Protein AF-A7S5J8-F1 (afdb_monomer)

Organism: Nematostella vectensis (NCBI:txid45351)

Solvent-accessible surface area (backbone atoms only — not comparable to full-atom values): 23456 Å² total; per-residue (Å²): 134,89,69,69,80,84,76,73,53,73,58,56,45,50,51,49,52,54,30,47,79,54,51,24,45,42,46,48,69,62,53,46,71,72,44,57,72,68,51,35,53,51,35,64,75,72,34,53,70,57,54,44,64,75,36,59,79,49,29,45,80,79,43,80,56,100,90,47,40,31,34,30,64,50,48,76,80,54,68,39,71,42,25,68,43,98,83,40,63,83,63,91,80,60,83,43,36,47,52,32,71,44,46,53,64,75,63,48,88,52,62,93,73,41,73,35,40,87,70,87,52,67,80,70,46,43,83,57,42,97,51,89,57,82,89,64,52,71,66,44,53,40,45,41,50,29,52,34,54,49,50,54,44,51,46,47,51,24,43,43,29,68,63,71,53,68,29,64,47,47,67,37,97,87,39,52,90,54,62,83,75,41,87,38,34,71,41,31,62,41,50,49,64,75,64,50,87,51,64,92,76,39,98,49,46,88,58,58,84,49,68,56,33,44,51,47,30,47,68,35,70,47,67,85,53,54,70,70,56,50,36,54,73,63,30,91,66,81,74,80,81,77,77,75,79,74,88,76,92,80,85,89,82,90,85,86,87,85,87,83,87,82,88,86,86,88,89,88,86,90,86,79,90,74,93,75,81,87,70,90,58,84,61,64,78,37,79,63,76,49,94,80,49,48,73,30,68,43,43,59,61,73,67,50,84,53,47,84,71,42,84,34,22,32,49,59,41,95,66,81,52,62,50,64,60,102,88,53,66,53,43,73,53,56,79,76,50,35,56,53,53,48,49,59,62,75,61,68,54,82,84,70,59,55,76,46,64,57,98,88,42,50,24,30,35,40,74,92,77,75,42,71,43,75,56,76,132

InterPro domains:
  IPR000571 Zinc finger, CCCH-type [PS50103] (99-121)
  IPR000571 Zinc finger, CCCH-type [PS50103] (161-189)
  IPR000571 Zinc finger, CCCH-type [PS50103] (290-317)
  IPR000571 Zinc finger, CCCH-type [SM00356] (96-120)
  IPR000571 Zinc finger, CCCH-type [SM00356] (183-208)
  IPR000571 Zinc finger, CCCH-type [SM00356] (290-316)
  IPR004170 WWE domain [PF02825] (319-373)
  IPR004170 WWE domain [PS50918] (307-377)
  IPR037197 WWE domain superfamily [SSF117839] (309-375)
  IPR041367 E3 ligase, CCCH-type zinc finger [PF18044] (98-118)
  IPR051712 Mono-ADP-ribosyltransferase and antiviral protein [PTHR45740] (18-350)

Radius of gyration: 25.16 Å; Cα contacts (8 Å, |Δi|>4): 422; chains: 1; bounding box: 51×77×63 Å

Secondary structure (DSSP, 8-state):
---------HHHHHHHHHHHHTTTEEEHHHHHHHS-HHHHHHHHHH-HHHHHHTTTTTEEEEEEETTEEEEEE-----B-GGGGSTT----TT--SB-B-HHHHTT--TTGGG-SSB----HHHHGGG-SS--TT--HHHHHHHHHHHHHHHHHHHHHHT-SSPPBPHHHHSTT--TTGGG-SSB-S-HHHHTT--SSGGG-SS---S-SHHHHHHHHHTT-TTS-HHHHHHHHTT-------------------------------------------------B----TTPPB-HHHHTT--SSGGG-SSBB-SSS---EE--TT---EEPPHHHHHHHHHHHHT--TTPPEEEEETTEEEEEETTTTEEEE---

Sequence (377 aa):
MDKRPRTHGKEALELFSVICKNGGEIELGFAVSRLRPQTRQYLKQIGALKFVRNQGDLFKVTTQDQGRVLIEVCLSLKFCPKAKERQGCKDLNCGMLHVCPYYIKGKCAHGQKCRLSHKIQSSSLQNFFPVSIEGYDNETLIKLMQKAVDDTESERAAANNPIPDICKFYNNAIGCSKKDKCPFLHVCQHFVDGKCKFGDTCKRVHHFKEQHNLEVLSNHQLERFDLPMILHILSGRERKRSTSSSSDTSDTTASTPRKSRANGVAPIPKSPNGAATSNSSSAAPCIKNKEDAEICGFYLRGCCNYGNNCMNHHTKLPYLWQWRGTGGSWESLPSDMNVMVERSYCQLSEGEQYPISIDGEMYSIVYKDMTAVPRHP

Mean predicted aligned error: 16.96 Å

Foldseek 3Di:
DDDDDPPDDPLLLQLLVLCLLVLFKDWQVVSLVPDDPVSSVVCVVVPVVVVQVVPVCFKDFQDDDPHTTMMGGAWDAAADQQLQPPVGDPDPPDLHAQADLCLLQVRDPCPPNRSGDNDDDLVSCCSRRSDRPPPPDPVSVSSNSNVNSLLLVLLVVCQLALQFAADPQCQDPNHDPCPLSDLHDQAHPCLLQVRDPCPPNDPGHNDQPDSSSCVSCVSSVNNPDDPVVSSVVRHPQPDPDPPPPDPDDDDDDDDDDDDDDDDDDDDDDDDDDDDDDPPPDQQDFEADLDQPAAADPCLCSVRDPCRNNDSHGNDSGNDWDWDADPPGTIDTDPSVVRSSVVVCLVVDDDPDWDWDADPNFIWTQPSVVRDTHGDDD

pLDDT: mean 72.67, std 19.62, range [23.77, 97.0]

Structure (mmCIF, N/CA/C/O backbone):
data_AF-A7S5J8-F1
#
_entry.id   AF-A7S5J8-F1
#
loop_
_atom_site.group_PDB
_atom_site.id
_atom_site.type_symbol
_atom_site.label_atom_id
_atom_site.label_alt_id
_atom_site.label_comp_id
_atom_site.label_asym_id
_atom_site.label_entity_id
_atom_site.label_seq_id
_atom_site.pdbx_PDB_ins_code
_atom_site.Cartn_x
_atom_site.Cartn_y
_atom_site.Cartn_z
_atom_site.occupancy
_atom_site.B_iso_or_equiv
_atom_site.auth_seq_id
_atom_site.auth_comp_id
_atom_site.auth_asym_id
_atom_site.auth_atom_id
_atom_site.pdbx_PDB_model_num
ATOM 1 N N . MET A 1 1 ? -10.495 24.769 -11.596 1.00 30.72 1 MET A N 1
ATOM 2 C CA . MET A 1 1 ? -10.934 24.642 -10.192 1.00 30.72 1 MET A CA 1
ATOM 3 C C . MET A 1 1 ? -9.762 24.078 -9.426 1.00 30.72 1 MET A C 1
ATOM 5 O O . MET A 1 1 ? -9.287 23.014 -9.782 1.00 30.72 1 MET A O 1
ATOM 9 N N . ASP A 1 2 ? -9.245 24.866 -8.499 1.00 31.42 2 ASP A N 1
ATOM 10 C CA . ASP A 1 2 ? -7.960 24.694 -7.826 1.00 31.42 2 ASP A CA 1
ATOM 11 C C . ASP A 1 2 ? -8.125 23.714 -6.648 1.00 31.42 2 ASP A C 1
ATOM 13 O O . ASP A 1 2 ? -8.709 24.073 -5.621 1.00 31.42 2 ASP A O 1
ATOM 17 N N . LYS A 1 3 ? -7.726 22.444 -6.801 1.00 32.78 3 LYS A N 1
ATOM 18 C CA . LYS A 1 3 ? -7.771 21.482 -5.689 1.00 32.78 3 LYS A CA 1
ATOM 19 C C . LYS A 1 3 ? -6.469 21.556 -4.901 1.00 32.78 3 LYS A C 1
ATOM 21 O O . LYS A 1 3 ? -5.467 20.950 -5.259 1.00 32.78 3 LYS A O 1
ATOM 26 N N . ARG A 1 4 ? -6.518 22.281 -3.782 1.00 26.97 4 ARG A N 1
ATOM 27 C CA . ARG A 1 4 ? -5.501 22.228 -2.720 1.00 26.97 4 ARG A CA 1
ATOM 28 C C . ARG A 1 4 ? -5.232 20.773 -2.287 1.00 26.97 4 ARG A C 1
ATOM 30 O O . ARG A 1 4 ? -6.163 19.961 -2.332 1.00 26.97 4 ARG A O 1
ATOM 37 N N . PRO A 1 5 ? -4.015 20.447 -1.800 1.00 38.50 5 PRO A N 1
ATOM 38 C CA . PRO A 1 5 ? -3.742 19.158 -1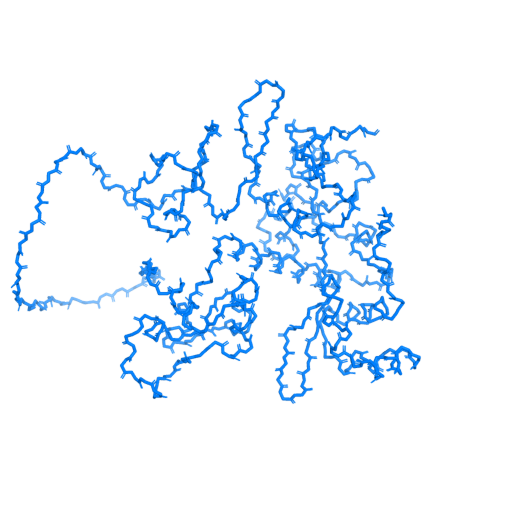.164 1.00 38.50 5 PRO A CA 1
ATOM 39 C C . PRO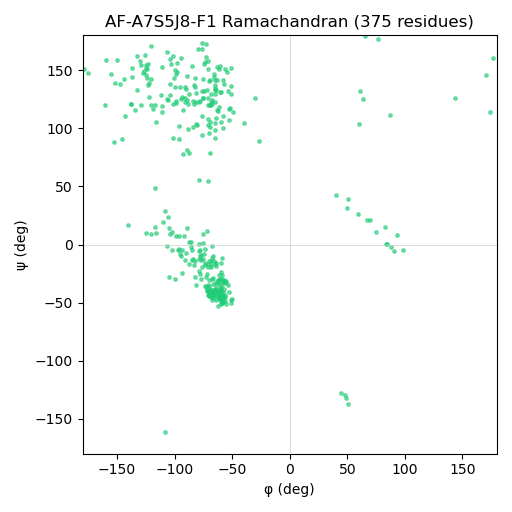 A 1 5 ? -4.793 18.897 -0.083 1.00 38.50 5 PRO A C 1
ATOM 41 O O . PRO A 1 5 ? -5.167 19.821 0.646 1.00 38.50 5 PRO A O 1
ATOM 44 N N . ARG A 1 6 ? -5.314 17.666 -0.009 1.00 46.06 6 ARG A N 1
ATOM 45 C CA . ARG A 1 6 ? -6.340 17.294 0.975 1.00 46.06 6 ARG A CA 1
ATOM 46 C C . ARG A 1 6 ? -5.791 17.560 2.375 1.00 46.06 6 ARG A C 1
ATOM 48 O O . ARG A 1 6 ? -5.014 16.782 2.911 1.00 46.06 6 ARG A O 1
ATOM 55 N N . THR A 1 7 ? -6.188 18.672 2.979 1.00 59.06 7 THR A N 1
ATOM 56 C CA . THR A 1 7 ? -5.914 18.931 4.388 1.00 59.06 7 THR A CA 1
ATOM 57 C C . THR A 1 7 ? -6.792 17.979 5.186 1.00 59.06 7 THR A C 1
ATOM 59 O O . THR A 1 7 ? -8.007 18.181 5.266 1.00 59.06 7 THR A O 1
ATOM 62 N N . HIS A 1 8 ? -6.204 16.908 5.718 1.00 75.94 8 HIS A N 1
ATOM 63 C CA . HIS A 1 8 ? -6.928 15.977 6.576 1.00 75.94 8 HIS A CA 1
ATOM 64 C C . HIS A 1 8 ? -7.508 16.710 7.791 1.00 75.94 8 HIS A C 1
ATOM 66 O O . HIS A 1 8 ? -6.884 17.616 8.351 1.00 75.94 8 HIS A O 1
ATOM 72 N N . GLY A 1 9 ? -8.717 16.317 8.196 1.00 86.06 9 GLY A N 1
ATOM 73 C CA . GLY A 1 9 ? -9.374 16.880 9.374 1.00 86.06 9 GLY A CA 1
ATOM 74 C C . GLY A 1 9 ? -8.560 16.629 10.645 1.00 86.06 9 GLY A C 1
ATOM 75 O O . GLY A 1 9 ? -7.856 15.621 10.758 1.00 86.06 9 GLY A O 1
ATOM 76 N N . LYS A 1 10 ? -8.676 17.526 11.630 1.00 90.94 10 LYS A N 1
ATOM 77 C CA . LYS A 1 10 ? -7.948 17.428 12.909 1.00 90.94 10 LYS A CA 1
ATOM 78 C C . LYS A 1 10 ? -8.234 16.106 13.630 1.00 90.94 10 LYS A C 1
ATOM 80 O O . LYS A 1 10 ? -7.366 15.579 14.316 1.00 90.94 10 LYS A O 1
ATOM 85 N N . GLU A 1 11 ? -9.427 15.560 13.437 1.00 94.25 11 GLU A N 1
ATOM 86 C CA . GLU A 1 11 ? -9.899 14.289 13.980 1.00 94.25 11 GLU A CA 1
ATOM 87 C C . GLU A 1 11 ? -9.165 13.094 13.362 1.00 94.25 11 GLU A C 1
ATOM 89 O O . GLU A 1 11 ? -8.810 12.155 14.073 1.00 94.25 11 GLU A O 1
ATOM 94 N N . ALA A 1 12 ? -8.891 13.145 12.053 1.00 92.94 12 ALA A N 1
ATOM 95 C CA . ALA A 1 12 ? -8.124 12.114 11.358 1.00 92.94 12 ALA A CA 1
ATOM 96 C C . ALA A 1 12 ? -6.665 12.137 11.824 1.00 92.94 12 ALA A C 1
ATOM 98 O O . ALA A 1 12 ? -6.114 11.098 12.169 1.00 92.94 12 ALA A O 1
ATOM 99 N N . LEU A 1 13 ? -6.065 13.326 11.925 1.00 93.62 13 LEU A N 1
ATOM 100 C CA . LEU A 1 13 ? -4.695 13.485 12.420 1.00 93.62 13 LEU A CA 1
ATOM 101 C C . LEU A 1 13 ? -4.543 13.010 13.872 1.00 93.62 13 LEU A C 1
ATOM 103 O O . LEU A 1 13 ? -3.560 12.360 14.224 1.00 93.62 13 LEU A O 1
ATOM 107 N N . GLU A 1 14 ? -5.532 13.288 14.720 1.00 95.19 14 GLU A N 1
ATOM 108 C CA . GLU A 1 14 ? -5.543 12.802 16.098 1.00 95.19 14 GLU A CA 1
ATOM 109 C C . GLU A 1 14 ? -5.615 11.271 16.164 1.00 95.19 14 GLU A C 1
ATOM 111 O O . GLU A 1 14 ? -4.815 10.651 16.867 1.00 95.19 14 GLU A O 1
ATOM 116 N N . LEU A 1 15 ? -6.525 10.656 15.399 1.00 96.00 15 LEU A N 1
ATOM 117 C CA . LEU A 1 15 ? -6.635 9.200 15.310 1.00 96.00 15 LEU A CA 1
ATOM 118 C C . LEU A 1 15 ? -5.343 8.570 14.781 1.00 96.00 15 LEU A C 1
ATOM 120 O O . LEU A 1 15 ? -4.851 7.606 15.364 1.00 96.00 15 LEU A O 1
ATOM 124 N N . PHE A 1 16 ? -4.751 9.157 13.744 1.00 94.88 16 PHE A N 1
ATOM 125 C CA . PHE A 1 16 ? -3.469 8.736 13.187 1.00 94.88 16 PHE A CA 1
ATOM 126 C C . PHE A 1 16 ? -2.364 8.733 14.247 1.00 94.88 16 PHE A C 1
ATOM 128 O O . PHE A 1 16 ? -1.690 7.723 14.437 1.00 94.88 16 PHE A O 1
ATOM 135 N N . SER A 1 17 ? -2.238 9.819 15.018 1.00 93.44 17 SER A N 1
ATOM 136 C CA . SER A 1 17 ? -1.270 9.914 16.118 1.00 93.44 17 SER A CA 1
ATOM 137 C C . SER A 1 17 ? -1.476 8.826 17.179 1.00 93.44 17 SER A C 1
ATOM 139 O O . SER A 1 17 ? -0.509 8.218 17.639 1.00 93.44 17 SER A O 1
ATOM 141 N N . VAL A 1 18 ? -2.730 8.545 17.558 1.00 94.94 18 VAL A N 1
ATOM 142 C CA . VAL A 1 18 ? -3.052 7.482 18.524 1.00 94.94 18 VAL A CA 1
ATOM 143 C C . VAL A 1 18 ? -2.610 6.115 18.006 1.00 94.94 18 VAL A C 1
ATOM 145 O O . VAL A 1 18 ? -1.986 5.363 18.755 1.00 94.94 18 VAL A O 1
ATOM 148 N N . ILE A 1 19 ? -2.894 5.793 16.744 1.00 94.00 19 ILE A N 1
ATOM 149 C CA . ILE A 1 19 ? -2.524 4.500 16.158 1.00 94.00 19 ILE A CA 1
ATOM 150 C C . ILE A 1 19 ? -0.997 4.377 16.051 1.00 94.00 19 ILE A C 1
ATOM 152 O O . ILE A 1 19 ? -0.438 3.356 16.455 1.00 94.00 19 ILE A O 1
ATOM 156 N N . CYS A 1 20 ? -0.295 5.423 15.595 1.00 92.25 20 CYS A N 1
ATOM 157 C CA . CYS A 1 20 ? 1.166 5.403 15.502 1.00 92.25 20 CYS A CA 1
ATOM 158 C C . CYS A 1 20 ? 1.833 5.166 16.866 1.00 92.25 20 CYS A C 1
ATOM 160 O O . CYS A 1 20 ? 2.735 4.336 16.964 1.00 92.25 20 CYS A O 1
ATOM 162 N N . LYS A 1 21 ? 1.348 5.819 17.933 1.00 90.50 21 LYS A N 1
ATOM 163 C CA . LYS A 1 21 ? 1.836 5.615 19.314 1.00 90.50 21 LYS A CA 1
ATOM 164 C C . LYS A 1 21 ? 1.593 4.205 19.859 1.00 90.50 21 LYS A C 1
ATOM 166 O O . LYS A 1 21 ? 2.196 3.833 20.857 1.00 90.50 21 LYS A O 1
ATOM 171 N N . ASN A 1 22 ? 0.718 3.428 19.223 1.00 90.75 22 ASN A N 1
ATOM 172 C CA . ASN A 1 22 ? 0.426 2.038 19.578 1.00 90.75 22 ASN A CA 1
ATOM 173 C C . ASN A 1 22 ? 1.055 1.041 18.586 1.00 90.75 22 ASN A C 1
ATOM 175 O O . ASN A 1 22 ? 0.596 -0.089 18.466 1.00 90.75 22 ASN A O 1
ATOM 179 N N . GLY A 1 23 ? 2.113 1.435 17.869 1.00 86.81 23 GLY A N 1
ATOM 180 C CA . GLY A 1 23 ? 2.840 0.536 16.965 1.00 86.81 23 GLY A CA 1
ATOM 181 C C . GLY A 1 23 ? 2.212 0.385 15.578 1.00 86.81 23 GLY A C 1
ATOM 182 O O . GLY A 1 23 ? 2.583 -0.521 14.834 1.00 86.81 23 GLY A O 1
ATOM 183 N N . GLY A 1 24 ? 1.284 1.275 15.218 1.00 89.25 24 GLY A N 1
ATOM 184 C CA . GLY A 1 24 ? 0.744 1.384 13.864 1.00 89.25 24 GLY A CA 1
ATOM 185 C C . GLY A 1 24 ? -0.495 0.551 13.582 1.00 89.25 24 GLY A C 1
ATOM 186 O O . GLY A 1 24 ? -1.073 0.702 12.515 1.00 89.25 24 GLY A O 1
ATOM 187 N N . GLU A 1 25 ? -0.934 -0.285 14.518 1.00 91.38 25 GLU A N 1
ATOM 188 C CA . GLU A 1 25 ? -2.165 -1.060 14.399 1.00 91.38 25 GLU A CA 1
ATOM 189 C C . GLU A 1 25 ? -2.800 -1.259 15.765 1.00 91.38 25 GLU A C 1
ATOM 191 O O . GLU A 1 25 ? -2.116 -1.487 16.763 1.00 91.38 25 GLU A O 1
ATOM 196 N N . ILE A 1 26 ? -4.119 -1.124 15.817 1.00 93.94 26 ILE A N 1
ATOM 197 C CA . ILE A 1 26 ? -4.855 -1.089 17.073 1.00 93.94 26 ILE A CA 1
ATOM 198 C C . ILE A 1 26 ? -6.325 -1.439 16.837 1.00 93.94 26 ILE A C 1
ATOM 200 O O . ILE A 1 26 ? -6.850 -1.299 15.733 1.00 93.94 26 ILE A O 1
ATOM 204 N N . GLU A 1 27 ? -7.018 -1.866 17.888 1.00 95.50 27 GLU A N 1
ATOM 205 C CA . GLU A 1 27 ? -8.470 -2.035 17.852 1.00 95.50 27 GLU A CA 1
ATOM 206 C C . GLU A 1 27 ? -9.174 -0.664 17.822 1.00 95.50 27 GLU A C 1
ATOM 208 O O . GLU A 1 27 ? -8.831 0.245 18.583 1.00 95.50 27 GLU A O 1
ATOM 213 N N . LEU A 1 28 ? -10.145 -0.503 16.919 1.00 95.00 28 LEU A N 1
ATOM 214 C CA . LEU A 1 28 ? -10.832 0.754 16.625 1.00 95.00 28 LEU A CA 1
ATOM 215 C C . LEU A 1 28 ? -11.547 1.320 17.854 1.00 95.00 28 LEU A C 1
ATOM 217 O O . LEU A 1 28 ? -11.449 2.518 18.117 1.00 95.00 28 LEU A O 1
ATOM 221 N N . GLY A 1 29 ? -12.256 0.489 18.618 1.00 93.94 29 GLY A N 1
ATOM 222 C CA . GLY A 1 29 ? -12.915 0.902 19.854 1.00 93.94 29 GLY A CA 1
ATOM 223 C C . GLY A 1 29 ? -11.922 1.450 20.879 1.00 93.94 29 GLY A C 1
ATOM 224 O O . GLY A 1 29 ? -12.125 2.539 21.427 1.00 93.94 29 GLY A O 1
ATOM 225 N N . PHE A 1 30 ? -10.807 0.753 21.085 1.00 95.25 30 PHE A N 1
ATOM 226 C CA . PHE A 1 30 ? -9.732 1.187 21.963 1.00 95.25 30 PHE A CA 1
ATOM 227 C C . PHE A 1 30 ? -9.080 2.481 21.462 1.00 95.25 30 PHE A C 1
ATOM 229 O O . PHE A 1 30 ? -8.906 3.403 22.260 1.00 95.25 30 PHE A O 1
ATOM 236 N N . ALA A 1 31 ? -8.814 2.624 20.161 1.00 96.19 31 ALA A N 1
ATOM 237 C CA . ALA A 1 31 ? -8.295 3.868 19.590 1.00 96.19 31 ALA A CA 1
ATOM 238 C C . ALA A 1 31 ? -9.241 5.044 19.854 1.00 96.19 31 ALA A C 1
ATOM 240 O O . ALA A 1 31 ? -8.822 6.076 20.379 1.00 96.19 31 ALA A O 1
ATOM 241 N N . VAL A 1 32 ? -10.539 4.861 19.592 1.00 95.94 32 VAL A N 1
ATOM 242 C CA . VAL A 1 32 ? -11.579 5.871 19.842 1.00 95.94 32 VAL A CA 1
ATOM 243 C C . VAL A 1 32 ? -11.680 6.231 21.329 1.00 95.94 32 VAL A C 1
ATOM 245 O O . VAL A 1 32 ? -11.901 7.396 21.674 1.00 95.94 32 VAL A O 1
ATOM 248 N N . SER A 1 33 ? -11.446 5.273 22.232 1.00 95.56 33 SER A N 1
ATOM 249 C CA . SER A 1 33 ? -11.421 5.520 23.680 1.00 95.56 33 SER A CA 1
ATOM 250 C C . SER A 1 33 ? -10.236 6.383 24.143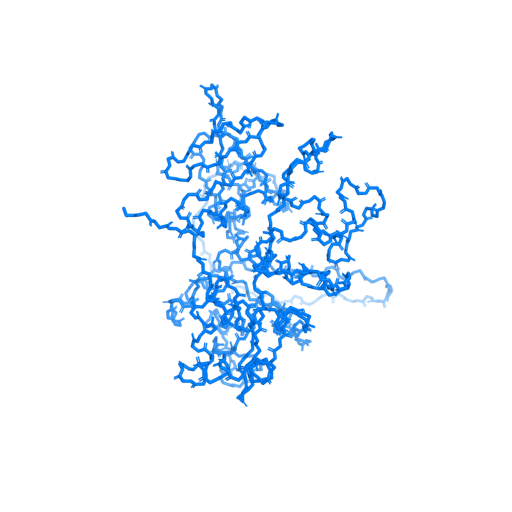 1.00 95.56 33 SER A C 1
ATOM 252 O O . SER A 1 33 ? -10.284 6.953 25.234 1.00 95.56 33 SER A O 1
ATOM 254 N N . ARG A 1 34 ? -9.186 6.510 23.320 1.00 96.88 34 ARG A N 1
ATOM 255 C CA . ARG A 1 34 ? -7.998 7.339 23.587 1.00 96.88 34 ARG A CA 1
ATOM 256 C C . ARG A 1 34 ? -8.080 8.735 22.967 1.00 96.88 34 ARG A C 1
ATOM 258 O O . ARG A 1 34 ? -7.245 9.575 23.287 1.00 96.88 34 ARG A O 1
ATOM 265 N N . LEU A 1 35 ? -9.091 9.001 22.137 1.00 96.81 35 LEU A N 1
ATOM 266 C CA . LEU A 1 35 ? -9.337 10.322 21.552 1.00 96.81 35 LEU A CA 1
ATOM 267 C C . LEU A 1 35 ? -9.913 11.297 22.584 1.00 96.81 35 LEU A C 1
ATOM 269 O O . LEU A 1 35 ? -10.600 10.893 23.535 1.00 96.81 35 LEU A O 1
ATOM 273 N N . ARG A 1 36 ? -9.698 12.592 22.340 1.00 97.00 36 ARG A N 1
ATOM 274 C CA . ARG A 1 36 ? -10.318 13.701 23.070 1.00 97.00 36 ARG A CA 1
ATOM 275 C C . ARG A 1 36 ? -11.848 13.598 23.024 1.00 97.00 36 ARG A C 1
ATOM 277 O O . ARG A 1 36 ? -12.399 13.110 22.033 1.00 97.00 36 ARG A O 1
ATOM 284 N N . PRO A 1 37 ? -12.561 14.100 24.053 1.00 96.94 37 PRO A N 1
ATOM 285 C CA . PRO A 1 37 ? -14.018 13.975 24.145 1.00 96.94 37 PRO A CA 1
ATOM 286 C C . PRO A 1 37 ? -14.771 14.472 22.902 1.00 96.94 37 PRO A C 1
ATOM 288 O O . PRO A 1 37 ? -15.685 13.799 22.433 1.00 96.94 37 PRO A O 1
ATOM 291 N N . GLN A 1 38 ? -14.337 15.600 22.332 1.00 95.06 38 GLN A N 1
ATOM 292 C CA . GLN A 1 38 ? -14.925 16.207 21.131 1.00 95.06 38 GLN A CA 1
ATOM 293 C C . GLN A 1 38 ? -14.811 15.275 19.915 1.00 95.06 38 GLN A C 1
ATOM 295 O O . GLN A 1 38 ? -15.814 14.919 19.299 1.00 95.06 38 GLN A O 1
ATOM 300 N N . THR A 1 39 ? -13.596 14.806 19.627 1.00 95.31 39 THR A N 1
ATOM 301 C CA . THR A 1 39 ? -13.293 13.873 18.536 1.00 95.31 39 THR A CA 1
ATOM 302 C C . THR A 1 39 ? -14.045 12.553 18.712 1.00 95.31 39 THR A C 1
ATOM 304 O O . THR A 1 39 ? -14.643 12.035 17.771 1.00 95.31 39 THR A O 1
ATOM 307 N N . ARG A 1 40 ? -14.099 12.027 19.942 1.00 96.62 40 ARG A N 1
ATOM 308 C CA . ARG A 1 40 ? -14.851 10.810 20.270 1.00 96.62 40 ARG A CA 1
ATOM 309 C C . ARG A 1 40 ? -16.347 10.965 19.999 1.00 96.62 40 ARG A C 1
ATOM 311 O O . ARG A 1 40 ? -16.957 10.064 19.428 1.00 96.62 40 ARG A O 1
ATOM 318 N N . GLN A 1 41 ? -16.938 12.088 20.405 1.00 95.19 41 GLN A N 1
ATOM 319 C CA . GLN A 1 41 ? -18.352 12.375 20.167 1.00 95.19 41 GLN A CA 1
ATOM 320 C C . GLN A 1 41 ? -18.649 12.501 18.670 1.00 95.19 41 GLN A C 1
ATOM 322 O O . GLN A 1 41 ? -19.619 11.912 18.195 1.00 95.19 41 GLN A O 1
ATOM 327 N N . TYR A 1 42 ? -17.778 13.183 17.925 1.00 94.75 42 TYR A N 1
ATOM 328 C CA . TYR A 1 42 ? -17.882 13.294 16.473 1.00 94.75 42 TYR A CA 1
ATOM 329 C C . TYR A 1 42 ? -17.842 11.918 15.790 1.00 94.75 42 TYR A C 1
ATOM 331 O O . TYR A 1 42 ? -18.768 11.574 15.056 1.00 94.75 42 TYR A O 1
ATOM 339 N N . LEU A 1 43 ? -16.847 11.074 16.102 1.00 94.25 43 LEU A N 1
ATOM 340 C CA . LEU A 1 43 ? -16.738 9.718 15.540 1.00 94.25 43 LEU A CA 1
ATOM 341 C C . LEU A 1 43 ? -17.929 8.828 15.923 1.00 94.25 43 LEU A C 1
ATOM 343 O O . LEU A 1 43 ? -18.342 7.982 15.128 1.00 94.25 43 LEU A O 1
ATOM 347 N N . LYS A 1 44 ? -18.508 9.021 17.115 1.00 92.88 44 LYS A N 1
ATOM 348 C CA . LYS A 1 44 ? -19.730 8.323 17.537 1.00 92.88 44 LYS A CA 1
ATOM 349 C C . LYS A 1 44 ? -20.939 8.732 16.690 1.00 92.88 44 LYS A C 1
ATOM 351 O O . LYS A 1 44 ? -21.742 7.869 16.354 1.00 92.88 44 LYS A O 1
ATOM 356 N N . GLN A 1 45 ? -21.057 10.011 16.329 1.00 93.19 45 GLN A N 1
ATOM 357 C CA . GLN A 1 45 ? -22.167 10.533 15.527 1.00 93.19 45 GLN A CA 1
ATOM 358 C C . GLN A 1 45 ? -22.120 10.049 14.071 1.00 93.19 45 GLN A C 1
ATOM 360 O O . GLN A 1 45 ? -23.143 9.653 13.520 1.00 93.19 45 GLN A O 1
ATOM 365 N N . ILE A 1 46 ? -20.943 10.068 13.443 1.00 92.94 46 ILE A N 1
ATOM 366 C CA . ILE A 1 46 ? -20.785 9.698 12.023 1.00 92.94 46 ILE A CA 1
ATOM 367 C C . ILE A 1 46 ? -20.560 8.194 11.798 1.00 92.94 46 ILE A C 1
ATOM 369 O O . ILE A 1 46 ? -20.695 7.709 10.673 1.00 92.94 46 ILE A O 1
ATOM 373 N N . GLY A 1 47 ? -20.197 7.468 12.858 1.00 94.12 47 GLY A N 1
ATOM 374 C CA . GLY A 1 47 ? -19.763 6.075 12.823 1.00 94.12 47 GLY A CA 1
ATOM 375 C C . GL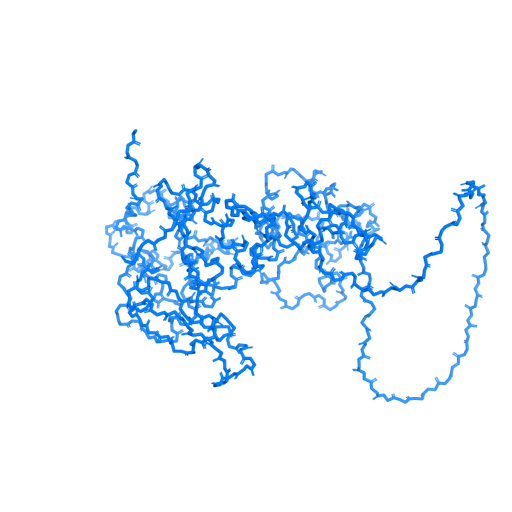Y A 1 47 ? -18.259 5.940 12.564 1.00 94.12 47 GLY A C 1
ATOM 376 O O . GLY A 1 47 ? -17.783 6.176 11.455 1.00 94.12 47 GLY A O 1
ATOM 377 N N . ALA A 1 48 ? -17.508 5.485 13.570 1.00 93.56 48 ALA A N 1
ATOM 378 C CA . ALA A 1 48 ? -16.045 5.399 13.519 1.00 93.56 48 ALA A CA 1
ATOM 379 C C . ALA A 1 48 ? -15.520 4.527 12.361 1.00 93.56 48 ALA A C 1
ATOM 381 O O . ALA A 1 48 ? -14.589 4.918 11.664 1.00 93.56 48 ALA A O 1
ATOM 382 N N . LEU A 1 49 ? -16.160 3.383 12.090 1.00 91.12 49 LEU A N 1
ATOM 383 C CA . LEU A 1 49 ? -15.777 2.511 10.973 1.00 91.12 49 LEU A CA 1
ATOM 384 C C . LEU A 1 49 ? -15.997 3.188 9.611 1.00 91.12 49 LEU A C 1
ATOM 386 O O . LEU A 1 49 ? -15.183 3.044 8.702 1.00 91.12 49 LEU A O 1
ATOM 390 N N . LYS A 1 50 ? -17.089 3.949 9.473 1.00 88.31 50 LYS A N 1
ATOM 391 C CA . LYS A 1 50 ? -17.380 4.721 8.260 1.00 88.31 50 LYS A CA 1
ATOM 392 C C . LYS A 1 50 ? -16.359 5.844 8.074 1.00 88.31 50 LYS A C 1
ATOM 394 O O . LYS A 1 50 ? -15.891 6.057 6.962 1.00 88.31 50 LYS A O 1
ATOM 399 N N . PHE A 1 51 ? -15.983 6.519 9.159 1.00 92.69 51 PHE A N 1
ATOM 400 C CA . PHE A 1 51 ? -14.948 7.550 9.148 1.00 92.69 51 PHE A CA 1
ATOM 401 C C . PHE A 1 51 ? -13.600 7.012 8.659 1.00 92.69 51 PHE A C 1
ATOM 403 O O . PHE A 1 51 ? -13.027 7.582 7.736 1.00 92.69 51 PHE A O 1
ATOM 410 N N . VAL A 1 52 ? -13.141 5.889 9.224 1.00 90.62 52 VAL A N 1
ATOM 411 C CA . VAL A 1 52 ? -11.884 5.231 8.831 1.00 90.62 52 VAL A CA 1
ATOM 412 C C . VAL A 1 52 ? -11.901 4.852 7.351 1.00 90.62 52 VAL A C 1
ATOM 414 O O . VAL A 1 52 ? -10.982 5.207 6.623 1.00 90.62 52 VAL A O 1
ATOM 417 N N . ARG A 1 53 ? -12.977 4.211 6.873 1.00 84.38 53 ARG A N 1
ATOM 418 C CA . ARG A 1 53 ? -13.114 3.817 5.458 1.00 84.38 53 ARG A CA 1
ATOM 419 C C . ARG A 1 53 ? -13.101 5.002 4.489 1.00 84.38 53 ARG A C 1
ATOM 421 O O . ARG A 1 53 ? -12.641 4.856 3.363 1.00 84.38 53 ARG A O 1
ATOM 428 N N . ASN A 1 54 ? -13.583 6.167 4.917 1.00 84.12 54 ASN A N 1
ATOM 429 C CA . ASN A 1 54 ? -13.578 7.382 4.101 1.00 84.12 54 ASN A CA 1
ATOM 430 C C . ASN A 1 54 ? -12.206 8.081 4.045 1.00 84.12 54 ASN A C 1
ATOM 432 O O . ASN A 1 54 ? -12.041 9.014 3.263 1.00 84.12 54 ASN A O 1
ATOM 436 N N . GLN A 1 55 ? -11.247 7.660 4.869 1.00 84.06 55 GLN A N 1
ATOM 437 C CA . GLN A 1 55 ? -9.880 8.188 4.952 1.00 84.06 55 GLN A CA 1
ATOM 438 C C . GLN A 1 55 ? -8.882 7.075 4.578 1.00 84.06 55 GLN A C 1
ATOM 440 O O . GLN A 1 55 ? -7.937 6.794 5.314 1.00 84.06 55 GLN A O 1
ATOM 445 N N . GLY A 1 56 ? -9.143 6.387 3.459 1.00 76.50 56 GLY A N 1
ATOM 446 C CA . GLY A 1 56 ? -8.372 5.217 3.004 1.00 76.50 56 GLY A CA 1
ATOM 447 C C . GLY A 1 56 ? -6.925 5.512 2.590 1.00 76.50 56 GLY A C 1
ATOM 448 O O . GLY A 1 56 ? -6.141 4.596 2.382 1.00 76.50 56 GLY A O 1
ATOM 449 N N . ASP A 1 57 ? -6.569 6.788 2.480 1.00 77.19 57 ASP A N 1
ATOM 450 C CA . ASP A 1 57 ? -5.202 7.283 2.322 1.00 77.19 57 ASP A CA 1
ATOM 451 C C . ASP A 1 57 ? -4.410 7.281 3.640 1.00 77.19 57 ASP A C 1
ATOM 453 O O . ASP A 1 57 ? -3.185 7.173 3.620 1.00 77.19 57 ASP A O 1
ATOM 457 N N . LEU A 1 58 ? -5.097 7.365 4.783 1.00 85.19 58 LEU A N 1
ATOM 458 C CA . LEU A 1 58 ? -4.489 7.350 6.114 1.00 85.19 58 LEU A CA 1
ATOM 459 C C . LEU A 1 58 ? -4.667 6.031 6.854 1.00 85.19 58 LEU A C 1
ATOM 461 O O . LEU A 1 58 ? -3.845 5.714 7.716 1.00 85.19 58 LEU A O 1
ATOM 465 N N . PHE A 1 59 ? -5.740 5.292 6.572 1.00 89.44 59 PHE A N 1
ATOM 466 C CA . PHE A 1 59 ? -6.102 4.117 7.350 1.00 89.44 59 PHE A CA 1
ATOM 467 C C . PHE A 1 59 ? -6.541 2.941 6.490 1.00 89.44 59 PHE A C 1
ATOM 469 O O . PHE A 1 59 ? -7.297 3.083 5.531 1.00 89.44 59 PHE A O 1
ATOM 476 N N . LYS A 1 60 ? -6.177 1.750 6.955 1.00 84.94 60 LYS A N 1
ATOM 477 C CA . LYS A 1 60 ? -6.635 0.468 6.432 1.00 84.94 60 LYS A CA 1
ATOM 478 C C . LYS A 1 60 ? -7.339 -0.311 7.537 1.00 84.94 60 LYS A C 1
ATOM 480 O O . LYS A 1 60 ? -6.932 -0.273 8.694 1.00 84.94 60 LYS A O 1
ATOM 485 N N . VAL A 1 61 ? -8.412 -1.019 7.194 1.00 86.00 61 VAL A N 1
ATOM 486 C CA . VAL A 1 61 ? -9.068 -1.970 8.106 1.00 86.00 61 VAL A CA 1
ATOM 487 C C . VAL A 1 61 ? -8.460 -3.347 7.853 1.00 86.00 61 VAL A C 1
ATOM 489 O O . VAL A 1 61 ? -8.623 -3.874 6.756 1.00 86.00 61 VAL A O 1
ATOM 492 N N . THR A 1 62 ? -7.768 -3.914 8.842 1.00 78.19 62 THR A N 1
ATOM 493 C CA . THR A 1 62 ? -7.009 -5.174 8.701 1.00 78.19 62 THR A CA 1
ATOM 494 C C . THR A 1 62 ? -7.761 -6.386 9.245 1.00 78.19 62 THR A C 1
ATOM 496 O O . THR A 1 62 ? -7.605 -7.498 8.752 1.00 78.19 62 THR A O 1
ATOM 499 N N . THR A 1 63 ? -8.625 -6.215 10.250 1.00 78.56 63 THR A N 1
ATOM 500 C CA . THR A 1 63 ? -9.438 -7.314 10.807 1.00 78.56 63 THR A CA 1
ATOM 501 C C . THR A 1 63 ? -10.829 -6.825 11.213 1.00 78.56 63 THR A C 1
ATOM 503 O O . THR A 1 63 ? -10.980 -5.708 11.697 1.00 78.56 63 THR A O 1
ATOM 506 N N . GLN A 1 64 ? -11.860 -7.639 10.994 1.00 74.44 64 GLN A N 1
ATOM 507 C CA . GLN A 1 64 ? -13.246 -7.423 11.388 1.00 74.44 64 GLN A CA 1
ATOM 508 C C . GLN A 1 64 ? -13.864 -8.785 11.737 1.00 74.44 64 GLN A C 1
ATOM 510 O O . GLN A 1 64 ? -14.436 -9.453 10.878 1.00 74.44 64 GLN A O 1
ATOM 515 N N . ASP A 1 65 ? -13.772 -9.179 13.007 1.00 69.62 65 ASP A N 1
ATOM 516 C CA . ASP A 1 65 ? -14.338 -10.436 13.510 1.00 69.62 65 ASP A CA 1
ATOM 517 C C . ASP A 1 65 ? -15.125 -10.198 14.805 1.00 69.62 65 ASP A C 1
ATOM 519 O O . ASP A 1 65 ? -14.656 -9.493 15.696 1.00 69.62 65 ASP A O 1
ATOM 523 N N . GLN A 1 66 ? -16.341 -10.748 14.894 1.00 63.91 66 GLN A N 1
ATOM 524 C CA . GLN A 1 66 ? -17.205 -10.748 16.091 1.00 63.91 66 GLN A CA 1
ATOM 525 C C . GLN A 1 66 ? -17.225 -9.428 16.901 1.00 63.91 66 GLN A C 1
ATOM 527 O O . GLN A 1 66 ? -17.178 -9.421 18.129 1.00 63.91 66 GLN A O 1
ATOM 532 N N . GLY A 1 67 ? -17.290 -8.282 16.212 1.00 69.56 67 GLY A N 1
ATOM 533 C CA . GLY A 1 67 ? -17.359 -6.952 16.835 1.00 69.56 67 GLY A CA 1
ATOM 534 C C . GLY A 1 67 ? -16.011 -6.297 17.159 1.00 69.56 67 GLY A C 1
ATOM 535 O O . GLY A 1 67 ? -15.998 -5.146 17.588 1.00 69.56 67 GLY A O 1
ATOM 536 N N . ARG A 1 68 ? -14.883 -6.970 16.912 1.00 82.69 68 ARG A N 1
ATOM 537 C CA . ARG A 1 68 ? -13.537 -6.385 16.973 1.00 82.69 68 ARG A CA 1
ATOM 538 C C . ARG A 1 68 ? -13.122 -5.906 15.593 1.00 82.69 68 ARG A C 1
ATOM 540 O O . ARG A 1 68 ? -13.154 -6.678 14.636 1.00 82.69 68 ARG A O 1
ATOM 547 N N . VAL A 1 69 ? -12.712 -4.646 15.499 1.00 90.81 69 VAL A N 1
ATOM 548 C CA . VAL A 1 69 ? -12.199 -4.058 14.259 1.00 90.81 69 VAL A CA 1
ATOM 549 C C . VAL A 1 69 ? -10.764 -3.618 14.494 1.00 90.81 69 VAL A C 1
ATOM 551 O O . VAL A 1 69 ? -10.539 -2.729 15.307 1.00 90.81 69 VAL A O 1
ATOM 554 N N . LEU A 1 70 ? -9.803 -4.211 13.790 1.00 91.56 70 LEU A N 1
ATOM 555 C CA . LEU A 1 70 ? -8.424 -3.727 13.764 1.00 91.56 70 LEU A CA 1
ATOM 556 C C . LEU A 1 70 ? -8.246 -2.736 12.618 1.00 91.56 70 LEU A C 1
ATOM 558 O O . LEU A 1 70 ? -8.732 -2.949 11.503 1.00 91.56 70 LEU A O 1
ATOM 562 N N . ILE A 1 71 ? -7.563 -1.642 12.927 1.00 92.38 71 ILE A N 1
ATOM 563 C CA . ILE A 1 71 ? -7.204 -0.594 11.980 1.00 92.38 71 ILE A CA 1
ATOM 564 C C . ILE A 1 71 ? -5.698 -0.369 12.020 1.00 92.38 71 ILE A C 1
ATOM 566 O O . ILE A 1 71 ? -5.076 -0.447 13.080 1.00 92.38 71 ILE A O 1
ATOM 570 N N . GLU A 1 72 ? -5.138 -0.038 10.869 1.00 90.88 72 GLU A N 1
ATOM 571 C CA . GLU A 1 72 ? -3.723 0.235 10.655 1.00 90.88 72 GLU A CA 1
ATOM 572 C C . GLU A 1 72 ? -3.544 1.594 9.973 1.00 90.88 72 GLU A C 1
ATOM 574 O O . GLU A 1 72 ? -4.416 2.033 9.222 1.00 90.88 72 GLU A O 1
ATOM 579 N N . VAL A 1 73 ? -2.426 2.271 10.249 1.00 90.81 73 VAL A N 1
ATOM 580 C CA . VAL A 1 73 ? -2.040 3.488 9.520 1.00 90.81 73 VAL A CA 1
ATOM 581 C C . VAL A 1 73 ? -1.354 3.152 8.204 1.00 90.81 73 VAL A C 1
ATOM 583 O O . VAL A 1 73 ? -0.439 2.334 8.155 1.00 90.81 73 VAL A O 1
ATOM 586 N N . CYS A 1 74 ? -1.738 3.858 7.149 1.00 82.25 74 CYS A N 1
ATOM 587 C CA . CYS A 1 74 ? -1.065 3.803 5.862 1.00 82.25 74 CYS A CA 1
ATOM 588 C C . CYS A 1 74 ? 0.020 4.883 5.805 1.00 82.25 74 CYS A C 1
ATOM 590 O O . CYS A 1 74 ? -0.244 6.064 6.031 1.00 82.25 74 CYS A O 1
ATOM 592 N N . LEU A 1 75 ? 1.254 4.480 5.493 1.00 82.00 75 LEU A N 1
ATOM 593 C CA . LEU A 1 75 ? 2.379 5.393 5.292 1.00 82.00 75 LEU A CA 1
ATOM 594 C C . LEU A 1 75 ? 2.884 5.289 3.856 1.00 82.00 75 LEU A C 1
ATOM 596 O O . LEU A 1 75 ? 3.364 4.243 3.419 1.00 82.00 75 LEU A O 1
ATOM 600 N N . SER A 1 76 ? 2.847 6.406 3.133 1.00 75.50 76 SER A N 1
ATOM 601 C CA . SER A 1 76 ? 3.381 6.486 1.774 1.00 75.50 76 SER A CA 1
ATOM 602 C C . SER A 1 76 ? 4.870 6.842 1.790 1.00 75.50 76 SER A C 1
ATOM 604 O O . SER A 1 76 ? 5.262 7.983 1.542 1.00 75.50 76 SER A O 1
ATOM 606 N N . LEU A 1 77 ? 5.720 5.854 2.068 1.00 76.88 77 LEU A N 1
ATOM 607 C CA . LEU A 1 77 ? 7.173 6.030 2.038 1.00 76.88 77 LEU A CA 1
ATOM 608 C C . LEU A 1 77 ? 7.683 6.195 0.594 1.00 76.88 77 LEU A C 1
ATOM 610 O O . LEU A 1 77 ? 7.443 5.333 -0.253 1.00 76.88 77 LEU A O 1
ATOM 614 N N . LYS A 1 78 ? 8.436 7.271 0.321 1.00 72.50 78 LYS A N 1
ATOM 615 C CA . LYS A 1 78 ? 9.094 7.522 -0.978 1.00 72.50 78 LYS A CA 1
ATOM 616 C C . LYS A 1 78 ? 10.610 7.382 -0.814 1.00 72.50 78 LYS A C 1
ATOM 618 O O . LYS A 1 78 ? 11.217 8.106 -0.023 1.00 72.50 78 LYS A O 1
ATOM 623 N N . PHE A 1 79 ? 11.226 6.444 -1.535 1.00 73.69 79 PHE A N 1
ATOM 624 C CA . PHE A 1 79 ? 12.664 6.162 -1.444 1.00 73.69 79 PHE A CA 1
ATOM 625 C C . PHE A 1 79 ? 13.446 6.905 -2.525 1.00 73.69 79 PHE A C 1
ATOM 627 O O . PHE A 1 79 ? 13.067 6.901 -3.694 1.00 73.69 79 PHE A O 1
ATOM 634 N N . CYS A 1 80 ? 14.566 7.510 -2.134 1.00 72.12 80 CYS A N 1
ATOM 635 C CA . CYS A 1 80 ? 15.406 8.280 -3.036 1.00 72.12 80 CYS A CA 1
ATOM 636 C C . CYS A 1 80 ? 16.086 7.354 -4.063 1.00 72.12 80 CYS A C 1
ATOM 638 O O . CYS A 1 80 ? 16.845 6.460 -3.668 1.00 72.12 80 CYS A O 1
ATOM 640 N N . PRO A 1 81 ? 15.895 7.579 -5.378 1.00 61.50 81 PRO A N 1
ATOM 641 C CA . PRO A 1 81 ? 16.518 6.768 -6.422 1.00 61.50 81 PRO A CA 1
ATOM 642 C C . PRO A 1 81 ? 18.047 6.882 -6.417 1.00 61.50 81 PRO A C 1
ATOM 644 O O . PRO A 1 81 ? 18.732 5.881 -6.625 1.00 61.50 81 PRO A O 1
ATOM 647 N N . LYS A 1 82 ? 18.577 8.073 -6.097 1.00 64.31 82 LYS A N 1
ATOM 648 C CA . LYS A 1 82 ? 20.019 8.360 -6.045 1.00 64.31 82 LYS A CA 1
ATOM 649 C C . LYS A 1 82 ? 20.717 7.791 -4.806 1.00 64.31 82 LYS A C 1
ATOM 651 O O . LYS A 1 82 ? 21.940 7.711 -4.770 1.00 64.31 82 LYS A O 1
ATOM 656 N N . ALA A 1 83 ? 19.966 7.343 -3.794 1.00 70.25 83 ALA A N 1
ATOM 657 C CA . ALA A 1 83 ? 20.531 6.821 -2.545 1.00 70.25 83 ALA A CA 1
ATOM 658 C C . ALA A 1 83 ? 21.465 5.620 -2.760 1.00 70.25 83 ALA A C 1
ATOM 660 O O . ALA A 1 83 ? 22.433 5.450 -2.027 1.00 70.25 83 ALA A O 1
ATOM 661 N N . LYS A 1 84 ? 21.155 4.774 -3.752 1.00 59.97 84 LYS A N 1
ATOM 662 C CA . LYS A 1 84 ? 21.896 3.538 -4.058 1.00 59.97 84 LYS A CA 1
ATOM 663 C C . LYS A 1 84 ? 23.040 3.732 -5.059 1.00 59.97 84 LYS A C 1
ATOM 665 O O . LYS A 1 84 ? 23.773 2.775 -5.328 1.00 59.97 84 LYS A O 1
ATOM 670 N N . GLU A 1 85 ? 23.156 4.918 -5.653 1.00 67.94 85 GLU A N 1
ATOM 671 C CA . GLU A 1 85 ? 24.165 5.219 -6.668 1.00 67.94 85 GLU A CA 1
ATOM 672 C C . GLU A 1 85 ? 25.566 5.294 -6.047 1.00 67.94 85 GLU A C 1
ATOM 674 O O . GLU A 1 85 ? 25.731 5.520 -4.850 1.00 67.94 85 GLU A O 1
ATOM 679 N N . ARG A 1 86 ? 26.610 5.107 -6.864 1.00 68.12 86 ARG A N 1
ATOM 680 C CA . ARG A 1 86 ? 28.004 5.040 -6.387 1.00 68.12 86 ARG A CA 1
ATOM 681 C C . ARG A 1 86 ? 28.450 6.308 -5.648 1.00 68.12 86 ARG A C 1
ATOM 683 O O . ARG A 1 86 ? 29.307 6.216 -4.777 1.00 68.12 86 ARG A O 1
ATOM 690 N N . GLN A 1 87 ? 27.888 7.461 -6.009 1.00 71.06 87 GLN A N 1
ATOM 691 C CA . GLN A 1 87 ? 28.186 8.755 -5.388 1.00 71.06 87 GLN A CA 1
ATOM 692 C C . GLN A 1 87 ? 27.161 9.157 -4.310 1.00 71.06 87 GLN A C 1
ATOM 694 O O . GLN A 1 87 ? 27.359 10.174 -3.653 1.00 71.06 87 GLN A O 1
ATOM 699 N N . GLY A 1 88 ? 26.092 8.372 -4.121 1.00 72.19 88 GLY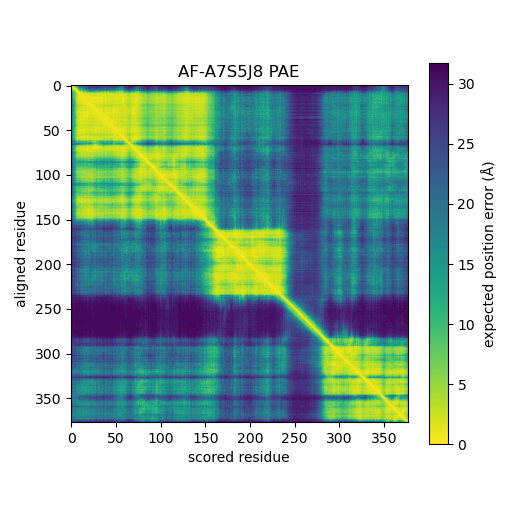 A N 1
ATOM 700 C CA . GLY A 1 88 ? 24.968 8.712 -3.249 1.00 72.19 88 GLY A CA 1
ATOM 701 C C . GLY A 1 88 ? 24.157 9.925 -3.725 1.00 72.19 88 GLY A C 1
ATOM 702 O O . GLY A 1 88 ? 24.449 10.552 -4.745 1.00 72.19 88 GLY A O 1
ATOM 703 N N . CYS A 1 89 ? 23.117 10.269 -2.964 1.00 75.38 89 CYS A N 1
ATOM 704 C CA . CYS A 1 89 ? 22.369 11.504 -3.178 1.00 75.38 89 CYS A CA 1
ATOM 705 C C . CYS A 1 89 ? 23.161 12.691 -2.605 1.00 75.38 89 CYS A C 1
ATOM 707 O O . CYS A 1 89 ? 23.501 12.680 -1.425 1.00 75.38 89 CYS A O 1
ATOM 709 N N . LYS A 1 90 ? 23.455 13.699 -3.437 1.00 80.56 90 LYS A N 1
ATOM 710 C CA . LYS A 1 90 ? 24.177 14.926 -3.035 1.00 80.56 90 LYS A CA 1
ATOM 711 C C . LYS A 1 90 ? 23.254 16.083 -2.640 1.00 80.56 90 LYS A C 1
ATOM 713 O O . LYS A 1 90 ? 23.740 17.136 -2.244 1.00 80.56 90 LYS A O 1
ATOM 718 N N . ASP A 1 91 ? 21.946 15.902 -2.784 1.00 75.88 91 ASP A N 1
ATOM 719 C CA . ASP A 1 91 ? 20.956 16.914 -2.435 1.00 75.88 91 ASP A CA 1
ATOM 720 C C . ASP A 1 91 ? 20.791 16.973 -0.908 1.00 75.88 91 ASP A C 1
ATOM 722 O O . ASP A 1 91 ? 20.287 16.039 -0.279 1.00 75.88 91 ASP A O 1
ATOM 726 N N . LEU A 1 92 ? 21.248 18.083 -0.324 1.00 73.69 92 LEU A N 1
ATOM 727 C CA . LEU A 1 92 ? 21.198 18.348 1.116 1.00 73.69 92 LEU A CA 1
ATOM 728 C C . LEU A 1 92 ? 19.765 18.559 1.628 1.00 73.69 92 LEU A C 1
ATOM 730 O O . LEU A 1 92 ? 19.523 18.389 2.820 1.00 73.69 92 LEU A O 1
ATOM 734 N N . ASN A 1 93 ? 18.821 18.872 0.736 1.00 75.62 93 ASN A N 1
ATOM 735 C CA . ASN A 1 93 ? 17.410 19.104 1.041 1.00 75.62 93 ASN A CA 1
ATOM 736 C C . ASN A 1 93 ? 16.508 17.985 0.491 1.00 75.62 93 ASN A C 1
ATOM 738 O O . ASN A 1 93 ? 15.295 18.163 0.354 1.00 75.62 93 ASN A O 1
ATOM 742 N N . CYS A 1 94 ? 17.079 16.815 0.187 1.00 72.56 94 CYS A N 1
ATOM 743 C CA . CYS A 1 94 ? 16.330 15.705 -0.382 1.00 72.56 94 CYS A CA 1
ATOM 744 C C . CYS A 1 94 ? 15.264 15.195 0.600 1.00 72.56 94 CYS A C 1
ATOM 746 O O . CYS A 1 94 ? 15.562 14.531 1.594 1.00 72.56 94 CYS A O 1
ATOM 748 N N . GLY A 1 95 ? 13.995 15.455 0.283 1.00 71.38 95 GLY A N 1
ATOM 749 C CA . GLY A 1 95 ? 12.843 15.047 1.092 1.00 71.38 95 GLY A CA 1
ATOM 750 C C . GLY A 1 95 ? 12.476 13.557 1.015 1.00 71.38 95 GLY A C 1
ATOM 751 O O . GLY A 1 95 ? 11.416 13.179 1.506 1.00 71.38 95 GLY A O 1
ATOM 752 N N . MET A 1 96 ? 13.304 12.716 0.383 1.00 74.25 96 MET A N 1
ATOM 753 C CA . MET A 1 96 ? 13.066 11.279 0.191 1.00 74.25 96 MET A CA 1
ATOM 754 C C . MET A 1 96 ? 13.900 10.403 1.141 1.00 74.25 96 MET A C 1
ATOM 756 O O . MET A 1 96 ? 14.948 10.807 1.641 1.00 74.25 96 MET A O 1
ATOM 760 N N . LEU A 1 97 ? 13.482 9.149 1.349 1.00 79.00 97 LEU A N 1
ATOM 761 C CA . LEU A 1 97 ? 14.203 8.206 2.208 1.00 79.00 97 LEU A CA 1
ATOM 762 C C . LEU A 1 97 ? 15.471 7.660 1.548 1.00 79.00 97 LEU A C 1
ATOM 764 O O . LEU A 1 97 ? 15.418 7.018 0.501 1.00 79.00 97 LEU A O 1
ATOM 768 N N . HIS A 1 98 ? 16.601 7.795 2.240 1.00 80.06 98 HIS A N 1
ATOM 769 C CA . HIS A 1 98 ? 17.884 7.172 1.876 1.00 80.06 98 HIS A CA 1
ATOM 770 C C . HIS A 1 98 ? 18.152 5.849 2.622 1.00 80.06 98 HIS A C 1
ATOM 772 O O . HIS A 1 98 ? 19.255 5.300 2.562 1.00 80.06 98 HIS A O 1
ATOM 778 N N . VAL A 1 99 ? 17.159 5.352 3.366 1.00 80.56 99 VAL A N 1
ATOM 779 C CA . VAL A 1 99 ? 17.275 4.166 4.227 1.00 80.56 99 VAL A CA 1
ATOM 780 C C . VAL A 1 99 ? 17.098 2.882 3.416 1.00 80.56 99 VAL A C 1
ATOM 782 O O . VAL A 1 99 ? 16.283 2.813 2.498 1.00 80.56 99 VAL A O 1
ATOM 785 N N . CYS A 1 100 ? 17.845 1.837 3.771 1.00 74.19 100 CYS A N 1
ATOM 786 C CA . CYS A 1 100 ? 17.735 0.524 3.153 1.00 74.19 100 CYS A CA 1
ATOM 787 C C . CYS A 1 100 ? 16.381 -0.146 3.477 1.00 74.19 100 CYS A C 1
ATOM 789 O O . CYS A 1 100 ? 16.117 -0.443 4.646 1.00 74.19 100 CYS A O 1
ATOM 791 N N . PRO A 1 101 ? 15.552 -0.496 2.473 1.00 71.38 101 PRO A N 1
ATOM 792 C CA . PRO A 1 101 ? 14.271 -1.168 2.709 1.00 71.38 101 PRO A CA 1
ATOM 793 C C . PRO A 1 101 ? 14.443 -2.561 3.331 1.00 71.38 101 PRO A C 1
ATOM 795 O O . PRO A 1 101 ? 13.634 -2.979 4.153 1.00 71.38 101 PRO A O 1
ATOM 798 N N . TYR A 1 102 ? 15.530 -3.274 3.017 1.00 67.94 102 TYR A N 1
ATOM 799 C CA . TYR A 1 102 ? 15.822 -4.575 3.631 1.00 67.94 102 TYR A CA 1
ATOM 800 C C . TYR A 1 102 ? 16.288 -4.455 5.083 1.00 67.94 102 TYR A C 1
ATOM 802 O O . TYR A 1 102 ? 16.087 -5.383 5.864 1.00 67.94 102 TYR A O 1
ATOM 810 N N . TYR A 1 103 ? 16.907 -3.331 5.456 1.00 79.44 103 TYR A N 1
ATOM 811 C CA . TYR A 1 103 ? 17.284 -3.064 6.844 1.00 79.44 103 TYR A CA 1
ATOM 812 C C . TYR A 1 103 ? 16.056 -2.780 7.699 1.00 79.44 103 TYR A C 1
ATOM 814 O O . TYR A 1 103 ? 15.932 -3.371 8.764 1.00 79.44 103 TYR A O 1
ATOM 822 N N . ILE A 1 104 ? 15.118 -1.972 7.190 1.00 80.56 104 ILE A N 1
ATOM 823 C CA . ILE A 1 104 ? 13.817 -1.729 7.835 1.00 80.56 104 ILE A CA 1
ATOM 824 C C . ILE A 1 104 ? 13.105 -3.059 8.135 1.00 80.56 104 ILE A C 1
ATOM 826 O O . ILE A 1 104 ? 12.475 -3.207 9.173 1.00 80.56 104 ILE A O 1
ATOM 830 N N . LYS A 1 105 ? 13.267 -4.066 7.267 1.00 72.62 105 LYS A N 1
ATOM 831 C CA . LYS A 1 105 ? 12.714 -5.412 7.476 1.00 72.62 105 LYS A CA 1
ATOM 832 C C . LYS A 1 105 ? 13.502 -6.310 8.437 1.00 72.62 105 LYS A C 1
ATOM 834 O O . LYS A 1 105 ? 13.100 -7.454 8.647 1.00 72.62 105 LYS A O 1
ATOM 839 N N . GLY A 1 106 ? 14.658 -5.873 8.926 1.00 79.00 106 GLY A N 1
ATOM 840 C CA . GLY A 1 106 ? 15.591 -6.715 9.680 1.00 79.00 106 GLY A CA 1
ATOM 841 C C . GLY A 1 106 ? 16.237 -7.834 8.848 1.00 79.00 106 GLY A C 1
ATOM 842 O O . GLY A 1 106 ? 16.684 -8.830 9.406 1.00 79.00 106 GLY A O 1
ATOM 843 N N . LYS A 1 107 ? 16.270 -7.707 7.512 1.00 76.44 107 LYS A N 1
ATOM 844 C CA . LYS A 1 107 ? 16.716 -8.753 6.563 1.00 76.44 107 LYS A CA 1
ATOM 845 C C . LYS A 1 107 ? 17.907 -8.341 5.688 1.00 76.44 107 LYS A C 1
ATOM 847 O O . LYS A 1 107 ? 18.229 -9.029 4.721 1.00 76.44 107 LYS A O 1
ATOM 852 N N . CYS A 1 108 ? 18.555 -7.207 5.958 1.00 74.56 108 CYS A N 1
ATOM 853 C CA . CYS A 1 108 ? 19.684 -6.757 5.141 1.00 74.56 108 CYS A CA 1
ATOM 854 C C . CYS A 1 108 ? 20.923 -7.639 5.363 1.00 74.56 108 CYS A C 1
ATOM 856 O O . CYS A 1 108 ? 21.605 -7.517 6.377 1.00 74.56 108 CYS A O 1
ATOM 858 N N . ALA A 1 109 ? 21.263 -8.467 4.373 1.00 71.62 109 ALA A N 1
ATOM 859 C CA . ALA A 1 109 ? 22.442 -9.337 4.413 1.00 71.62 109 ALA A CA 1
ATOM 860 C C . ALA A 1 109 ? 23.781 -8.583 4.291 1.00 71.62 109 ALA A C 1
ATOM 862 O O . ALA A 1 109 ? 24.835 -9.129 4.602 1.00 71.62 109 ALA A O 1
ATOM 863 N N . HIS A 1 110 ? 23.761 -7.327 3.834 1.00 70.88 110 HIS A N 1
ATOM 864 C CA . HIS A 1 110 ? 24.981 -6.557 3.573 1.00 70.88 110 HIS A CA 1
ATOM 865 C C . HIS A 1 110 ? 25.549 -5.852 4.812 1.00 70.88 110 HIS A C 1
ATOM 867 O O . HIS A 1 110 ? 26.689 -5.389 4.765 1.00 70.88 110 HIS A O 1
ATOM 873 N N . GLY A 1 111 ? 24.791 -5.764 5.914 1.00 78.94 111 GLY A N 1
ATOM 874 C CA . GLY A 1 111 ? 25.245 -5.125 7.153 1.00 78.94 111 GLY A CA 1
ATOM 875 C C . GLY A 1 111 ? 25.877 -3.749 6.903 1.00 78.94 111 GLY A C 1
ATOM 876 O O . GLY A 1 111 ? 25.325 -2.932 6.172 1.00 78.94 111 GLY A O 1
ATOM 877 N N . GLN A 1 112 ? 27.071 -3.516 7.453 1.00 79.25 112 GLN A N 1
ATOM 878 C CA . GLN A 1 112 ? 27.814 -2.255 7.292 1.00 79.25 112 GLN A CA 1
ATOM 879 C C . GLN A 1 112 ? 28.346 -2.004 5.871 1.00 79.25 112 GLN A C 1
ATOM 881 O O . GLN A 1 112 ? 28.745 -0.891 5.551 1.00 79.25 112 GLN A O 1
ATOM 886 N N . LYS A 1 113 ? 28.353 -3.021 5.001 1.00 80.38 113 LYS A N 1
ATOM 887 C CA . LYS A 1 113 ? 28.755 -2.892 3.590 1.00 80.38 113 LYS A CA 1
ATOM 888 C C . LYS A 1 113 ? 27.582 -2.491 2.688 1.00 80.38 113 LYS A C 1
ATOM 890 O O . LYS A 1 113 ? 27.738 -2.438 1.467 1.00 80.38 113 LYS A O 1
ATOM 895 N N . CYS A 1 114 ? 26.393 -2.266 3.253 1.00 73.69 114 CYS A N 1
ATOM 896 C CA . CYS A 1 114 ? 25.247 -1.811 2.482 1.00 73.69 114 CYS A CA 1
ATOM 897 C C . CYS A 1 114 ? 25.508 -0.408 1.921 1.00 73.69 114 CYS A C 1
ATOM 899 O O . CYS A 1 114 ? 25.958 0.480 2.637 1.00 73.69 114 CYS A O 1
ATOM 901 N N . ARG A 1 115 ? 25.190 -0.200 0.639 1.00 70.94 115 ARG A N 1
ATOM 902 C CA . ARG A 1 115 ? 25.297 1.119 -0.010 1.00 70.94 115 ARG A CA 1
ATOM 903 C C . ARG A 1 115 ? 24.206 2.097 0.435 1.00 70.94 115 ARG A C 1
ATOM 905 O O . ARG A 1 115 ? 24.326 3.286 0.189 1.00 70.94 115 ARG A O 1
ATOM 912 N N . LEU A 1 116 ? 23.140 1.587 1.051 1.00 71.88 116 LEU A N 1
ATOM 913 C CA . LEU A 1 116 ? 22.025 2.371 1.573 1.00 71.88 116 LEU A CA 1
ATOM 914 C C . LEU A 1 116 ? 22.183 2.573 3.081 1.00 71.88 116 LEU A C 1
ATOM 916 O O . LEU A 1 116 ? 22.724 1.712 3.776 1.00 71.88 116 LEU A O 1
ATOM 920 N N . SER A 1 117 ? 21.662 3.688 3.596 1.00 80.44 117 SER A N 1
ATOM 921 C CA . SER A 1 117 ? 21.765 4.011 5.020 1.00 80.44 117 SER A CA 1
ATOM 922 C C . SER A 1 117 ? 21.006 2.995 5.880 1.00 80.44 117 SER A C 1
ATOM 924 O O . SER A 1 117 ? 19.876 2.618 5.573 1.00 80.44 117 SER A O 1
ATOM 926 N N . HIS A 1 118 ? 21.609 2.579 6.992 1.00 83.19 118 HIS A N 1
ATOM 927 C CA . HIS A 1 118 ? 20.941 1.841 8.073 1.00 83.19 118 HIS A CA 1
ATOM 928 C C . HIS A 1 118 ? 20.625 2.746 9.275 1.00 83.19 118 HIS A C 1
ATOM 930 O O . HIS A 1 118 ? 20.287 2.267 10.352 1.00 83.19 118 HIS A O 1
ATOM 936 N N . LYS A 1 119 ? 20.765 4.065 9.116 1.00 81.19 119 LYS A N 1
ATOM 937 C CA . LYS A 1 119 ? 20.433 5.044 10.150 1.00 81.19 119 LYS A CA 1
ATOM 938 C C . LYS A 1 119 ? 19.053 5.618 9.872 1.00 81.19 119 LYS A C 1
ATOM 940 O O . LYS A 1 119 ? 18.822 6.168 8.796 1.00 81.19 119 LYS A O 1
ATOM 945 N N . ILE A 1 120 ? 18.169 5.497 10.854 1.00 80.00 120 ILE A N 1
ATOM 946 C CA . ILE A 1 120 ? 16.832 6.086 10.840 1.00 80.00 120 ILE A CA 1
ATOM 947 C C . ILE A 1 120 ? 16.864 7.277 11.793 1.00 80.00 120 ILE A C 1
ATOM 949 O O . ILE A 1 120 ? 17.259 7.139 12.947 1.00 80.00 120 ILE A O 1
ATOM 953 N N . GLN A 1 121 ? 16.502 8.450 11.283 1.00 73.19 121 GLN A N 1
ATOM 954 C CA . GLN A 1 121 ? 16.393 9.682 12.059 1.00 73.19 121 GLN A CA 1
ATOM 955 C C . GLN A 1 121 ? 14.977 10.224 11.896 1.00 73.19 121 GLN A C 1
ATOM 957 O O . GLN A 1 121 ? 14.445 10.223 10.786 1.00 73.19 121 GLN A O 1
ATOM 962 N N . SER A 1 122 ? 14.374 10.686 12.992 1.00 71.38 122 SER A N 1
ATOM 963 C CA . SER A 1 122 ? 13.015 11.241 13.002 1.00 71.38 122 SER A CA 1
ATOM 964 C C . SER A 1 122 ? 12.864 12.421 12.037 1.00 71.38 122 SER A C 1
ATOM 966 O O . SER A 1 122 ? 11.872 12.496 11.320 1.00 71.38 122 SER A O 1
ATOM 968 N N . SER A 1 123 ? 13.878 13.281 11.921 1.00 73.31 123 SER A N 1
ATOM 969 C CA . SER A 1 123 ? 13.900 14.390 10.956 1.00 73.31 123 SER A CA 1
ATOM 970 C C . SER A 1 123 ? 13.698 13.922 9.511 1.00 73.31 123 SER A C 1
ATOM 972 O O . SER A 1 123 ? 12.895 14.496 8.782 1.00 73.31 123 SER A O 1
ATOM 974 N N . SER A 1 124 ? 14.354 12.830 9.115 1.00 73.38 124 SER A N 1
ATOM 975 C CA . SER A 1 124 ? 14.232 12.249 7.773 1.00 73.38 124 SER A CA 1
ATOM 976 C C . SER A 1 124 ? 12.874 11.589 7.522 1.00 73.38 124 SER A C 1
ATOM 978 O O . SER A 1 124 ? 12.508 11.357 6.372 1.00 73.38 124 SER A O 1
ATOM 980 N N . LEU A 1 125 ? 12.139 11.249 8.584 1.00 79.75 125 LEU A N 1
ATOM 981 C CA . LEU A 1 125 ? 10.822 10.622 8.500 1.00 79.75 125 LEU A CA 1
ATOM 982 C C . LEU A 1 125 ? 9.677 11.633 8.536 1.00 79.75 125 LEU A C 1
ATOM 984 O O . LEU A 1 125 ? 8.610 11.330 8.016 1.00 79.75 125 LEU A O 1
ATOM 988 N N . GLN A 1 126 ? 9.882 12.819 9.112 1.00 83.00 126 GLN A N 1
ATOM 989 C CA . GLN A 1 126 ? 8.812 13.784 9.380 1.00 83.00 126 GLN A CA 1
ATOM 990 C C . GLN A 1 126 ? 7.997 14.156 8.128 1.00 83.00 126 GLN A C 1
ATOM 992 O O . GLN A 1 126 ? 6.790 14.354 8.231 1.00 83.00 126 GLN A O 1
ATOM 997 N N . ASN A 1 127 ?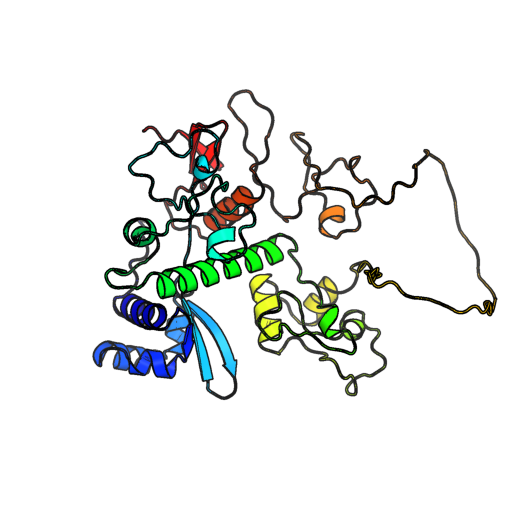 8.620 14.162 6.947 1.00 79.50 127 ASN A N 1
ATOM 998 C CA . ASN A 1 127 ? 7.957 14.435 5.664 1.00 79.50 127 ASN A CA 1
ATOM 999 C C . ASN A 1 127 ? 6.909 13.382 5.255 1.00 79.50 127 ASN A C 1
ATOM 1001 O O . ASN A 1 127 ? 6.096 13.641 4.373 1.00 79.50 127 ASN A O 1
ATOM 1005 N N . PHE A 1 128 ? 6.931 12.196 5.866 1.00 81.88 128 PHE A N 1
ATOM 1006 C CA . PHE A 1 128 ? 6.026 11.083 5.558 1.00 81.88 128 PHE A CA 1
ATOM 1007 C C . PHE A 1 128 ? 4.894 10.931 6.572 1.00 81.88 128 PHE A C 1
ATOM 1009 O O . PHE A 1 128 ? 4.026 10.079 6.393 1.00 81.88 128 PHE A O 1
ATOM 1016 N N . PHE A 1 129 ? 4.907 11.733 7.637 1.00 86.69 129 PHE A N 1
ATOM 1017 C CA . PHE A 1 129 ? 3.903 11.694 8.686 1.00 86.69 129 PHE A CA 1
ATOM 1018 C C . PHE A 1 129 ? 3.067 12.975 8.640 1.00 86.69 129 PHE A C 1
ATOM 1020 O O . PHE A 1 129 ? 3.623 14.071 8.699 1.00 86.69 129 PHE A O 1
ATOM 1027 N N . PRO A 1 130 ? 1.727 12.872 8.614 1.00 85.31 130 PRO A N 1
ATOM 1028 C CA . PRO A 1 130 ? 0.852 14.041 8.652 1.00 85.31 130 PRO A CA 1
ATOM 1029 C C . PRO A 1 130 ? 0.767 14.664 10.062 1.00 85.31 130 PRO A C 1
ATOM 1031 O O . PRO A 1 130 ? 0.043 15.633 10.281 1.00 85.31 130 PRO A O 1
ATOM 1034 N N . VAL A 1 131 ? 1.495 14.102 11.033 1.00 87.06 131 VAL A N 1
ATOM 1035 C CA . VAL A 1 131 ? 1.597 14.559 12.421 1.00 87.06 131 VAL A CA 1
ATOM 1036 C C . VAL A 1 131 ? 3.060 14.664 12.841 1.00 87.06 131 VAL A C 1
ATOM 1038 O O . VAL A 1 131 ? 3.921 13.990 12.275 1.00 87.06 131 VAL A O 1
ATOM 1041 N N . SER A 1 132 ? 3.344 15.474 13.864 1.00 86.62 132 SER A N 1
ATOM 1042 C CA . SER A 1 132 ? 4.674 15.481 14.480 1.00 86.62 132 SER A CA 1
ATOM 1043 C C . SER A 1 132 ? 4.998 14.101 15.054 1.00 86.62 132 SER A C 1
ATOM 1045 O O . SER A 1 132 ? 4.183 13.505 15.770 1.00 86.62 132 SER A O 1
ATOM 1047 N N . ILE A 1 133 ? 6.194 13.613 14.730 1.00 85.31 133 ILE A N 1
ATOM 1048 C CA . ILE A 1 133 ? 6.764 12.377 15.279 1.00 85.31 133 ILE A CA 1
ATOM 1049 C C . ILE A 1 133 ? 7.855 12.650 16.319 1.00 85.31 133 ILE A C 1
ATOM 1051 O O . ILE A 1 133 ? 8.610 11.754 16.698 1.00 85.31 133 ILE A O 1
ATOM 1055 N N . GLU A 1 134 ? 7.944 13.886 16.805 1.00 82.69 134 GLU A N 1
ATOM 1056 C CA . GLU A 1 134 ? 8.810 14.220 17.927 1.00 82.69 134 GLU A CA 1
ATOM 1057 C C . GLU A 1 134 ? 8.410 13.402 19.169 1.00 82.69 134 GLU A C 1
ATOM 1059 O O . GLU A 1 134 ? 7.232 13.285 19.513 1.00 82.69 134 GLU A O 1
ATOM 1064 N N . GLY A 1 135 ? 9.398 12.779 19.815 1.00 80.44 135 GLY A N 1
ATOM 1065 C CA . GLY A 1 135 ? 9.187 11.909 20.976 1.00 80.44 135 GLY A CA 1
ATOM 1066 C C . GLY A 1 135 ? 8.826 10.453 20.660 1.00 80.44 135 GLY A C 1
ATOM 1067 O O . GLY A 1 135 ? 8.650 9.674 21.593 1.00 80.44 135 GLY A O 1
ATOM 1068 N N . TYR A 1 136 ? 8.739 10.056 19.387 1.00 85.56 136 TYR A N 1
ATOM 1069 C CA . TYR A 1 136 ? 8.615 8.643 19.020 1.00 85.56 136 TYR A CA 1
ATOM 1070 C C . TYR A 1 136 ? 9.974 7.959 19.153 1.00 85.56 136 TYR 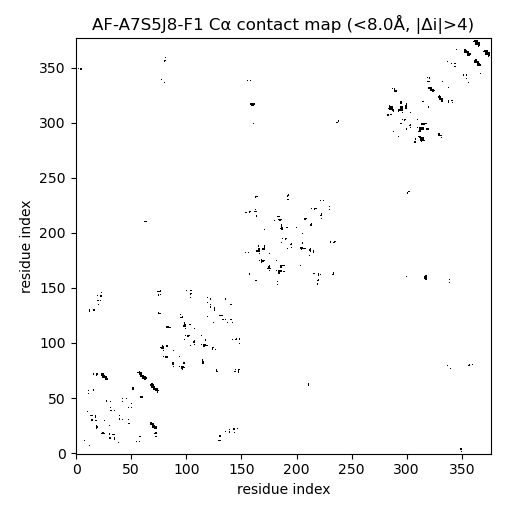A C 1
ATOM 1072 O O . TYR A 1 136 ? 10.984 8.462 18.657 1.00 85.56 136 TYR A O 1
ATOM 1080 N N . ASP A 1 137 ? 10.004 6.799 19.805 1.00 83.81 137 ASP A N 1
ATOM 1081 C CA . ASP A 1 137 ? 11.217 6.001 19.903 1.00 83.81 137 ASP A CA 1
ATOM 1082 C C . ASP A 1 137 ? 11.545 5.310 18.562 1.00 83.81 137 ASP A C 1
ATOM 1084 O O . ASP A 1 137 ? 10.683 5.085 17.702 1.00 83.81 137 ASP A O 1
ATOM 1088 N N . ASN A 1 138 ? 12.820 4.958 18.378 1.00 81.75 138 ASN A N 1
ATOM 1089 C CA . ASN A 1 138 ? 13.292 4.329 17.143 1.00 81.75 138 ASN A CA 1
ATOM 1090 C C . ASN A 1 138 ? 12.632 2.969 16.870 1.00 81.75 138 ASN A C 1
ATOM 1092 O O . ASN A 1 138 ? 12.485 2.601 15.707 1.00 81.75 138 ASN A O 1
ATOM 1096 N N . GLU A 1 139 ? 12.243 2.217 17.901 1.00 84.31 139 GLU A N 1
ATOM 1097 C CA . GLU A 1 139 ? 11.606 0.910 17.737 1.00 84.31 139 GLU A CA 1
ATOM 1098 C C . GLU A 1 139 ? 10.199 1.069 17.144 1.00 84.31 139 GLU A C 1
ATOM 1100 O O . GLU A 1 139 ? 9.847 0.381 16.184 1.00 84.31 139 GLU A O 1
ATOM 1105 N N . THR A 1 140 ? 9.423 2.026 17.651 1.00 86.69 140 THR A N 1
ATOM 1106 C CA . THR A 1 140 ? 8.106 2.398 17.126 1.00 86.69 140 THR A CA 1
ATOM 1107 C C . THR A 1 140 ? 8.214 2.885 15.683 1.00 86.69 140 THR A C 1
ATOM 1109 O O . THR A 1 140 ? 7.466 2.418 14.821 1.00 86.69 140 THR A O 1
ATOM 1112 N N . LEU A 1 141 ? 9.178 3.762 15.379 1.00 87.19 141 LEU A N 1
ATOM 1113 C CA . LEU A 1 141 ? 9.409 4.241 14.011 1.00 87.19 141 LEU A CA 1
ATOM 1114 C C . LEU A 1 141 ? 9.776 3.093 13.058 1.00 87.19 141 LEU A C 1
ATOM 1116 O O . LEU A 1 141 ? 9.211 3.006 11.969 1.00 87.19 141 LEU A O 1
ATOM 1120 N N . ILE A 1 142 ? 10.653 2.172 13.470 1.00 85.56 142 ILE A N 1
ATOM 1121 C CA . ILE A 1 142 ? 11.007 0.988 12.672 1.00 85.56 142 ILE A CA 1
ATOM 1122 C C . ILE A 1 142 ? 9.780 0.112 12.417 1.00 85.56 142 ILE A C 1
ATOM 1124 O O . ILE A 1 142 ? 9.557 -0.274 11.272 1.00 85.56 142 ILE A O 1
ATOM 1128 N N . LYS A 1 143 ? 8.960 -0.169 13.438 1.00 86.75 143 LYS A N 1
ATOM 1129 C CA . LYS A 1 143 ? 7.737 -0.978 13.288 1.00 86.75 143 LYS A CA 1
ATOM 1130 C C . LYS A 1 143 ? 6.764 -0.362 12.282 1.00 86.75 143 LYS A C 1
ATOM 1132 O O . LYS A 1 143 ? 6.258 -1.071 11.413 1.00 86.75 143 LYS A O 1
ATOM 1137 N N . LEU A 1 144 ? 6.551 0.952 12.364 1.00 89.06 144 LEU A N 1
ATOM 1138 C CA . LEU A 1 144 ? 5.700 1.702 11.436 1.00 89.06 144 LEU A CA 1
ATOM 1139 C C . LEU A 1 144 ? 6.225 1.627 9.999 1.00 89.06 144 LEU A C 1
ATOM 1141 O O . LEU A 1 144 ? 5.472 1.343 9.069 1.00 89.06 144 LEU A O 1
ATOM 1145 N N . MET A 1 145 ? 7.532 1.822 9.816 1.00 86.00 145 MET A N 1
ATOM 1146 C CA . MET A 1 145 ? 8.154 1.692 8.501 1.00 86.00 145 MET A CA 1
ATOM 1147 C C . MET A 1 145 ? 8.079 0.256 7.977 1.00 86.00 145 MET A C 1
ATOM 1149 O O . MET A 1 145 ? 7.841 0.051 6.793 1.00 86.00 145 MET A O 1
ATOM 1153 N N . GLN A 1 146 ? 8.273 -0.746 8.833 1.00 84.56 146 GLN A N 1
ATOM 1154 C CA . GLN A 1 146 ? 8.261 -2.150 8.436 1.00 84.56 146 GLN A CA 1
ATOM 1155 C C . GLN A 1 146 ? 6.893 -2.572 7.902 1.00 84.56 146 GLN A C 1
ATOM 1157 O O . GLN A 1 146 ? 6.842 -3.167 6.827 1.00 84.56 146 GLN A O 1
ATOM 1162 N N . LYS A 1 147 ? 5.812 -2.159 8.574 1.00 79.69 147 LYS A N 1
ATOM 1163 C CA . LYS A 1 147 ? 4.431 -2.297 8.086 1.00 79.69 147 LYS A CA 1
ATOM 1164 C C . LYS A 1 147 ? 4.252 -1.660 6.704 1.00 79.69 147 LYS A C 1
ATOM 1166 O O . LYS A 1 147 ? 3.891 -2.346 5.755 1.00 79.69 147 LYS A O 1
ATOM 1171 N N . ALA A 1 148 ? 4.667 -0.404 6.542 1.00 79.56 148 ALA A N 1
ATOM 1172 C CA . ALA A 1 148 ? 4.571 0.308 5.265 1.00 79.56 148 ALA A CA 1
ATOM 1173 C C . ALA A 1 148 ? 5.354 -0.362 4.114 1.00 79.56 148 ALA A C 1
ATOM 1175 O O . ALA A 1 148 ? 4.912 -0.384 2.960 1.00 79.56 148 ALA A O 1
ATOM 1176 N N . VAL A 1 149 ? 6.535 -0.923 4.399 1.00 75.44 149 VAL A N 1
ATOM 1177 C CA . VAL A 1 149 ? 7.336 -1.652 3.400 1.00 75.44 149 VAL A CA 1
ATOM 1178 C C . VAL A 1 149 ? 6.765 -3.058 3.139 1.00 75.44 149 VAL A C 1
ATOM 1180 O O . VAL A 1 149 ? 6.911 -3.571 2.029 1.00 75.44 149 VAL A O 1
ATOM 1183 N N . ASP A 1 150 ? 6.120 -3.701 4.114 1.00 70.06 150 ASP A N 1
ATOM 1184 C CA . ASP A 1 150 ? 5.406 -4.974 3.932 1.00 70.06 150 ASP A CA 1
ATOM 1185 C C . ASP A 1 150 ? 4.132 -4.799 3.085 1.00 70.06 150 ASP A C 1
ATOM 1187 O O . ASP A 1 150 ? 3.914 -5.589 2.163 1.00 70.06 150 ASP A O 1
ATOM 1191 N N . ASP A 1 151 ? 3.368 -3.722 3.286 1.00 63.94 151 ASP A N 1
ATOM 1192 C CA . ASP A 1 151 ? 2.248 -3.333 2.414 1.00 63.94 151 ASP A CA 1
ATOM 1193 C C . ASP A 1 151 ? 2.725 -3.084 0.984 1.00 63.94 151 ASP A C 1
ATOM 1195 O O . ASP A 1 151 ? 2.195 -3.645 0.027 1.00 63.94 151 ASP A O 1
ATOM 1199 N N . THR A 1 152 ? 3.822 -2.335 0.838 1.00 60.16 152 THR A N 1
ATOM 1200 C CA . THR A 1 152 ? 4.449 -2.086 -0.467 1.00 60.16 152 THR A CA 1
ATOM 1201 C C . THR A 1 152 ? 4.940 -3.388 -1.125 1.00 60.16 152 THR A C 1
ATOM 1203 O O . THR A 1 152 ? 5.017 -3.467 -2.348 1.00 60.16 152 THR A O 1
ATOM 1206 N N . GLU A 1 153 ? 5.267 -4.435 -0.358 1.00 54.12 153 GLU A N 1
ATOM 1207 C CA . GLU A 1 153 ? 5.622 -5.758 -0.888 1.00 54.12 153 GLU A CA 1
ATOM 1208 C C . GLU A 1 153 ? 4.410 -6.620 -1.246 1.00 54.12 153 GLU A C 1
ATOM 1210 O O . GLU A 1 153 ? 4.490 -7.362 -2.221 1.00 54.12 153 GLU A O 1
ATOM 1215 N N . SER A 1 154 ? 3.307 -6.520 -0.503 1.00 48.16 154 SER A N 1
ATOM 1216 C CA . SER A 1 154 ? 2.034 -7.170 -0.839 1.00 48.16 154 SER A CA 1
ATOM 1217 C C . SER A 1 154 ? 1.441 -6.554 -2.104 1.00 48.16 154 SER A C 1
ATOM 1219 O O . SER A 1 154 ? 1.076 -7.280 -3.023 1.00 48.16 154 SER A O 1
ATOM 1221 N N . GLU A 1 155 ? 1.487 -5.227 -2.222 1.00 49.47 155 GLU A N 1
ATOM 1222 C CA . GLU A 1 155 ? 1.196 -4.503 -3.459 1.00 49.47 155 GLU A CA 1
ATOM 1223 C C . GLU A 1 155 ? 2.197 -4.838 -4.562 1.00 49.47 155 GLU A C 1
ATOM 1225 O O . GLU A 1 155 ? 1.796 -5.008 -5.701 1.00 49.47 155 GLU A O 1
ATOM 1230 N N . ARG A 1 156 ? 3.493 -5.011 -4.267 1.00 46.19 156 ARG A N 1
ATOM 1231 C CA . ARG A 1 156 ? 4.473 -5.490 -5.258 1.00 46.19 156 ARG A CA 1
ATOM 1232 C C . ARG A 1 156 ? 4.197 -6.937 -5.668 1.00 46.19 156 ARG A C 1
ATOM 1234 O O . ARG A 1 156 ? 4.468 -7.288 -6.806 1.00 46.19 156 ARG A O 1
ATOM 1241 N N . ALA A 1 157 ? 3.705 -7.802 -4.786 1.00 42.28 157 ALA A N 1
ATOM 1242 C CA . ALA A 1 157 ? 3.331 -9.178 -5.107 1.00 42.28 157 ALA A CA 1
ATOM 1243 C C . ALA A 1 157 ? 2.049 -9.216 -5.950 1.00 42.28 157 ALA A C 1
ATOM 1245 O O . ALA A 1 157 ? 2.005 -9.954 -6.931 1.00 42.28 157 ALA A O 1
ATOM 1246 N N . ALA A 1 158 ? 1.072 -8.364 -5.629 1.00 39.53 158 ALA A N 1
ATOM 1247 C CA . ALA A 1 158 ? -0.154 -8.172 -6.396 1.00 39.53 158 ALA A CA 1
ATOM 1248 C C . ALA A 1 158 ? 0.088 -7.484 -7.742 1.00 39.53 158 ALA A C 1
ATOM 1250 O O . ALA A 1 158 ? -0.449 -7.885 -8.768 1.00 39.53 158 ALA A O 1
ATOM 1251 N N . ALA A 1 159 ? 0.997 -6.520 -7.781 1.00 35.88 159 ALA A N 1
ATOM 1252 C CA . ALA A 1 159 ? 1.486 -5.936 -9.010 1.00 35.88 159 ALA A CA 1
ATOM 1253 C C . ALA A 1 159 ? 2.362 -6.927 -9.774 1.00 35.88 159 ALA A C 1
ATOM 1255 O O . ALA A 1 159 ? 2.355 -6.899 -10.981 1.00 35.88 159 ALA A O 1
ATOM 1256 N N . ASN A 1 160 ? 3.087 -7.856 -9.150 1.00 37.84 160 ASN A N 1
ATOM 1257 C CA . ASN A 1 160 ? 3.811 -8.895 -9.899 1.00 37.84 160 ASN A CA 1
ATOM 1258 C C . ASN A 1 160 ? 2.894 -10.024 -10.410 1.00 37.84 160 ASN A C 1
ATOM 1260 O O . ASN A 1 160 ? 3.341 -10.911 -11.131 1.00 37.84 160 ASN A O 1
ATOM 1264 N N . ASN A 1 161 ? 1.633 -10.038 -9.982 1.00 50.12 161 ASN A N 1
ATOM 1265 C CA . ASN A 1 161 ? 0.638 -11.038 -10.334 1.00 50.12 161 ASN A CA 1
ATOM 1266 C C . ASN A 1 161 ? -0.748 -10.381 -10.237 1.00 50.12 161 ASN A C 1
ATOM 1268 O O . ASN A 1 161 ? -1.390 -10.497 -9.192 1.00 50.12 161 ASN A O 1
ATOM 1272 N N . PRO A 1 162 ? -1.260 -9.735 -11.307 1.00 53.94 162 PRO A N 1
ATOM 1273 C CA . PRO A 1 162 ? -2.521 -8.972 -11.270 1.00 53.94 162 PRO A CA 1
ATOM 1274 C C . PRO A 1 162 ? -3.741 -9.813 -10.867 1.00 53.94 162 PRO A C 1
ATOM 1276 O O . PRO A 1 162 ? -4.806 -9.293 -10.571 1.00 53.94 162 PRO A O 1
ATOM 1279 N N . ILE A 1 163 ? -3.580 -11.134 -10.840 1.00 63.59 163 ILE A N 1
ATOM 1280 C CA . ILE A 1 163 ? -4.550 -12.094 -10.338 1.00 63.59 163 ILE A CA 1
ATOM 1281 C C . ILE A 1 163 ? -3.852 -12.882 -9.218 1.00 63.59 163 ILE A C 1
ATOM 1283 O O . ILE A 1 163 ? -2.771 -13.434 -9.478 1.00 63.59 163 ILE A O 1
ATOM 1287 N N . PRO A 1 164 ? -4.447 -12.970 -8.017 1.00 74.75 164 PRO A N 1
ATOM 1288 C CA . PRO A 1 164 ? -3.849 -13.623 -6.864 1.00 74.75 164 PRO A CA 1
ATOM 1289 C C . PRO A 1 164 ? -3.693 -15.125 -7.091 1.00 74.75 164 PRO A C 1
ATOM 1291 O O . PRO A 1 164 ? -4.540 -15.783 -7.698 1.00 74.75 164 PRO A O 1
ATOM 1294 N N . ASP A 1 165 ? -2.606 -15.683 -6.566 1.00 80.25 165 ASP A N 1
ATOM 1295 C CA . ASP A 1 165 ? -2.388 -17.126 -6.569 1.00 80.25 165 ASP A CA 1
ATOM 1296 C C . ASP A 1 165 ? -3.066 -17.795 -5.367 1.00 80.25 165 ASP A C 1
ATOM 1298 O O . ASP A 1 165 ? -3.239 -17.209 -4.297 1.00 80.25 165 ASP A O 1
ATOM 1302 N N . ILE A 1 166 ? -3.403 -19.075 -5.530 1.00 85.62 166 ILE A N 1
ATOM 1303 C CA . ILE A 1 166 ? -3.909 -19.921 -4.448 1.00 85.62 166 ILE A CA 1
ATOM 1304 C C . ILE A 1 166 ? -2.727 -20.442 -3.626 1.00 85.62 166 ILE A C 1
ATOM 1306 O O . ILE A 1 166 ? -1.765 -21.002 -4.161 1.00 85.62 166 ILE A O 1
ATOM 1310 N N . CYS A 1 167 ? -2.807 -20.301 -2.305 1.00 86.19 167 CYS A N 1
ATOM 1311 C CA . CYS A 1 167 ? -1.762 -20.720 -1.383 1.00 86.19 167 CYS A CA 1
ATOM 1312 C C . CYS A 1 167 ? -1.547 -22.239 -1.449 1.00 86.19 167 CYS A C 1
ATOM 1314 O O . CYS A 1 167 ? -2.412 -23.036 -1.063 1.00 86.19 167 CYS A O 1
ATOM 1316 N N . LYS A 1 168 ? -0.351 -22.653 -1.882 1.00 83.31 168 LYS A N 1
ATOM 1317 C CA . LYS A 1 168 ? 0.033 -24.073 -1.943 1.00 83.31 168 LYS A CA 1
ATOM 1318 C C . LYS A 1 168 ? 0.099 -24.707 -0.552 1.00 83.31 168 LYS A C 1
ATOM 1320 O O . LYS A 1 168 ? -0.350 -25.831 -0.373 1.00 83.31 168 LYS A O 1
ATOM 1325 N N . PHE A 1 169 ? 0.603 -23.975 0.444 1.00 84.81 169 PHE A N 1
ATOM 1326 C CA . PHE A 1 169 ? 0.708 -24.469 1.822 1.00 84.81 169 PHE A CA 1
ATOM 1327 C C . PHE A 1 169 ? -0.663 -24.670 2.465 1.00 84.81 169 PHE A C 1
ATOM 1329 O O . PHE A 1 169 ? -0.885 -25.689 3.110 1.00 84.81 169 PHE A O 1
ATOM 1336 N N . TYR A 1 170 ? -1.609 -23.759 2.214 1.00 89.19 170 TYR A N 1
ATOM 1337 C CA . TYR A 1 170 ? -2.999 -23.944 2.627 1.00 89.19 170 TYR A CA 1
ATOM 1338 C C . TYR A 1 170 ? -3.593 -25.203 2.004 1.00 89.19 170 TYR A C 1
ATOM 1340 O O . TYR A 1 170 ? -4.291 -25.937 2.688 1.00 89.19 170 TYR A O 1
ATOM 1348 N N . ASN A 1 171 ? -3.271 -25.482 0.734 1.00 88.44 171 ASN A N 1
ATOM 1349 C CA . ASN A 1 171 ? -3.736 -26.673 0.030 1.00 88.44 171 ASN A CA 1
ATOM 1350 C C . ASN A 1 171 ? -2.983 -27.976 0.400 1.00 88.44 171 ASN A C 1
ATOM 1352 O O . ASN A 1 171 ? -3.449 -29.058 0.045 1.00 88.44 171 ASN A O 1
ATOM 1356 N N . ASN A 1 172 ? -1.931 -27.923 1.224 1.00 86.38 172 ASN A N 1
ATOM 1357 C CA . ASN A 1 172 ? -1.200 -29.096 1.727 1.00 86.38 172 ASN A CA 1
ATOM 1358 C C . ASN A 1 172 ? -1.715 -29.566 3.092 1.00 86.38 172 ASN A C 1
ATOM 1360 O O . ASN A 1 172 ? -2.324 -28.792 3.819 1.00 86.38 172 ASN A O 1
ATOM 1364 N N . ALA A 1 173 ? -1.443 -30.816 3.482 1.00 79.81 173 ALA A N 1
ATOM 1365 C CA . ALA A 1 173 ? -1.935 -31.403 4.740 1.00 79.81 173 ALA A CA 1
ATOM 1366 C C . ALA A 1 173 ? -1.578 -30.592 6.005 1.00 79.81 173 ALA A C 1
ATOM 1368 O O . ALA A 1 173 ? -2.378 -30.539 6.931 1.00 79.81 173 ALA A O 1
ATOM 1369 N N . ILE A 1 174 ? -0.418 -29.927 6.006 1.00 82.88 174 ILE A N 1
ATOM 1370 C CA . ILE A 1 174 ? 0.099 -29.122 7.128 1.00 82.88 174 ILE A CA 1
ATOM 1371 C C . ILE A 1 174 ? -0.682 -27.803 7.304 1.00 82.88 174 ILE A C 1
ATOM 1373 O O . ILE A 1 174 ? -0.752 -27.268 8.406 1.00 82.88 174 ILE A O 1
ATOM 1377 N N . GLY A 1 175 ? -1.298 -27.282 6.239 1.00 82.88 175 GLY A N 1
ATOM 1378 C CA . GLY A 1 175 ? -1.920 -25.958 6.242 1.00 82.88 175 GLY A CA 1
ATOM 1379 C C . GLY A 1 175 ? -0.904 -24.811 6.150 1.00 82.88 175 GLY A C 1
ATOM 1380 O O . GLY A 1 175 ? 0.311 -25.011 6.094 1.00 82.88 175 GLY A O 1
ATOM 1381 N N . CYS A 1 176 ? -1.406 -23.576 6.077 1.00 87.00 176 CYS A N 1
ATOM 1382 C CA . CYS A 1 176 ? -0.563 -22.386 5.971 1.00 87.00 176 CYS A CA 1
ATOM 1383 C C . CYS A 1 176 ? -0.227 -21.812 7.353 1.00 87.00 176 CYS A C 1
ATOM 1385 O O . CYS A 1 176 ? -1.122 -21.407 8.091 1.00 87.00 176 CYS A O 1
ATOM 1387 N N . SER A 1 177 ? 1.064 -21.684 7.671 1.00 83.00 177 SER A N 1
ATOM 1388 C CA . SER A 1 177 ? 1.532 -21.076 8.926 1.00 83.00 177 SER A CA 1
ATOM 1389 C C . SER A 1 177 ? 1.383 -19.551 8.976 1.00 83.00 177 SER A C 1
ATOM 1391 O O . SER A 1 177 ? 1.417 -18.973 10.058 1.00 83.00 177 SER A O 1
ATOM 1393 N N . LYS A 1 178 ? 1.205 -18.892 7.822 1.00 75.12 178 LYS A N 1
ATOM 1394 C CA . LYS A 1 178 ? 1.121 -17.425 7.721 1.00 75.12 178 LYS A CA 1
ATOM 1395 C C . LYS A 1 178 ? -0.264 -16.852 8.040 1.00 75.12 178 LYS A C 1
ATOM 1397 O O . LYS A 1 178 ? -0.347 -15.650 8.263 1.00 75.12 178 LYS A O 1
ATOM 1402 N N . LYS A 1 179 ? -1.312 -17.690 8.086 1.00 81.12 179 LYS A N 1
ATOM 1403 C CA . LYS A 1 179 ? -2.705 -17.288 8.378 1.00 81.12 179 LYS A CA 1
ATOM 1404 C C . LYS A 1 179 ? -3.093 -16.008 7.611 1.00 81.12 179 LYS A C 1
ATOM 1406 O O . LYS A 1 179 ? -2.837 -15.957 6.410 1.00 81.12 179 LYS A O 1
ATOM 1411 N N . ASP A 1 180 ? -3.611 -14.993 8.298 1.00 76.69 180 ASP A N 1
ATOM 1412 C CA . ASP A 1 180 ? -4.112 -13.739 7.714 1.00 76.69 180 ASP A CA 1
ATOM 1413 C C . ASP A 1 180 ? -3.012 -12.859 7.090 1.00 76.69 180 ASP A C 1
ATOM 1415 O O . ASP A 1 180 ? -3.285 -11.931 6.345 1.00 76.69 180 ASP A O 1
ATOM 1419 N N . LYS A 1 181 ? -1.731 -13.174 7.328 1.00 71.00 181 LYS A N 1
ATOM 1420 C CA . LYS A 1 181 ? -0.582 -12.476 6.717 1.00 71.00 181 LYS A CA 1
ATOM 1421 C C . LYS A 1 181 ? -0.111 -13.123 5.409 1.00 71.00 181 LYS A C 1
ATOM 1423 O O . LYS A 1 181 ? 0.978 -12.827 4.914 1.00 71.00 181 LYS A O 1
ATOM 1428 N N . CYS A 1 182 ? -0.839 -14.110 4.889 1.00 75.50 182 CYS A N 1
ATOM 1429 C CA . CYS A 1 182 ? -0.441 -14.849 3.695 1.00 75.50 182 CYS A CA 1
ATOM 1430 C C . CYS A 1 182 ? -0.842 -14.094 2.414 1.00 75.50 182 CYS A C 1
ATOM 1432 O O . CYS A 1 182 ? -2.023 -13.955 2.158 1.00 75.50 182 CYS A O 1
ATOM 1434 N N . PRO A 1 183 ? 0.057 -13.706 1.499 1.00 73.44 183 PRO A N 1
ATOM 1435 C CA . PRO A 1 183 ? -0.337 -12.920 0.317 1.00 73.44 183 PRO A CA 1
ATOM 1436 C C . PRO A 1 183 ? -1.130 -13.716 -0.747 1.00 73.44 183 PRO A C 1
ATOM 1438 O O . PRO A 1 183 ? -1.268 -13.273 -1.880 1.00 73.44 183 PRO A O 1
ATOM 1441 N N . PHE A 1 184 ? -1.597 -14.924 -0.427 1.00 83.44 184 PHE A N 1
ATOM 1442 C CA . PHE A 1 184 ? -2.216 -15.868 -1.351 1.00 83.44 184 PHE A CA 1
ATOM 1443 C C . PHE A 1 184 ? -3.598 -16.290 -0.853 1.00 83.44 184 PHE A C 1
ATOM 1445 O O . PHE A 1 184 ? -3.826 -16.388 0.354 1.00 83.44 184 PHE A O 1
ATOM 1452 N N . LEU A 1 185 ? -4.491 -16.638 -1.781 1.00 89.94 185 LEU A N 1
ATOM 1453 C CA . LEU A 1 185 ? -5.842 -17.087 -1.454 1.00 89.94 185 LEU A CA 1
ATOM 1454 C C . LEU A 1 185 ? -5.815 -18.412 -0.683 1.00 89.94 185 LEU A C 1
ATOM 1456 O O . LEU A 1 185 ? -5.210 -19.402 -1.110 1.00 89.94 185 LEU A O 1
ATOM 1460 N N . HIS A 1 186 ? -6.518 -18.445 0.441 1.00 93.81 186 HIS A N 1
ATOM 1461 C CA . HIS A 1 186 ? -6.806 -19.641 1.220 1.00 93.81 186 HIS A CA 1
ATOM 1462 C C . HIS A 1 186 ? -8.142 -20.212 0.761 1.00 93.81 186 HIS A C 1
ATOM 1464 O O . HIS A 1 186 ? -9.171 -20.008 1.385 1.00 93.81 186 HIS A O 1
ATOM 1470 N N . VAL A 1 187 ? -8.125 -20.902 -0.377 1.00 93.44 187 VAL A N 1
ATOM 1471 C CA . VAL A 1 187 ? -9.293 -21.560 -0.975 1.00 93.44 187 VAL A CA 1
ATOM 1472 C C . VAL A 1 187 ? -8.890 -22.943 -1.475 1.00 93.44 187 VAL A C 1
ATOM 1474 O O . VAL A 1 187 ? -7.725 -23.176 -1.817 1.00 93.44 187 VAL A O 1
ATOM 1477 N N . CYS A 1 188 ? -9.834 -23.879 -1.513 1.00 92.56 188 CYS A N 1
ATOM 1478 C CA . CYS A 1 188 ? -9.615 -25.183 -2.123 1.00 92.56 188 CYS A CA 1
ATOM 1479 C C . CYS A 1 188 ? -9.285 -25.028 -3.613 1.00 92.56 188 CYS A C 1
ATOM 1481 O O . CYS A 1 188 ? -10.108 -24.571 -4.407 1.00 92.56 188 CYS A O 1
ATOM 1483 N N . GLN A 1 189 ? -8.093 -25.465 -4.017 1.00 90.06 189 GLN A N 1
ATOM 1484 C CA . GLN A 1 189 ? -7.685 -25.400 -5.418 1.00 90.06 189 GLN A CA 1
ATOM 1485 C C . GLN A 1 189 ? -8.610 -26.237 -6.314 1.00 90.06 189 GLN A C 1
ATOM 1487 O O . GLN A 1 189 ? -8.988 -25.801 -7.397 1.00 90.06 189 GLN A O 1
ATOM 1492 N N . HIS A 1 190 ? -9.018 -27.423 -5.855 1.00 90.06 190 HIS A N 1
ATOM 1493 C CA . HIS A 1 190 ? -9.906 -28.286 -6.633 1.00 90.06 190 HIS A CA 1
ATOM 1494 C C . HIS A 1 190 ? -11.300 -27.686 -6.812 1.00 90.06 190 HIS A C 1
ATOM 1496 O O . HIS A 1 190 ? -11.942 -27.970 -7.817 1.00 90.06 190 HIS A O 1
ATOM 1502 N N . PHE A 1 191 ? -11.769 -26.869 -5.868 1.00 92.62 191 PHE A N 1
ATOM 1503 C CA . PHE A 1 191 ? -13.027 -26.139 -6.011 1.00 92.62 191 PHE A CA 1
ATOM 1504 C C . PHE A 1 191 ? -12.915 -25.081 -7.104 1.00 92.62 191 PHE A C 1
ATOM 1506 O O . PHE A 1 191 ? -13.748 -25.056 -8.003 1.00 92.62 191 PHE A O 1
ATOM 1513 N N . VAL A 1 192 ? -11.839 -24.288 -7.084 1.00 89.75 192 VAL A N 1
ATOM 1514 C CA . VAL A 1 192 ? -11.579 -23.278 -8.120 1.00 89.75 192 VAL A CA 1
ATOM 1515 C C . VAL A 1 192 ? -11.460 -23.904 -9.510 1.00 89.75 192 VAL A C 1
ATOM 1517 O O . VAL A 1 192 ? -11.950 -23.349 -10.486 1.00 89.75 192 VAL A O 1
ATOM 1520 N N . ASP A 1 193 ? -10.858 -25.089 -9.605 1.00 85.62 193 ASP A N 1
ATOM 1521 C CA . ASP A 1 193 ? -10.726 -25.818 -10.868 1.00 85.62 193 ASP A CA 1
ATOM 1522 C C . ASP A 1 193 ? -12.015 -26.565 -11.288 1.00 85.62 193 ASP A C 1
ATOM 1524 O O . ASP A 1 193 ? -12.000 -27.256 -12.308 1.00 85.62 193 ASP A O 1
ATOM 1528 N N . GLY A 1 194 ? -13.103 -26.491 -10.506 1.00 86.94 194 GLY A N 1
ATOM 1529 C CA . GLY A 1 194 ? -14.373 -27.185 -10.773 1.00 86.94 194 GLY A CA 1
ATOM 1530 C C . GLY A 1 194 ? -14.314 -28.712 -10.614 1.00 86.94 194 GLY A C 1
ATOM 1531 O O . GLY A 1 194 ? -15.120 -29.434 -11.192 1.00 86.94 194 GLY A O 1
ATOM 1532 N N . LYS A 1 195 ? -13.327 -29.230 -9.871 1.00 88.50 195 LYS A N 1
ATOM 1533 C CA . LYS A 1 195 ? -12.971 -30.664 -9.783 1.00 88.50 195 LYS A CA 1
ATOM 1534 C C . LYS A 1 195 ? -12.956 -31.216 -8.354 1.00 88.50 195 LYS A C 1
ATOM 1536 O O . LYS A 1 195 ? -12.455 -32.321 -8.128 1.00 88.50 195 LYS A O 1
ATOM 1541 N N . CYS A 1 196 ? -13.435 -30.463 -7.363 1.00 92.50 196 CYS A N 1
ATOM 1542 C CA . CYS A 1 196 ? -13.448 -30.929 -5.978 1.00 92.50 196 CYS A CA 1
ATOM 1543 C C . CYS A 1 196 ? -14.462 -32.062 -5.800 1.00 92.50 196 CYS A C 1
ATOM 1545 O O . CYS A 1 196 ? -15.655 -31.865 -5.990 1.00 92.50 196 CYS A O 1
ATOM 1547 N N . LYS A 1 197 ? -13.986 -33.239 -5.384 1.00 92.50 197 LYS A N 1
ATOM 1548 C CA . LYS A 1 197 ? -14.834 -34.421 -5.154 1.00 92.50 197 LYS A CA 1
ATOM 1549 C C . LYS A 1 197 ? -15.488 -34.451 -3.773 1.00 92.50 197 LYS A C 1
ATOM 1551 O O . LYS A 1 197 ? -16.350 -35.282 -3.530 1.00 92.50 197 LYS A O 1
ATOM 1556 N N . PHE A 1 198 ? -15.040 -33.587 -2.864 1.00 90.25 198 PHE A N 1
ATOM 1557 C CA . PHE A 1 198 ? -15.457 -33.610 -1.463 1.00 90.25 198 PHE A CA 1
ATOM 1558 C C . PHE A 1 198 ? -16.682 -32.729 -1.186 1.00 90.25 198 PHE A C 1
ATOM 1560 O O . PHE A 1 198 ? -17.272 -32.853 -0.116 1.00 90.25 198 PHE A O 1
ATOM 1567 N N . GLY A 1 199 ? -17.071 -31.855 -2.125 1.00 87.69 199 GLY A N 1
ATOM 1568 C CA . GLY A 1 199 ? -18.196 -30.933 -1.937 1.00 87.69 199 GLY A CA 1
ATOM 1569 C C . GLY A 1 199 ? -18.099 -30.199 -0.596 1.00 87.69 199 GLY A C 1
ATOM 1570 O O . GLY A 1 199 ? -17.019 -29.744 -0.219 1.00 87.69 199 GLY A O 1
ATOM 1571 N N . ASP A 1 200 ? -19.196 -30.169 0.151 1.00 87.25 200 ASP A N 1
ATOM 1572 C CA . ASP A 1 200 ? -19.283 -29.489 1.451 1.00 87.25 200 ASP A CA 1
ATOM 1573 C C . ASP A 1 200 ? -18.487 -30.177 2.572 1.00 87.25 200 ASP A C 1
ATOM 1575 O O . ASP A 1 200 ? -18.218 -29.574 3.606 1.00 87.25 200 ASP A O 1
ATOM 1579 N N . THR A 1 201 ? -18.045 -31.423 2.369 1.00 91.69 201 THR A N 1
ATOM 1580 C CA . THR A 1 201 ? -17.191 -32.146 3.332 1.00 91.69 201 THR A CA 1
ATOM 1581 C C . THR A 1 201 ? -15.700 -31.840 3.154 1.00 91.69 201 THR A C 1
ATOM 1583 O O . THR A 1 201 ? -14.847 -32.417 3.836 1.00 91.69 201 THR A O 1
ATOM 1586 N N . CYS A 1 202 ? -15.344 -30.948 2.222 1.00 92.88 202 CYS A N 1
ATOM 1587 C CA . CYS A 1 202 ? -13.954 -30.581 2.001 1.00 92.88 202 CYS A CA 1
ATOM 1588 C C . CYS A 1 202 ? -13.369 -29.873 3.229 1.00 92.88 202 CYS A C 1
ATOM 1590 O O . CYS A 1 202 ? -13.915 -28.898 3.729 1.00 92.88 202 CYS A O 1
ATOM 1592 N N . LYS A 1 203 ? -12.169 -30.289 3.656 1.00 90.31 203 LYS A N 1
ATOM 1593 C CA . LYS A 1 203 ? -11.410 -29.621 4.734 1.00 90.31 203 LYS A CA 1
ATOM 1594 C C . LYS A 1 203 ? -10.911 -28.215 4.361 1.00 90.31 203 LYS A C 1
ATOM 1596 O O . LYS A 1 203 ? -10.187 -27.595 5.135 1.00 90.31 203 LYS A O 1
ATOM 1601 N N . ARG A 1 204 ? -11.186 -27.759 3.139 1.00 92.50 204 ARG A N 1
ATOM 1602 C CA . ARG A 1 204 ? -10.721 -26.494 2.572 1.00 92.50 204 ARG A CA 1
ATOM 1603 C C . ARG A 1 204 ? -11.921 -25.694 2.124 1.00 92.50 204 ARG A C 1
ATOM 1605 O O . ARG A 1 204 ? -12.870 -26.258 1.592 1.00 92.50 204 ARG A O 1
ATOM 1612 N N . VAL A 1 205 ? -11.848 -24.385 2.304 1.00 91.81 205 VAL A N 1
ATOM 1613 C CA . VAL A 1 205 ? -12.995 -23.512 2.063 1.00 91.81 205 VAL A CA 1
ATOM 1614 C C . VAL A 1 205 ? -13.312 -23.414 0.574 1.00 91.81 205 VAL A C 1
ATOM 1616 O O . VAL A 1 205 ? -12.415 -23.371 -0.275 1.00 91.81 205 VAL A O 1
ATOM 1619 N N . HIS A 1 206 ? -14.607 -23.399 0.267 1.00 93.44 206 HIS A N 1
ATOM 1620 C CA . HIS A 1 206 ? -15.176 -23.293 -1.081 1.00 93.44 206 HIS A CA 1
ATOM 1621 C C . HIS A 1 206 ? -15.824 -21.914 -1.309 1.00 93.44 206 HIS A C 1
ATOM 1623 O O . HIS A 1 206 ? -16.793 -21.765 -2.046 1.00 93.44 206 HIS A O 1
ATOM 1629 N N . HIS A 1 207 ? -15.319 -20.882 -0.634 1.00 89.75 207 HIS A N 1
ATOM 1630 C CA . HIS A 1 207 ? -15.800 -19.514 -0.780 1.00 89.75 207 HIS A CA 1
ATOM 1631 C C . HIS A 1 207 ? -14.681 -18.508 -0.523 1.00 89.75 207 HIS A C 1
ATOM 1633 O O . HIS A 1 207 ? -13.724 -18.781 0.198 1.00 89.75 207 HIS A O 1
ATOM 1639 N N . PHE A 1 208 ? -14.855 -17.295 -1.042 1.00 89.56 208 PHE A N 1
ATOM 1640 C CA . PHE A 1 208 ? -13.932 -16.177 -0.828 1.00 89.56 208 PHE A CA 1
ATOM 1641 C C . PHE A 1 208 ? -14.392 -15.208 0.264 1.00 89.56 208 PHE A C 1
ATOM 1643 O O . PHE A 1 208 ? -13.789 -14.164 0.447 1.00 89.56 208 PHE A O 1
ATOM 1650 N N . LYS A 1 209 ? -15.463 -15.548 0.992 1.00 86.00 209 LYS A N 1
ATOM 1651 C CA . LYS A 1 209 ? -16.097 -14.667 1.985 1.00 86.00 209 LYS A CA 1
ATOM 1652 C C . LYS A 1 209 ? -15.309 -14.514 3.291 1.00 86.00 209 LYS A C 1
ATOM 1654 O O . LYS A 1 209 ? -15.697 -13.709 4.128 1.00 86.00 209 LYS A O 1
ATOM 1659 N N . GLU A 1 210 ? -14.246 -15.293 3.485 1.00 85.62 210 GLU A N 1
ATOM 1660 C CA . GLU A 1 210 ? -13.363 -15.106 4.637 1.00 85.62 210 GLU A CA 1
ATOM 1661 C C . GLU A 1 210 ? -12.597 -13.799 4.486 1.00 85.62 210 GLU A C 1
ATOM 1663 O O . GLU A 1 210 ? -12.145 -13.471 3.389 1.00 85.62 210 GLU A O 1
ATOM 1668 N N . GLN A 1 211 ? -12.414 -13.087 5.595 1.00 82.06 211 GLN A N 1
ATOM 1669 C CA . GLN A 1 211 ? -11.744 -11.793 5.611 1.00 82.06 211 GLN A CA 1
ATOM 1670 C C . GLN A 1 211 ? -10.396 -11.806 4.885 1.00 82.06 211 GLN A C 1
ATOM 1672 O O . GLN A 1 211 ? -10.156 -10.950 4.040 1.00 82.06 211 GLN A O 1
ATOM 1677 N N . HIS A 1 212 ? -9.571 -12.816 5.163 1.00 86.12 212 HIS A N 1
ATOM 1678 C CA . HIS A 1 212 ? -8.294 -13.031 4.491 1.00 86.12 212 HIS A CA 1
ATOM 1679 C C . HIS A 1 212 ? -8.414 -13.007 2.960 1.00 86.12 212 HIS A C 1
ATOM 1681 O O . HIS A 1 212 ? -7.694 -12.300 2.260 1.00 86.12 212 HIS A O 1
ATOM 1687 N N . ASN A 1 213 ? -9.364 -13.774 2.423 1.00 89.69 213 ASN A N 1
ATOM 1688 C CA . ASN A 1 213 ? -9.565 -13.886 0.983 1.00 89.69 213 ASN A CA 1
ATOM 1689 C C . ASN A 1 213 ? -10.132 -12.594 0.389 1.00 89.69 213 ASN A C 1
ATOM 1691 O O . ASN A 1 213 ? -9.743 -12.230 -0.717 1.00 89.69 213 ASN A O 1
ATOM 1695 N N . LEU A 1 214 ? -11.010 -11.893 1.113 1.00 85.25 214 LEU A N 1
ATOM 1696 C CA . LEU A 1 214 ? -11.522 -10.588 0.694 1.00 85.25 214 LEU A CA 1
ATOM 1697 C C . LEU A 1 214 ? -10.404 -9.542 0.622 1.00 85.25 214 LEU A C 1
ATOM 1699 O O . LEU A 1 214 ? -10.353 -8.785 -0.342 1.00 85.25 214 LEU A O 1
ATOM 1703 N N . GLU A 1 215 ? -9.486 -9.531 1.590 1.00 77.62 215 GLU A N 1
ATOM 1704 C CA . GLU A 1 215 ? -8.333 -8.629 1.582 1.00 77.62 215 GLU A CA 1
ATOM 1705 C C . GLU A 1 215 ? -7.385 -8.944 0.420 1.00 77.62 215 GLU A C 1
ATOM 1707 O O . GLU A 1 215 ? -6.995 -8.044 -0.320 1.00 77.62 215 GLU A O 1
ATOM 1712 N N . VAL A 1 216 ? -7.069 -10.224 0.193 1.00 80.12 216 VAL A N 1
ATOM 1713 C CA . VAL A 1 216 ? -6.255 -10.634 -0.961 1.00 80.12 216 VAL A CA 1
ATOM 1714 C C . VAL A 1 216 ? -6.942 -10.258 -2.279 1.00 80.12 216 VAL A C 1
ATOM 1716 O O . VAL A 1 216 ? -6.283 -9.756 -3.179 1.00 80.12 216 VAL A O 1
ATOM 1719 N N . LEU A 1 217 ? -8.257 -10.439 -2.420 1.00 80.19 217 LEU A N 1
ATOM 1720 C CA . LEU A 1 217 ? -8.969 -10.001 -3.626 1.00 80.19 217 LEU A CA 1
ATOM 1721 C C . LEU A 1 217 ? -8.940 -8.477 -3.791 1.00 80.19 217 LEU A C 1
ATOM 1723 O O . LEU A 1 217 ? -8.738 -8.015 -4.912 1.00 80.19 217 LEU A O 1
ATOM 1727 N N . SER A 1 218 ? -9.080 -7.719 -2.698 1.00 74.06 218 SER A N 1
ATOM 1728 C CA . SER A 1 218 ? -9.057 -6.252 -2.725 1.00 74.06 218 SER A CA 1
ATOM 1729 C C . SER A 1 218 ? -7.691 -5.686 -3.101 1.00 74.06 218 SER A C 1
ATOM 1731 O O . SER A 1 218 ? -7.584 -4.836 -3.983 1.00 74.06 218 SER A O 1
ATOM 1733 N N . ASN A 1 219 ? -6.616 -6.266 -2.561 1.00 64.44 219 ASN A N 1
ATOM 1734 C CA . ASN A 1 219 ? -5.244 -5.922 -2.944 1.00 64.44 219 ASN A CA 1
ATOM 1735 C C . ASN A 1 219 ? -4.967 -6.167 -4.442 1.00 64.44 219 ASN A C 1
ATOM 1737 O O . ASN A 1 219 ? -4.066 -5.558 -5.014 1.00 64.44 219 ASN A O 1
ATOM 1741 N N . HIS A 1 220 ? -5.741 -7.050 -5.081 1.00 65.88 220 HIS A N 1
ATOM 1742 C CA . HIS A 1 220 ? -5.669 -7.358 -6.511 1.00 65.88 220 HIS A CA 1
ATOM 1743 C C . HIS A 1 220 ? -6.814 -6.729 -7.334 1.00 65.88 220 HIS A C 1
ATOM 1745 O O . HIS A 1 220 ? -6.950 -7.036 -8.517 1.00 65.88 220 HIS A O 1
ATOM 1751 N N . GLN A 1 221 ? -7.628 -5.846 -6.740 1.00 67.12 221 GLN A N 1
ATOM 1752 C CA . GLN A 1 221 ? -8.740 -5.133 -7.392 1.00 67.12 221 GLN A CA 1
ATOM 1753 C C . GLN A 1 221 ? -9.811 -6.063 -7.994 1.00 67.12 221 GLN A C 1
ATOM 1755 O O . GLN A 1 221 ? -10.491 -5.717 -8.971 1.00 67.12 221 GLN A O 1
ATOM 1760 N N . LEU A 1 222 ? -9.934 -7.272 -7.442 1.00 75.19 222 LEU A N 1
ATOM 1761 C CA . LEU A 1 222 ? -10.880 -8.290 -7.888 1.00 75.19 222 LEU A CA 1
ATOM 1762 C C . LEU A 1 222 ? -12.177 -8.301 -7.071 1.00 75.19 222 LEU A C 1
ATOM 1764 O O . LEU A 1 222 ? -13.095 -9.035 -7.425 1.00 75.19 222 LEU A O 1
ATOM 1768 N N . GLU A 1 223 ? -12.299 -7.479 -6.023 1.00 75.50 223 GLU A N 1
ATOM 1769 C CA . GLU A 1 223 ? -13.502 -7.396 -5.182 1.00 75.50 223 GLU A CA 1
ATOM 1770 C C . GLU A 1 223 ? -14.745 -6.901 -5.937 1.00 75.50 223 GLU A C 1
ATOM 1772 O O . GLU A 1 223 ? -15.870 -7.117 -5.494 1.00 75.50 223 GLU A O 1
ATOM 1777 N N . ARG A 1 224 ? -14.547 -6.253 -7.092 1.00 72.00 224 ARG A N 1
ATOM 1778 C CA . ARG A 1 224 ? -15.622 -5.757 -7.966 1.00 72.00 224 ARG A CA 1
ATO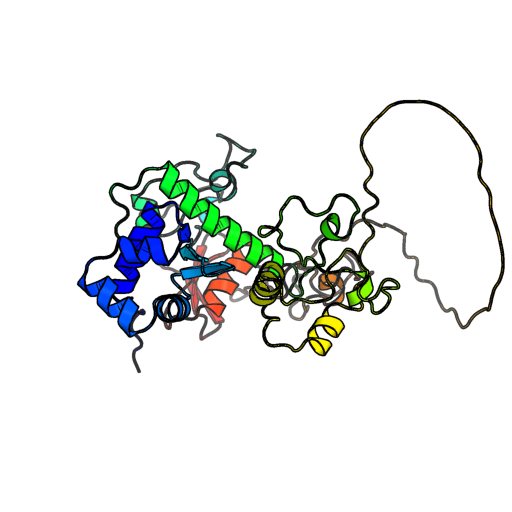M 1779 C C . ARG A 1 224 ? -16.298 -6.841 -8.808 1.00 72.00 224 ARG A C 1
ATOM 1781 O O . ARG A 1 224 ? -17.315 -6.564 -9.437 1.00 72.00 224 ARG A O 1
ATOM 1788 N N . PHE A 1 225 ? -15.708 -8.031 -8.890 1.00 75.50 225 PHE A N 1
ATOM 1789 C CA . PHE A 1 225 ? -16.202 -9.122 -9.725 1.00 75.50 225 PHE A CA 1
ATOM 1790 C C . PHE A 1 225 ? -17.027 -10.115 -8.905 1.00 75.50 225 PHE A C 1
ATOM 1792 O O . PHE A 1 225 ? -16.777 -10.332 -7.721 1.00 75.50 225 PHE A O 1
ATOM 1799 N N . ASP A 1 226 ? -18.024 -10.732 -9.538 1.00 82.62 226 ASP A N 1
ATOM 1800 C CA . ASP A 1 226 ? -18.841 -11.757 -8.895 1.00 82.62 226 ASP A CA 1
ATOM 1801 C C . ASP A 1 226 ? -18.108 -13.108 -8.800 1.00 82.62 226 ASP A C 1
ATOM 1803 O O . ASP A 1 226 ? -17.044 -13.327 -9.386 1.00 82.62 226 ASP A O 1
ATOM 1807 N N . LEU A 1 227 ? -18.665 -14.039 -8.017 1.00 83.44 227 LEU A N 1
ATOM 1808 C CA . LEU A 1 227 ? -18.052 -15.350 -7.790 1.00 83.44 227 LEU A CA 1
ATOM 1809 C C . LEU A 1 227 ? -17.790 -16.129 -9.099 1.00 83.44 227 LEU A C 1
ATOM 1811 O O . LEU A 1 227 ? -16.686 -16.660 -9.231 1.00 83.44 227 LEU A O 1
ATOM 1815 N N . PRO A 1 228 ? -18.729 -16.208 -10.066 1.00 82.38 228 PRO A N 1
ATOM 1816 C CA . PRO A 1 228 ? -18.467 -16.842 -11.357 1.00 82.38 228 PRO A CA 1
ATOM 1817 C C . PRO A 1 228 ? -17.277 -16.230 -12.100 1.00 82.38 228 PRO A C 1
ATOM 1819 O O . PRO A 1 228 ? -16.421 -16.971 -12.584 1.00 82.38 228 PRO A O 1
ATOM 1822 N N . MET A 1 229 ? -17.179 -14.899 -12.147 1.00 77.75 229 MET A N 1
ATOM 1823 C CA . MET A 1 229 ? -16.071 -14.205 -12.798 1.00 77.75 229 MET A CA 1
ATOM 1824 C C . MET A 1 229 ? -14.743 -14.440 -12.068 1.00 77.75 229 MET A C 1
ATOM 1826 O O . MET A 1 229 ? -13.737 -14.739 -12.706 1.00 77.75 229 MET A O 1
ATOM 1830 N N . ILE A 1 230 ? -14.729 -14.383 -10.732 1.00 82.94 230 ILE A N 1
ATOM 1831 C CA . ILE A 1 230 ? -13.534 -14.678 -9.924 1.00 82.94 230 ILE A CA 1
ATOM 1832 C C . ILE A 1 230 ? -13.059 -16.115 -10.169 1.00 82.94 230 ILE A C 1
ATOM 1834 O O . ILE A 1 230 ? -11.873 -16.344 -10.405 1.00 82.94 230 ILE A O 1
ATOM 1838 N N . LEU A 1 231 ? -13.970 -17.092 -10.149 1.00 83.31 231 LEU A N 1
ATOM 1839 C CA . LEU A 1 231 ? -13.637 -18.486 -10.440 1.00 83.31 231 LEU A CA 1
ATOM 1840 C C . LEU A 1 231 ? -13.092 -18.637 -11.857 1.00 83.31 231 LEU A C 1
ATOM 1842 O O . LEU A 1 231 ? -12.068 -19.289 -12.028 1.00 83.31 231 LEU A O 1
ATOM 1846 N N . HIS A 1 232 ? -13.711 -17.986 -12.845 1.00 77.06 232 HIS A N 1
ATOM 1847 C CA . HIS A 1 232 ? -13.238 -17.989 -14.225 1.00 77.06 232 HIS A CA 1
ATOM 1848 C C . HIS A 1 232 ? -11.805 -17.448 -14.338 1.00 77.06 232 HIS A C 1
ATOM 1850 O O . HIS A 1 232 ? -10.947 -18.130 -14.891 1.00 77.06 232 HIS A O 1
ATOM 1856 N N . ILE A 1 233 ? -11.525 -16.287 -13.736 1.00 72.94 233 ILE A N 1
ATOM 1857 C CA . ILE A 1 233 ? -10.205 -15.636 -13.711 1.00 72.94 233 ILE A CA 1
ATOM 1858 C C . ILE A 1 233 ? -9.137 -16.520 -13.040 1.00 72.94 233 ILE A C 1
ATOM 1860 O O . ILE A 1 233 ? -7.983 -16.556 -13.479 1.00 72.94 233 ILE A O 1
ATOM 1864 N N . LEU A 1 234 ? -9.498 -17.225 -11.963 1.00 80.19 234 LEU A N 1
ATOM 1865 C CA . LEU A 1 234 ? -8.578 -18.086 -11.214 1.00 80.19 234 LEU A CA 1
ATOM 1866 C C . LEU A 1 234 ? -8.403 -19.478 -11.849 1.00 80.19 234 LEU A C 1
ATOM 1868 O O . LEU A 1 234 ? -7.355 -20.115 -11.667 1.00 80.19 234 LEU A O 1
ATOM 1872 N N . SER A 1 235 ? -9.421 -19.964 -12.560 1.00 68.56 235 SER A N 1
ATOM 1873 C CA . SER A 1 235 ? -9.422 -21.226 -13.302 1.00 68.56 235 SER A CA 1
ATOM 1874 C C . SER A 1 235 ? -8.609 -21.092 -14.598 1.00 68.56 235 SER A C 1
ATOM 1876 O O . SER A 1 235 ? -8.602 -20.051 -15.241 1.00 68.56 235 SER A O 1
ATOM 1878 N N . GLY A 1 236 ? -7.866 -22.129 -14.996 1.00 54.00 236 GLY A N 1
ATOM 1879 C CA . GLY A 1 236 ? -7.122 -22.119 -16.271 1.00 54.00 236 GLY A CA 1
ATOM 1880 C C . GLY A 1 236 ? -5.662 -21.649 -16.210 1.00 54.00 236 GLY A C 1
ATOM 1881 O O . GLY A 1 236 ? -5.011 -21.538 -17.247 1.00 54.00 236 GLY A O 1
ATOM 1882 N N . ARG A 1 237 ? -5.098 -21.432 -15.016 1.00 60.84 237 ARG A N 1
ATOM 1883 C CA . ARG A 1 237 ? -3.650 -21.211 -14.847 1.00 60.84 237 ARG A CA 1
ATOM 1884 C C . ARG A 1 237 ? -2.897 -22.534 -14.686 1.00 60.84 237 ARG A C 1
ATOM 1886 O O . ARG A 1 237 ? -3.249 -23.356 -13.841 1.00 60.84 237 ARG A O 1
ATOM 1893 N N . GLU A 1 238 ? -1.833 -22.730 -15.464 1.00 50.31 238 GLU A N 1
ATOM 1894 C CA . GLU A 1 238 ? -0.943 -23.890 -15.353 1.00 50.31 238 GLU A CA 1
ATOM 1895 C C . GLU A 1 238 ? -0.022 -23.710 -14.134 1.00 50.31 238 GLU A C 1
ATOM 1897 O O . GLU A 1 238 ? 0.999 -23.021 -14.156 1.00 50.31 238 GLU A O 1
ATOM 1902 N N . ARG A 1 239 ? -0.435 -24.267 -12.994 1.00 58.19 239 ARG A N 1
ATOM 1903 C CA . ARG A 1 239 ? 0.253 -24.058 -11.715 1.00 58.19 239 ARG A CA 1
ATOM 1904 C C . ARG A 1 239 ? 1.457 -24.995 -11.644 1.00 58.19 239 ARG A C 1
ATOM 1906 O O . ARG A 1 239 ? 1.293 -26.188 -11.397 1.00 58.19 239 ARG A O 1
ATOM 1913 N N . LYS A 1 240 ? 2.675 -24.464 -11.840 1.00 43.69 240 LYS A N 1
ATOM 1914 C CA . LYS A 1 240 ? 3.925 -25.239 -11.703 1.00 43.69 240 LYS A CA 1
ATOM 1915 C C . LYS A 1 240 ? 3.922 -26.001 -10.373 1.00 43.69 240 LYS A C 1
ATOM 1917 O O . LYS A 1 240 ? 3.942 -25.399 -9.289 1.00 43.69 240 LYS A O 1
ATOM 1922 N N . ARG A 1 241 ? 3.892 -27.334 -10.461 1.00 35.81 241 ARG A N 1
ATOM 1923 C CA . ARG A 1 241 ? 4.109 -28.246 -9.337 1.00 35.81 241 ARG A CA 1
ATOM 1924 C C . ARG A 1 241 ? 5.554 -28.041 -8.896 1.00 35.81 241 ARG A C 1
ATOM 1926 O O . ARG A 1 241 ? 6.481 -28.444 -9.586 1.00 35.81 241 ARG A O 1
ATOM 1933 N N . SER A 1 242 ? 5.745 -27.345 -7.783 1.00 35.53 242 SER A N 1
ATOM 1934 C CA . SER A 1 242 ? 7.047 -27.266 -7.136 1.00 35.53 242 SER A CA 1
ATOM 1935 C C . SER A 1 242 ? 7.309 -28.653 -6.562 1.00 35.53 242 SER A C 1
ATOM 1937 O O . SER A 1 242 ? 6.785 -28.982 -5.503 1.00 35.53 242 SER A O 1
ATOM 1939 N N . THR A 1 243 ? 8.037 -29.503 -7.282 1.00 32.47 243 THR A N 1
ATOM 1940 C CA . THR A 1 243 ? 8.713 -30.630 -6.645 1.00 32.47 243 THR A CA 1
ATOM 1941 C C . THR A 1 243 ? 9.747 -30.002 -5.726 1.00 32.47 243 THR A C 1
ATOM 1943 O O . THR A 1 243 ? 10.778 -29.514 -6.183 1.00 32.47 243 THR A O 1
ATOM 1946 N N . SER A 1 244 ? 9.417 -29.889 -4.443 1.00 33.06 244 SER A N 1
ATOM 1947 C CA . SER A 1 244 ? 10.393 -29.543 -3.423 1.00 33.06 244 SER A CA 1
ATOM 1948 C C . SER A 1 244 ? 11.464 -30.627 -3.447 1.00 33.06 244 SER A C 1
ATOM 1950 O O . SER A 1 244 ? 11.219 -31.751 -3.013 1.00 33.06 244 SER A O 1
ATOM 1952 N N . SER A 1 245 ? 12.632 -30.302 -3.994 1.00 30.36 245 SER A N 1
ATOM 1953 C CA . SER A 1 245 ? 13.868 -30.981 -3.639 1.00 30.36 245 SER A CA 1
ATOM 1954 C C . SER A 1 245 ? 14.120 -30.649 -2.172 1.00 30.36 245 SER A C 1
ATOM 1956 O O . SER A 1 245 ? 14.656 -29.587 -1.851 1.00 30.36 245 SER A O 1
ATOM 1958 N N . SER A 1 246 ? 13.623 -31.506 -1.285 1.00 30.73 246 SER A N 1
ATOM 1959 C CA . SER A 1 246 ? 14.052 -31.515 0.103 1.00 30.73 246 SER A CA 1
ATOM 1960 C C . SER A 1 246 ? 15.536 -31.853 0.106 1.00 30.73 246 SER A C 1
ATOM 1962 O O . SER A 1 246 ? 15.932 -32.936 -0.322 1.00 30.73 246 SER A O 1
ATOM 1964 N N . SER A 1 247 ? 16.352 -30.899 0.532 1.00 30.72 247 SER A N 1
ATOM 1965 C CA . SER A 1 247 ? 17.687 -31.188 1.027 1.00 30.72 247 SER A CA 1
ATOM 1966 C C . SER A 1 247 ? 17.499 -31.910 2.353 1.00 30.72 247 SER A C 1
ATOM 1968 O O . SER A 1 247 ? 17.087 -31.263 3.303 1.00 30.72 247 SER A O 1
ATOM 1970 N N . ASP A 1 248 ? 17.718 -33.222 2.384 1.00 26.80 248 ASP A N 1
ATOM 1971 C CA . ASP A 1 248 ? 18.201 -33.925 3.572 1.00 26.80 248 ASP A CA 1
ATOM 1972 C C . ASP A 1 248 ? 18.795 -35.276 3.157 1.00 26.80 248 ASP A C 1
ATOM 1974 O O . ASP A 1 248 ? 18.161 -36.123 2.528 1.00 26.80 248 ASP A O 1
ATOM 1978 N N . THR A 1 249 ? 20.074 -35.430 3.473 1.00 31.52 249 THR A N 1
ATOM 1979 C CA . THR A 1 249 ? 20.873 -36.644 3.343 1.00 31.52 249 THR A CA 1
ATOM 1980 C C . THR A 1 249 ? 20.573 -37.592 4.502 1.00 31.52 249 THR A C 1
ATOM 1982 O O . THR A 1 249 ? 20.796 -37.217 5.649 1.00 31.52 249 THR A O 1
ATOM 1985 N N . SER A 1 250 ? 20.139 -38.823 4.221 1.00 29.05 250 SER A N 1
ATOM 1986 C CA . SER A 1 250 ? 20.739 -40.070 4.744 1.00 29.05 250 SER A CA 1
ATOM 1987 C C . SER A 1 250 ? 19.913 -41.310 4.358 1.00 29.05 250 SER A C 1
ATOM 1989 O O . SER A 1 250 ? 18.770 -41.486 4.752 1.00 29.05 250 SER A O 1
ATOM 1991 N N . ASP A 1 251 ? 20.565 -42.125 3.535 1.00 25.28 251 ASP A N 1
ATOM 1992 C CA . ASP A 1 251 ? 20.737 -43.575 3.622 1.00 25.28 251 ASP A CA 1
ATOM 1993 C C . ASP A 1 251 ? 19.589 -44.618 3.548 1.00 25.28 251 ASP A C 1
ATOM 1995 O O . ASP A 1 251 ? 18.660 -44.676 4.345 1.00 25.28 251 ASP A O 1
ATOM 1999 N N . THR A 1 252 ? 19.821 -45.521 2.580 1.00 26.19 252 THR A N 1
ATOM 2000 C CA . THR A 1 252 ? 19.525 -46.967 2.496 1.00 26.19 252 THR A CA 1
ATOM 2001 C C . THR A 1 252 ? 18.079 -47.498 2.587 1.00 26.19 252 THR A C 1
ATOM 2003 O O . THR A 1 252 ? 17.534 -47.766 3.649 1.00 26.19 252 THR A O 1
ATOM 2006 N N . THR A 1 253 ? 17.499 -47.889 1.443 1.00 27.36 253 THR A N 1
ATOM 2007 C CA . THR A 1 253 ? 17.478 -49.290 0.940 1.00 27.36 253 THR A CA 1
ATOM 2008 C C . THR A 1 253 ? 16.542 -49.450 -0.268 1.00 27.36 253 THR A C 1
ATOM 2010 O O . THR A 1 253 ? 15.528 -48.775 -0.423 1.00 27.36 253 THR A O 1
ATOM 2013 N N . ALA A 1 254 ? 16.950 -50.338 -1.171 1.00 26.91 254 ALA A N 1
ATOM 2014 C CA . ALA A 1 254 ? 16.354 -50.632 -2.466 1.00 26.91 254 ALA A CA 1
ATOM 2015 C C . ALA A 1 254 ? 14.945 -51.247 -2.393 1.00 26.91 254 ALA A C 1
ATOM 2017 O O . ALA A 1 254 ? 14.692 -52.093 -1.541 1.00 26.91 254 ALA A O 1
ATOM 2018 N N . SER A 1 255 ? 14.087 -50.934 -3.376 1.00 26.72 255 SER A N 1
ATOM 2019 C CA . SER A 1 255 ? 13.371 -51.928 -4.199 1.00 26.72 255 SER A CA 1
ATOM 2020 C C . SER A 1 255 ? 12.550 -51.276 -5.324 1.00 26.72 255 SER A C 1
ATOM 2022 O O . SER A 1 255 ? 12.059 -50.157 -5.233 1.00 26.72 255 SER A O 1
ATOM 2024 N N . THR A 1 256 ? 12.482 -52.022 -6.417 1.00 30.09 256 THR A N 1
ATOM 2025 C CA . THR A 1 256 ? 12.095 -51.742 -7.805 1.00 30.09 256 THR A CA 1
ATOM 2026 C C . THR A 1 256 ? 10.575 -51.601 -8.072 1.00 30.09 256 THR A C 1
ATOM 2028 O O . THR A 1 256 ? 9.757 -51.812 -7.181 1.00 30.09 256 THR A O 1
ATOM 2031 N N . PRO A 1 257 ? 10.171 -51.204 -9.305 1.00 29.92 257 PRO A N 1
ATOM 2032 C CA . PRO A 1 257 ? 8.908 -50.523 -9.593 1.00 29.92 257 PRO A CA 1
ATOM 2033 C C . PRO A 1 257 ? 7.802 -51.457 -10.103 1.00 29.92 257 PRO A C 1
ATOM 2035 O O . PRO A 1 257 ? 8.075 -52.463 -10.760 1.00 29.92 257 PRO A O 1
ATOM 2038 N N . ARG A 1 258 ? 6.530 -51.064 -9.935 1.00 25.00 258 ARG A N 1
ATOM 2039 C CA . ARG A 1 258 ? 5.399 -51.730 -10.602 1.00 25.00 258 ARG A CA 1
ATOM 2040 C C . ARG A 1 258 ? 4.679 -50.797 -11.575 1.00 25.00 258 ARG A C 1
ATOM 2042 O O . ARG A 1 258 ? 3.936 -49.899 -11.195 1.00 25.00 258 ARG A O 1
ATOM 2049 N N . LYS A 1 259 ? 4.929 -51.061 -12.859 1.00 26.84 259 LYS A N 1
ATOM 2050 C CA . LYS A 1 259 ? 4.175 -50.582 -14.022 1.00 26.84 259 LYS A CA 1
ATOM 2051 C C . LYS A 1 259 ? 2.755 -51.163 -14.000 1.00 26.84 259 LYS A C 1
ATOM 2053 O O . LYS A 1 259 ? 2.596 -52.360 -13.778 1.00 26.84 259 LYS A O 1
ATOM 2058 N N . SER A 1 260 ? 1.760 -50.366 -14.382 1.00 30.02 260 SER A N 1
ATOM 2059 C CA . SER A 1 260 ? 0.614 -50.878 -15.140 1.00 30.02 260 SER A CA 1
ATOM 2060 C C . SER A 1 260 ? 0.233 -49.911 -16.267 1.00 30.02 260 SER A C 1
ATOM 2062 O O . SER A 1 260 ? 0.006 -48.719 -16.086 1.00 30.02 260 SER A O 1
ATOM 2064 N N . ARG A 1 261 ? 0.300 -50.501 -17.458 1.00 24.78 261 ARG A N 1
ATOM 2065 C CA . ARG A 1 261 ? -0.186 -50.129 -18.795 1.00 24.78 261 ARG A CA 1
ATOM 2066 C C . ARG A 1 261 ? -1.730 -50.277 -18.745 1.00 24.78 261 ARG A C 1
ATOM 2068 O O . ARG A 1 261 ? -2.198 -51.109 -17.978 1.00 24.78 261 ARG A O 1
ATOM 2075 N N . ALA A 1 262 ? -2.574 -49.561 -19.487 1.00 27.88 262 ALA A N 1
ATOM 2076 C CA . ALA A 1 262 ? -2.622 -49.546 -20.944 1.00 27.88 262 ALA A CA 1
ATOM 2077 C C . ALA A 1 262 ? -3.715 -48.578 -21.478 1.00 27.88 262 ALA A C 1
ATOM 2079 O O . ALA A 1 262 ? -4.746 -48.428 -20.834 1.00 27.88 262 ALA A O 1
ATOM 2080 N N . ASN A 1 263 ? -3.453 -48.047 -22.687 1.00 27.48 263 ASN A N 1
ATOM 2081 C CA . ASN A 1 263 ? -4.336 -47.792 -23.851 1.00 27.48 263 ASN A CA 1
ATOM 2082 C C . ASN A 1 263 ? -5.538 -46.829 -23.694 1.00 27.48 263 ASN A C 1
ATOM 2084 O O . ASN A 1 263 ? -6.347 -46.984 -22.798 1.00 27.48 263 ASN A O 1
ATOM 2088 N N . GLY A 1 264 ? -5.805 -45.855 -24.570 1.00 23.77 264 GLY A N 1
ATOM 2089 C CA . GLY A 1 264 ? -5.228 -45.462 -25.859 1.00 23.77 264 GLY A CA 1
ATOM 2090 C C . GLY A 1 264 ? -6.350 -44.960 -26.778 1.00 23.77 264 GLY A C 1
ATOM 2091 O O . GLY A 1 264 ? -7.297 -45.704 -26.973 1.00 23.77 264 GLY A O 1
ATOM 2092 N N . VAL A 1 265 ? -6.234 -43.749 -27.344 1.00 28.33 265 VAL A N 1
ATOM 2093 C CA . VAL A 1 265 ? -6.797 -43.332 -28.652 1.00 28.33 265 VAL A CA 1
ATOM 2094 C C . VAL A 1 265 ? -5.886 -42.227 -29.213 1.00 28.33 265 VAL A C 1
ATOM 2096 O O . VAL A 1 265 ? -5.369 -41.404 -28.460 1.00 28.33 265 VAL A O 1
ATOM 2099 N N . ALA A 1 266 ? -5.625 -42.282 -30.520 1.00 30.16 266 ALA A N 1
ATOM 2100 C CA . ALA A 1 266 ? -4.555 -41.595 -31.247 1.00 30.16 266 ALA A CA 1
ATOM 2101 C C . ALA A 1 266 ? -5.102 -40.431 -32.151 1.00 30.16 266 ALA A C 1
ATOM 2103 O O . ALA A 1 266 ? -6.187 -39.943 -31.850 1.00 30.16 266 ALA A O 1
ATOM 2104 N N . PRO A 1 267 ? -4.388 -39.895 -33.175 1.00 37.09 267 PRO A N 1
ATOM 2105 C CA . PRO A 1 267 ? -3.874 -38.507 -33.158 1.00 37.09 267 PRO A CA 1
ATOM 2106 C C . PRO A 1 267 ? -4.137 -37.682 -34.446 1.00 37.09 267 PRO A C 1
ATOM 2108 O O . PRO A 1 267 ? -4.306 -38.264 -35.507 1.00 37.09 267 PRO A O 1
ATOM 2111 N N . ILE A 1 268 ? -4.042 -36.340 -34.433 1.00 28.27 268 ILE A N 1
ATOM 2112 C CA . ILE A 1 268 ? -3.924 -35.510 -35.669 1.00 28.27 268 ILE A CA 1
ATOM 2113 C C . ILE A 1 268 ? -3.227 -34.157 -35.340 1.00 28.27 268 ILE A C 1
ATOM 2115 O O . ILE A 1 268 ? -3.509 -33.623 -34.270 1.00 28.27 268 ILE A O 1
ATOM 2119 N N . PRO A 1 269 ? -2.415 -33.510 -36.214 1.00 32.41 269 PRO A N 1
ATOM 2120 C CA . PRO A 1 269 ? -1.256 -33.958 -36.995 1.00 32.41 269 PRO A CA 1
ATOM 2121 C C . PRO A 1 269 ? 0.038 -33.149 -36.667 1.00 32.41 269 PRO A C 1
ATOM 2123 O O . PRO A 1 269 ? 0.020 -32.120 -35.996 1.00 32.41 269 PRO A O 1
ATOM 2126 N N . LYS A 1 270 ? 1.186 -33.609 -37.182 1.00 28.64 270 LYS A N 1
ATOM 2127 C CA . LYS A 1 270 ? 2.494 -32.918 -37.160 1.00 28.64 270 LYS A CA 1
ATOM 2128 C C . LYS A 1 270 ? 2.677 -32.022 -38.393 1.00 28.64 270 LYS A C 1
ATOM 2130 O O . LYS A 1 270 ? 2.320 -32.468 -39.479 1.00 28.64 270 LYS A O 1
ATOM 2135 N N . SER A 1 271 ? 3.352 -30.873 -38.239 1.00 31.92 271 SER A N 1
ATOM 2136 C CA . SER A 1 271 ? 4.476 -30.408 -39.096 1.00 31.92 271 SER A CA 1
ATOM 2137 C C . SER A 1 271 ? 4.968 -28.998 -38.705 1.00 31.92 271 SER A C 1
ATOM 2139 O O . SER A 1 271 ? 4.187 -28.239 -38.141 1.00 31.92 271 SER A O 1
ATOM 2141 N N . PRO A 1 272 ? 6.193 -28.574 -39.080 1.00 36.66 272 PRO A N 1
ATOM 2142 C CA . PRO A 1 272 ? 7.460 -29.285 -38.954 1.00 36.66 272 PRO A CA 1
ATOM 2143 C C . PRO A 1 272 ? 8.533 -28.459 -38.204 1.00 36.66 272 PRO A C 1
ATOM 2145 O O . PRO A 1 272 ? 8.454 -27.249 -38.028 1.00 36.66 272 PRO A O 1
ATOM 2148 N N . ASN A 1 273 ? 9.549 -29.195 -37.768 1.00 30.06 273 ASN A N 1
ATOM 2149 C CA . ASN A 1 273 ? 10.792 -28.812 -37.102 1.00 30.06 273 ASN A CA 1
ATOM 2150 C C . ASN A 1 273 ? 11.398 -27.427 -37.419 1.00 30.06 273 ASN A C 1
ATOM 2152 O O . ASN A 1 273 ? 11.830 -27.162 -38.537 1.00 30.06 273 ASN A O 1
ATOM 2156 N N . GLY A 1 274 ? 11.641 -26.664 -36.352 1.00 26.61 274 GLY A N 1
ATOM 2157 C CA . GLY A 1 274 ? 12.846 -25.854 -36.165 1.00 26.61 274 GLY A CA 1
ATOM 2158 C C . GLY A 1 274 ? 13.413 -26.195 -34.785 1.00 26.61 274 GLY A C 1
ATOM 2159 O O . GLY A 1 274 ? 12.692 -26.115 -33.794 1.00 26.61 274 GLY A O 1
ATOM 2160 N N . ALA A 1 275 ? 14.650 -26.686 -34.731 1.00 30.44 275 ALA A N 1
ATOM 2161 C CA . ALA A 1 275 ? 15.274 -27.283 -33.552 1.00 30.44 275 ALA A CA 1
ATOM 2162 C C . ALA A 1 275 ? 15.201 -26.383 -32.301 1.00 30.44 275 ALA A C 1
ATOM 2164 O O . ALA A 1 275 ? 15.926 -25.398 -32.187 1.00 30.44 275 ALA A O 1
ATOM 2165 N N . ALA A 1 276 ? 14.350 -26.752 -31.341 1.00 29.44 276 ALA A N 1
ATOM 2166 C CA . ALA A 1 276 ? 14.353 -26.184 -30.000 1.00 29.44 276 ALA A CA 1
ATOM 2167 C C . ALA A 1 276 ? 15.170 -27.105 -29.090 1.00 29.44 276 ALA A C 1
ATOM 2169 O O . ALA A 1 276 ? 14.709 -28.164 -28.662 1.00 29.44 276 ALA A O 1
ATOM 2170 N N . THR A 1 277 ? 16.403 -26.699 -28.807 1.00 29.08 277 THR A N 1
ATOM 2171 C CA . THR A 1 277 ? 17.168 -27.186 -27.664 1.00 29.08 277 THR A CA 1
ATOM 2172 C C . THR A 1 277 ? 16.321 -27.007 -26.407 1.00 29.08 277 THR A C 1
ATOM 2174 O O . THR A 1 277 ? 15.945 -25.897 -26.029 1.00 29.08 277 THR A O 1
ATOM 2177 N N . SER A 1 278 ? 15.983 -28.124 -25.768 1.00 34.09 278 SER A N 1
ATOM 2178 C CA . SER A 1 278 ? 15.270 -28.180 -24.499 1.00 34.09 278 SER A CA 1
ATOM 2179 C C . SER A 1 278 ? 16.163 -27.660 -23.371 1.00 34.09 278 SER A C 1
ATOM 2181 O O . SER A 1 27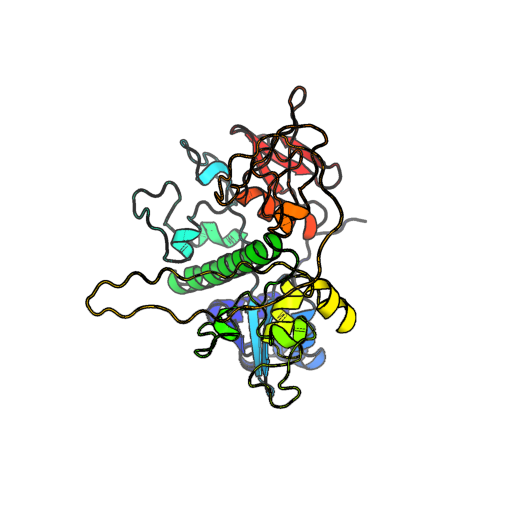8 ? 16.722 -28.436 -22.603 1.00 34.09 278 SER A O 1
ATOM 2183 N N . ASN A 1 279 ? 16.286 -26.340 -23.262 1.00 32.66 279 ASN A N 1
ATOM 2184 C CA . ASN A 1 279 ? 16.755 -25.695 -22.045 1.00 32.66 279 ASN A CA 1
ATOM 2185 C C . ASN A 1 279 ? 15.532 -25.256 -21.246 1.00 32.66 279 ASN A C 1
ATOM 2187 O O . ASN A 1 279 ? 15.012 -24.153 -21.401 1.00 32.66 279 ASN A O 1
ATOM 2191 N N . SER A 1 280 ? 15.076 -26.150 -20.367 1.00 36.16 280 SER A N 1
ATOM 2192 C CA . SER A 1 280 ? 14.123 -25.871 -19.290 1.00 36.16 280 SER A CA 1
ATOM 2193 C C . SER A 1 280 ? 14.771 -25.019 -18.193 1.00 36.16 280 SER A C 1
ATOM 2195 O O . SER A 1 280 ? 14.768 -25.370 -17.017 1.00 36.16 280 SER A O 1
ATOM 2197 N N . SER A 1 281 ? 15.335 -23.882 -18.586 1.00 36.66 281 SER A N 1
ATOM 2198 C CA . SER A 1 281 ? 15.783 -22.840 -17.679 1.00 36.66 281 SER A CA 1
ATOM 2199 C C . SER A 1 281 ? 14.604 -21.906 -17.465 1.00 36.66 281 SER A C 1
ATOM 2201 O O . SER A 1 281 ? 14.030 -21.401 -18.428 1.00 36.66 281 SER A O 1
ATOM 2203 N N . SER A 1 282 ? 14.219 -21.689 -16.209 1.00 43.62 282 SER A N 1
ATOM 2204 C CA . SER A 1 282 ? 13.300 -20.630 -15.790 1.00 43.62 282 SER A CA 1
ATOM 2205 C C . SER A 1 282 ? 13.605 -19.349 -16.568 1.00 43.62 282 SER A C 1
ATOM 2207 O O . SER A 1 282 ? 14.632 -18.727 -16.309 1.00 43.62 282 SER A O 1
ATOM 2209 N N . ALA A 1 283 ? 12.770 -18.998 -17.554 1.00 49.47 283 ALA A N 1
ATOM 2210 C CA . ALA A 1 283 ? 13.029 -17.847 -18.411 1.00 49.47 283 ALA A CA 1
ATOM 2211 C C . ALA A 1 283 ? 13.148 -16.603 -17.527 1.00 49.47 283 ALA A C 1
ATOM 2213 O O . ALA A 1 283 ? 12.184 -16.184 -16.875 1.00 49.47 283 ALA A O 1
ATOM 2214 N N . ALA A 1 284 ? 14.365 -16.073 -17.439 1.00 55.44 284 ALA A N 1
ATOM 2215 C CA . ALA A 1 284 ? 14.636 -14.867 -16.688 1.00 55.44 284 ALA A CA 1
ATOM 2216 C C . ALA A 1 284 ? 13.810 -13.713 -17.283 1.00 55.44 284 ALA A C 1
ATOM 2218 O O . ALA A 1 284 ? 13.455 -13.759 -18.466 1.00 55.44 284 ALA A O 1
ATOM 2219 N N . PRO A 1 285 ? 13.474 -12.687 -16.485 1.00 63.00 285 PRO A N 1
ATOM 2220 C CA . PRO A 1 285 ? 12.938 -11.450 -17.029 1.00 63.00 285 PRO A CA 1
ATOM 2221 C C . PRO A 1 285 ? 13.850 -10.955 -18.154 1.00 63.00 285 PRO A C 1
ATOM 2223 O O . PRO A 1 285 ? 15.067 -10.879 -17.976 1.00 63.00 285 PRO A O 1
ATOM 2226 N N . CYS A 1 286 ? 13.270 -10.651 -19.307 1.00 71.50 286 CYS A N 1
ATOM 2227 C CA . CYS A 1 286 ? 13.983 -10.111 -20.455 1.00 71.50 286 CYS A CA 1
ATOM 2228 C C . CYS A 1 286 ? 13.184 -8.942 -21.029 1.00 71.50 286 CYS A C 1
ATOM 2230 O O . CYS A 1 286 ? 12.055 -9.086 -21.495 1.00 71.50 286 CYS A O 1
ATOM 2232 N N . ILE A 1 287 ? 13.776 -7.760 -20.960 1.00 68.50 287 ILE A N 1
ATOM 2233 C CA . ILE A 1 287 ? 13.189 -6.519 -21.449 1.00 68.50 287 ILE A CA 1
ATOM 2234 C C . ILE A 1 287 ? 13.892 -6.200 -22.768 1.00 68.50 287 ILE A C 1
ATOM 2236 O O . ILE A 1 287 ? 15.120 -6.233 -22.825 1.00 68.50 287 ILE A O 1
ATOM 2240 N N . LYS A 1 288 ? 13.125 -5.951 -23.835 1.00 69.81 288 LYS A N 1
ATOM 2241 C CA . LYS A 1 288 ? 13.671 -5.620 -25.156 1.00 69.81 288 LYS A CA 1
ATOM 2242 C C . LYS A 1 288 ? 13.454 -4.143 -25.442 1.00 69.81 288 LYS A C 1
ATOM 2244 O O . LYS A 1 288 ? 12.323 -3.701 -25.428 1.00 69.81 288 LYS A O 1
ATOM 2249 N N . ASN A 1 289 ? 14.499 -3.392 -25.768 1.00 65.69 289 ASN A N 1
ATOM 2250 C CA . ASN A 1 289 ? 14.377 -1.964 -26.096 1.00 65.69 289 ASN A CA 1
ATOM 2251 C C . ASN A 1 289 ? 13.868 -1.758 -27.539 1.00 65.69 289 ASN A C 1
ATOM 2253 O O . ASN A 1 289 ? 14.544 -1.147 -28.362 1.00 65.69 289 ASN A O 1
ATOM 2257 N N . LYS A 1 290 ? 12.716 -2.347 -27.880 1.00 67.94 290 LYS A N 1
ATOM 2258 C CA . LYS A 1 290 ? 12.019 -2.135 -29.157 1.00 67.94 290 LYS A CA 1
ATOM 2259 C C . LYS A 1 290 ? 10.821 -1.221 -28.926 1.00 67.94 290 LYS A C 1
ATOM 2261 O O . LYS A 1 290 ? 10.121 -1.403 -27.939 1.00 67.94 290 LYS A O 1
ATOM 2266 N N . GLU A 1 291 ? 10.601 -0.282 -29.846 1.00 64.62 291 GLU A N 1
ATOM 2267 C CA . GLU A 1 291 ? 9.602 0.792 -29.718 1.00 64.62 291 GLU A CA 1
ATOM 2268 C C . GLU A 1 291 ? 8.160 0.293 -29.503 1.00 64.62 291 GLU A C 1
ATOM 2270 O O . GLU A 1 291 ? 7.447 0.907 -28.719 1.00 64.62 291 GLU A O 1
ATOM 2275 N N . ASP A 1 292 ? 7.781 -0.860 -30.070 1.00 70.50 292 ASP A N 1
ATOM 2276 C CA . ASP A 1 292 ? 6.403 -1.387 -30.005 1.00 70.50 292 ASP A CA 1
ATOM 2277 C C . ASP A 1 292 ? 6.276 -2.726 -29.260 1.00 70.50 292 ASP A C 1
ATOM 2279 O O . ASP A 1 292 ? 5.294 -3.456 -29.419 1.00 70.50 292 ASP A O 1
ATOM 2283 N N . ALA A 1 293 ? 7.295 -3.133 -28.498 1.00 82.12 293 ALA A N 1
ATOM 2284 C CA . ALA A 1 293 ? 7.195 -4.386 -27.762 1.00 82.12 293 ALA A CA 1
ATOM 2285 C C . ALA A 1 293 ? 6.162 -4.240 -26.634 1.00 82.12 293 ALA A C 1
ATOM 2287 O O . ALA A 1 293 ? 6.314 -3.433 -25.725 1.00 82.12 293 ALA A O 1
ATOM 2288 N N . GLU A 1 294 ? 5.113 -5.058 -26.663 1.00 85.44 294 GLU A N 1
ATOM 2289 C CA . GLU A 1 294 ? 4.147 -5.121 -25.567 1.00 85.44 294 GLU A CA 1
ATOM 2290 C C . GLU A 1 294 ? 4.675 -5.974 -24.411 1.00 85.44 294 GLU A C 1
ATOM 2292 O O . GLU A 1 294 ? 5.633 -6.744 -24.547 1.00 85.44 294 GLU A O 1
ATOM 2297 N N . ILE A 1 295 ? 4.008 -5.913 -23.258 1.00 86.38 295 ILE A N 1
ATOM 2298 C CA . ILE A 1 295 ? 4.238 -6.887 -22.193 1.00 86.38 295 ILE A CA 1
ATOM 2299 C C . ILE A 1 295 ? 3.712 -8.255 -22.637 1.00 86.38 295 ILE A C 1
ATOM 2301 O O . ILE A 1 295 ? 2.570 -8.419 -23.063 1.00 86.38 295 ILE A O 1
ATOM 2305 N N . CYS A 1 296 ? 4.543 -9.287 -22.512 1.00 83.31 296 CYS A N 1
ATOM 2306 C CA . CYS A 1 296 ? 4.163 -10.642 -22.876 1.00 83.31 296 CYS A CA 1
ATOM 2307 C C . CYS A 1 296 ? 3.115 -11.194 -21.901 1.00 83.31 296 CYS A C 1
ATOM 2309 O O . CYS A 1 296 ? 3.445 -11.709 -20.829 1.00 83.31 296 CYS A O 1
ATOM 2311 N N . GLY A 1 297 ? 1.845 -11.184 -22.307 1.00 71.19 297 GLY A N 1
ATOM 2312 C CA . GLY A 1 297 ? 0.753 -11.747 -21.509 1.00 71.19 297 GLY A CA 1
ATOM 2313 C C . GLY A 1 297 ? 0.919 -13.239 -21.184 1.00 71.19 297 GLY A C 1
ATOM 2314 O O . GLY A 1 297 ? 0.417 -13.713 -20.166 1.00 71.19 297 GLY A O 1
ATOM 2315 N N . PHE A 1 298 ? 1.635 -14.017 -22.005 1.00 69.69 298 PHE A N 1
ATOM 2316 C CA . PHE A 1 298 ? 1.966 -15.414 -21.681 1.00 69.69 298 PHE A CA 1
ATOM 2317 C C . PHE A 1 298 ? 3.043 -15.518 -20.597 1.00 69.69 298 PHE A C 1
ATOM 2319 O O . PHE A 1 298 ? 2.978 -16.406 -19.751 1.00 69.69 298 PHE A O 1
ATOM 2326 N N . TYR A 1 299 ? 4.013 -14.602 -20.577 1.00 76.12 299 TYR A N 1
ATOM 2327 C CA . TYR A 1 299 ? 5.039 -14.571 -19.537 1.00 76.12 299 TYR A CA 1
ATOM 2328 C C . TYR A 1 299 ? 4.452 -14.136 -18.199 1.00 76.12 299 TYR A C 1
ATOM 2330 O O . TYR A 1 299 ? 4.706 -14.800 -17.198 1.00 76.12 299 TYR A O 1
ATOM 2338 N N . LEU A 1 300 ? 3.584 -13.118 -18.199 1.00 67.31 300 LEU A N 1
ATOM 2339 C CA . LEU A 1 300 ? 2.820 -12.710 -17.013 1.00 67.31 300 LEU A CA 1
ATOM 2340 C C . LEU A 1 300 ? 1.977 -13.852 -16.433 1.00 67.31 300 LEU A C 1
ATOM 2342 O O . LEU A 1 300 ? 1.776 -13.939 -15.228 1.00 67.31 300 LEU A O 1
ATOM 2346 N N . ARG A 1 301 ? 1.490 -14.759 -17.285 1.00 60.03 301 ARG A N 1
ATOM 2347 C CA . ARG A 1 301 ? 0.759 -15.966 -16.868 1.00 60.03 301 ARG A CA 1
ATOM 2348 C C . ARG A 1 301 ? 1.672 -17.149 -16.523 1.00 60.03 301 ARG A C 1
ATOM 2350 O O . ARG A 1 301 ? 1.175 -18.201 -16.134 1.00 60.03 301 ARG A O 1
ATOM 2357 N N . GLY A 1 302 ? 2.989 -16.999 -16.668 1.00 63.72 302 GLY A N 1
ATOM 2358 C CA . GLY A 1 302 ? 3.985 -18.033 -16.387 1.00 63.72 302 GLY A CA 1
ATOM 2359 C C . GLY A 1 302 ? 4.073 -19.157 -17.428 1.00 63.72 302 GLY A C 1
ATOM 2360 O O . GLY A 1 302 ? 4.754 -20.152 -17.170 1.00 63.72 302 GLY A O 1
ATOM 2361 N N . CYS A 1 303 ? 3.419 -19.004 -18.583 1.00 69.75 303 CYS A N 1
ATOM 2362 C CA . CYS A 1 303 ? 3.286 -20.021 -19.631 1.00 69.75 303 CYS A CA 1
ATOM 2363 C C . CYS A 1 303 ? 3.960 -19.643 -20.964 1.00 69.75 303 CYS A C 1
ATOM 2365 O O . CYS A 1 303 ? 3.772 -20.332 -21.963 1.00 69.75 303 CYS A O 1
ATOM 2367 N N . CYS A 1 304 ? 4.760 -18.570 -21.011 1.00 80.00 304 CYS A N 1
ATOM 2368 C CA . CYS A 1 304 ? 5.541 -18.257 -22.209 1.00 80.00 304 CYS A CA 1
ATOM 2369 C C . CYS A 1 304 ? 6.595 -19.343 -22.471 1.00 80.00 304 CYS A C 1
ATOM 2371 O O . CYS A 1 304 ? 7.466 -19.597 -21.638 1.00 80.00 304 CYS A O 1
ATOM 2373 N N . ASN A 1 305 ? 6.537 -19.941 -23.657 1.00 82.94 305 ASN A N 1
ATOM 2374 C CA . ASN A 1 305 ? 7.460 -20.970 -24.135 1.00 82.94 305 ASN A CA 1
ATOM 2375 C C . ASN A 1 305 ? 8.622 -20.405 -24.974 1.00 82.94 305 ASN A C 1
ATOM 2377 O O . ASN A 1 305 ? 9.578 -21.125 -25.244 1.00 82.94 305 ASN A O 1
ATOM 2381 N N . TYR A 1 306 ? 8.580 -19.123 -25.350 1.00 79.88 306 TYR A N 1
ATOM 2382 C CA . TYR A 1 306 ? 9.619 -18.483 -26.166 1.00 79.88 306 TYR A CA 1
ATOM 2383 C C . TYR A 1 306 ? 10.876 -18.088 -25.380 1.00 79.88 306 TYR A C 1
ATOM 2385 O O . TYR A 1 306 ? 11.893 -17.747 -25.982 1.00 79.88 306 TYR A O 1
ATOM 2393 N N . GLY A 1 307 ? 10.833 -18.115 -24.044 1.00 80.56 307 GLY A N 1
ATOM 2394 C CA . GLY A 1 307 ? 11.970 -17.744 -23.199 1.00 80.56 307 GLY A CA 1
ATOM 2395 C C . GLY A 1 307 ? 12.569 -16.384 -23.586 1.00 80.56 307 GLY A C 1
ATOM 2396 O O . GLY A 1 307 ? 11.842 -15.450 -23.911 1.00 80.56 307 GLY A O 1
ATOM 2397 N N . ASN A 1 308 ? 13.898 -16.280 -23.622 1.00 80.88 308 ASN A N 1
ATOM 2398 C CA . ASN A 1 308 ? 14.595 -15.039 -24.003 1.00 80.88 308 ASN A CA 1
ATOM 2399 C C . ASN A 1 308 ? 14.380 -14.635 -25.479 1.00 80.88 308 ASN A C 1
ATOM 2401 O O . ASN A 1 308 ? 14.661 -13.500 -25.876 1.00 80.88 308 ASN A O 1
ATOM 2405 N N . ASN A 1 309 ? 13.857 -15.547 -26.301 1.00 83.75 309 ASN A N 1
ATOM 2406 C CA . ASN A 1 309 ? 13.560 -15.289 -27.706 1.00 83.75 309 ASN A CA 1
ATOM 2407 C C . ASN A 1 309 ? 12.183 -14.644 -27.908 1.00 83.75 309 ASN A C 1
ATOM 2409 O O . ASN A 1 309 ? 11.866 -14.261 -29.032 1.00 83.75 309 ASN A O 1
ATOM 2413 N N . CYS A 1 310 ? 11.380 -14.467 -26.851 1.00 84.38 310 CYS A N 1
ATOM 2414 C CA . CYS A 1 310 ? 10.085 -13.801 -26.963 1.00 84.38 310 CYS A CA 1
ATOM 2415 C C . CYS A 1 310 ? 10.236 -12.394 -27.553 1.00 84.38 310 CYS A C 1
ATOM 2417 O O . CYS A 1 310 ? 11.178 -11.669 -27.232 1.00 84.38 310 CYS A O 1
ATOM 2419 N N . MET A 1 311 ? 9.333 -12.014 -28.454 1.00 85.06 311 MET A N 1
ATOM 2420 C CA . MET A 1 311 ? 9.356 -10.694 -29.095 1.00 85.06 311 MET A CA 1
ATOM 2421 C C . MET A 1 311 ? 8.857 -9.580 -28.163 1.00 85.06 311 MET A C 1
ATOM 2423 O O . MET A 1 311 ? 9.206 -8.424 -28.376 1.00 85.06 311 MET A O 1
ATOM 2427 N N . ASN A 1 312 ? 8.128 -9.957 -27.111 1.00 85.75 312 ASN A N 1
ATOM 2428 C CA . ASN A 1 312 ? 7.488 -9.074 -26.140 1.00 85.75 312 ASN A CA 1
ATOM 2429 C C . ASN A 1 312 ? 8.304 -8.991 -24.836 1.00 85.75 312 ASN A C 1
ATOM 2431 O O . ASN A 1 312 ? 9.129 -9.863 -24.547 1.00 85.75 312 ASN A O 1
ATOM 2435 N N . HIS A 1 313 ? 8.051 -7.975 -24.011 1.00 85.19 313 HIS A N 1
ATOM 2436 C CA . HIS A 1 313 ? 8.714 -7.807 -22.720 1.00 85.19 313 HIS A CA 1
ATOM 2437 C C . HIS A 1 313 ? 8.306 -8.892 -21.728 1.00 85.19 313 HIS A C 1
ATOM 2439 O O . HIS A 1 313 ? 7.138 -9.060 -21.375 1.00 85.19 313 HIS A O 1
ATOM 2445 N N . HIS A 1 314 ? 9.300 -9.589 -21.198 1.00 85.69 314 HIS A N 1
ATOM 2446 C CA . HIS A 1 314 ? 9.164 -10.438 -20.027 1.00 85.69 314 HIS A CA 1
ATOM 2447 C C . HIS A 1 314 ? 9.424 -9.600 -18.777 1.00 85.69 314 HIS A C 1
ATOM 2449 O O . HIS A 1 314 ? 10.526 -9.591 -18.226 1.00 85.69 314 HIS A O 1
ATOM 2455 N N . THR A 1 315 ? 8.395 -8.877 -18.345 1.00 76.06 315 THR A N 1
ATOM 2456 C CA . THR A 1 315 ? 8.345 -8.214 -17.038 1.00 76.06 315 THR A CA 1
ATOM 2457 C C . THR A 1 315 ? 7.465 -9.018 -16.088 1.00 76.06 315 THR A C 1
ATOM 2459 O O . THR A 1 315 ? 6.606 -9.788 -16.512 1.00 76.06 315 THR A O 1
ATOM 2462 N N . LYS A 1 316 ? 7.714 -8.870 -14.788 1.00 68.81 316 LYS A N 1
ATOM 2463 C CA . LYS A 1 316 ? 6.881 -9.478 -13.748 1.00 68.81 316 LYS A CA 1
ATOM 2464 C C . LYS A 1 316 ? 5.643 -8.633 -13.440 1.00 68.81 316 LYS A C 1
ATOM 2466 O O . LYS A 1 316 ? 4.714 -9.166 -12.868 1.00 68.81 316 LYS A O 1
ATOM 2471 N N . LEU A 1 317 ? 5.621 -7.357 -13.823 1.00 68.12 317 LEU A N 1
ATOM 2472 C CA . LEU A 1 317 ? 4.532 -6.416 -13.542 1.00 68.12 317 LEU A CA 1
ATOM 2473 C C . LEU A 1 317 ? 3.593 -6.293 -14.766 1.00 68.12 317 LEU A C 1
ATOM 2475 O O . LEU A 1 317 ? 4.090 -6.369 -15.889 1.00 68.12 317 LEU A O 1
ATOM 2479 N N . PRO A 1 318 ? 2.269 -6.074 -14.608 1.00 71.31 318 PRO A N 1
ATOM 2480 C CA . PRO A 1 318 ? 1.331 -5.849 -15.708 1.00 71.31 318 PRO A CA 1
ATOM 2481 C C . PRO A 1 318 ? 1.494 -4.462 -16.337 1.00 71.31 318 PRO A C 1
ATOM 2483 O O . PRO A 1 318 ? 0.819 -4.156 -17.311 1.00 71.31 318 PRO A O 1
ATOM 2486 N N . TYR A 1 319 ? 2.377 -3.641 -15.777 1.00 79.94 319 TYR A N 1
ATOM 2487 C CA . TYR A 1 319 ? 2.806 -2.351 -16.286 1.00 79.94 319 TYR A CA 1
ATOM 2488 C C . TYR A 1 319 ? 4.333 -2.339 -16.414 1.00 79.94 319 TYR A C 1
ATOM 2490 O O . TYR A 1 319 ? 5.051 -3.065 -15.719 1.00 79.94 319 TYR A O 1
ATOM 2498 N N . LEU A 1 320 ? 4.832 -1.505 -17.319 1.00 84.06 320 LEU A N 1
ATOM 2499 C CA . LEU A 1 320 ? 6.252 -1.255 -17.517 1.00 84.06 320 LEU A CA 1
ATOM 2500 C C . LEU A 1 320 ? 6.419 0.223 -17.854 1.00 84.06 320 LEU A C 1
ATOM 2502 O O . LEU A 1 320 ? 6.016 0.674 -18.919 1.00 84.06 320 LEU A O 1
ATOM 2506 N N . TRP A 1 321 ? 7.008 0.974 -16.934 1.00 86.00 321 TRP A N 1
ATOM 2507 C CA . TRP A 1 321 ? 7.335 2.375 -17.135 1.00 86.00 321 TRP A CA 1
ATOM 2508 C C . TRP A 1 321 ? 8.640 2.488 -17.914 1.00 86.00 321 TRP A C 1
ATOM 2510 O O . TRP A 1 321 ? 9.686 1.982 -17.490 1.00 86.00 321 TRP A O 1
ATOM 2520 N N . GLN A 1 322 ? 8.562 3.166 -19.054 1.00 89.00 322 GLN A N 1
ATOM 2521 C CA . GLN A 1 322 ? 9.686 3.434 -19.941 1.00 89.00 322 GLN A CA 1
ATOM 2522 C C . GLN A 1 322 ? 9.834 4.939 -20.153 1.00 89.00 322 GLN A C 1
ATOM 2524 O O . GLN A 1 322 ? 8.877 5.698 -20.009 1.00 89.00 322 GLN A O 1
ATOM 2529 N N . TRP A 1 323 ? 11.041 5.367 -20.492 1.00 86.81 323 TRP A N 1
ATOM 2530 C CA . TRP A 1 323 ? 11.351 6.749 -20.828 1.00 86.81 323 TRP A CA 1
ATOM 2531 C C . TRP A 1 323 ? 12.113 6.799 -22.153 1.00 86.81 323 TRP A C 1
ATOM 2533 O O . TRP A 1 323 ? 12.750 5.824 -22.555 1.00 86.81 323 TRP A O 1
ATOM 2543 N N . ARG A 1 324 ? 12.015 7.935 -22.846 1.00 86.75 324 ARG A N 1
ATOM 2544 C CA . ARG A 1 324 ? 12.702 8.185 -24.115 1.00 86.75 324 ARG A CA 1
ATOM 2545 C C . ARG A 1 324 ? 13.249 9.605 -24.111 1.00 86.75 324 ARG A C 1
ATOM 2547 O O . ARG A 1 324 ? 12.490 10.559 -23.958 1.00 86.75 324 ARG A O 1
ATOM 2554 N N . GLY A 1 325 ? 14.564 9.741 -24.263 1.00 82.00 325 GLY A N 1
ATOM 2555 C CA . GLY A 1 325 ? 15.214 11.041 -24.440 1.00 82.00 325 GLY A CA 1
ATOM 2556 C C . GLY A 1 325 ? 14.958 11.647 -25.827 1.00 82.00 325 GLY A C 1
ATOM 2557 O O . GLY A 1 325 ? 14.450 10.984 -26.732 1.00 82.00 325 GLY A O 1
ATOM 2558 N N . THR A 1 326 ? 15.374 12.900 -26.023 1.00 72.38 326 THR A N 1
ATOM 2559 C CA . THR A 1 326 ? 15.177 13.685 -27.261 1.00 72.38 326 THR A CA 1
ATOM 2560 C C . THR A 1 326 ? 15.795 13.073 -28.527 1.00 72.38 326 THR A C 1
ATOM 2562 O O . THR A 1 326 ? 15.397 13.448 -29.626 1.00 72.38 326 THR A O 1
ATOM 2565 N N . GLY A 1 327 ? 16.701 12.098 -28.404 1.00 66.56 327 GLY A N 1
ATOM 2566 C CA . GLY A 1 327 ? 17.278 11.353 -29.534 1.00 66.56 327 GLY A CA 1
ATOM 2567 C C . GLY A 1 327 ? 17.475 9.855 -29.280 1.00 66.56 327 GLY A C 1
ATOM 2568 O O . GLY A 1 327 ? 18.268 9.231 -29.978 1.00 66.56 327 GLY A O 1
ATOM 2569 N N . GLY A 1 328 ? 16.819 9.290 -28.259 1.00 72.06 328 GLY A N 1
ATOM 2570 C CA . GLY A 1 328 ? 17.090 7.932 -27.770 1.00 72.06 328 GLY A CA 1
ATOM 2571 C C . GLY A 1 328 ? 16.025 6.892 -28.125 1.00 72.06 328 GLY A C 1
ATOM 2572 O O . GLY A 1 328 ? 14.905 7.231 -28.500 1.00 72.06 328 GLY A O 1
ATOM 2573 N N . SER A 1 329 ? 16.378 5.616 -27.962 1.00 80.06 329 SER A N 1
ATOM 2574 C CA . SER A 1 329 ? 15.432 4.494 -27.888 1.00 80.06 329 SER A CA 1
ATOM 2575 C C . SER A 1 329 ? 14.686 4.489 -26.550 1.00 80.06 329 SER A C 1
ATOM 2577 O O . SER A 1 329 ? 15.161 5.077 -25.582 1.00 80.06 329 SER A O 1
ATOM 2579 N N . TRP A 1 330 ? 13.553 3.787 -26.464 1.00 85.62 330 TRP A N 1
ATOM 2580 C CA . TRP A 1 330 ? 12.896 3.564 -25.173 1.00 85.62 330 TRP A CA 1
ATOM 2581 C C . TRP A 1 330 ? 13.760 2.731 -24.235 1.00 85.62 330 TRP A C 1
ATOM 2583 O O . TRP A 1 330 ? 14.237 1.651 -24.590 1.00 85.62 330 TRP A O 1
ATOM 2593 N N . GLU A 1 331 ? 13.863 3.198 -23.000 1.00 83.69 331 GLU A N 1
ATOM 2594 C CA . GLU A 1 331 ? 14.562 2.523 -21.919 1.00 83.69 331 GLU A CA 1
ATOM 2595 C C . GLU A 1 331 ? 13.614 2.269 -20.753 1.00 83.69 331 GLU A C 1
ATOM 2597 O O . GLU A 1 331 ? 12.771 3.095 -20.410 1.00 83.69 331 GLU A O 1
ATOM 2602 N N . SER A 1 332 ? 13.722 1.092 -20.141 1.00 82.81 332 SER A N 1
ATOM 2603 C CA . SER A 1 332 ? 12.871 0.730 -19.006 1.00 82.81 332 SER A CA 1
ATOM 2604 C C . SER A 1 332 ? 13.416 1.276 -17.699 1.00 82.81 332 SER A C 1
ATOM 2606 O O . SER A 1 332 ? 14.604 1.141 -17.404 1.00 82.81 332 SER A O 1
ATOM 2608 N N . LEU A 1 333 ? 12.523 1.807 -16.863 1.00 78.31 333 LEU A N 1
ATOM 2609 C CA . LEU A 1 333 ? 12.876 2.132 -15.490 1.00 78.31 333 LEU A CA 1
ATOM 2610 C C . LEU A 1 333 ? 13.256 0.856 -14.715 1.00 78.31 333 LEU A C 1
ATOM 2612 O O . LEU A 1 333 ? 12.746 -0.234 -15.000 1.00 78.31 333 LEU A O 1
ATOM 2616 N N . PRO A 1 334 ? 14.106 0.965 -13.679 1.00 70.12 334 PRO A N 1
ATOM 2617 C CA . PRO A 1 334 ? 14.366 -0.133 -12.755 1.00 70.12 334 PRO A CA 1
ATOM 2618 C C . PRO A 1 334 ? 13.079 -0.702 -12.129 1.00 70.12 334 PRO A C 1
ATOM 2620 O O . PRO A 1 334 ? 12.109 0.021 -11.892 1.00 70.12 334 PRO A O 1
ATOM 2623 N N . SER A 1 335 ? 13.058 -2.004 -11.822 1.00 63.50 335 SER A N 1
ATOM 2624 C CA . SER A 1 335 ? 11.862 -2.688 -11.288 1.00 63.50 335 SER A CA 1
ATOM 2625 C C . SER A 1 335 ? 11.331 -2.076 -9.983 1.00 63.50 335 SER A C 1
ATOM 2627 O O . SER A 1 335 ? 10.125 -2.097 -9.754 1.00 63.50 335 SER A O 1
ATOM 2629 N N . ASP A 1 336 ? 12.204 -1.521 -9.140 1.00 59.56 336 ASP A N 1
ATOM 2630 C CA . ASP A 1 336 ? 11.819 -0.804 -7.922 1.00 59.56 336 ASP A CA 1
ATOM 2631 C C . ASP A 1 336 ? 11.155 0.548 -8.221 1.00 59.56 336 ASP A C 1
ATOM 2633 O O . ASP A 1 336 ? 10.214 0.921 -7.525 1.00 59.56 336 ASP A O 1
ATOM 2637 N N . MET A 1 337 ? 11.588 1.244 -9.276 1.00 68.38 337 MET A N 1
ATOM 2638 C CA . MET A 1 337 ? 10.987 2.509 -9.713 1.00 68.38 337 MET A CA 1
ATOM 2639 C C . MET A 1 337 ? 9.625 2.310 -10.371 1.00 68.38 337 MET A C 1
ATOM 2641 O O . MET A 1 337 ? 8.732 3.108 -10.123 1.00 68.38 337 MET A O 1
ATOM 2645 N N . ASN A 1 338 ? 9.437 1.232 -11.139 1.00 74.50 338 ASN A N 1
ATOM 2646 C CA . ASN A 1 338 ? 8.161 0.928 -11.799 1.00 74.50 338 ASN A CA 1
ATOM 2647 C C . ASN A 1 338 ? 6.979 0.976 -10.824 1.00 74.50 338 ASN A C 1
ATOM 2649 O O . ASN A 1 338 ? 5.982 1.623 -11.107 1.00 74.50 338 ASN A O 1
ATOM 2653 N N . VAL A 1 339 ? 7.109 0.331 -9.660 1.00 69.12 339 VAL A N 1
ATOM 2654 C CA . VAL A 1 339 ? 6.039 0.289 -8.649 1.00 69.12 339 VAL A CA 1
ATOM 2655 C C . VAL A 1 339 ? 5.785 1.665 -8.043 1.00 69.12 339 VAL A C 1
ATOM 2657 O O . VAL A 1 339 ? 4.642 2.033 -7.802 1.00 69.12 339 VAL A O 1
ATOM 2660 N N . MET A 1 340 ? 6.843 2.432 -7.776 1.00 68.12 340 MET A N 1
ATOM 2661 C CA . MET A 1 340 ? 6.691 3.745 -7.151 1.00 68.12 340 MET A CA 1
ATOM 2662 C C . MET A 1 340 ? 6.088 4.772 -8.112 1.00 68.12 340 MET A C 1
ATOM 2664 O O . MET A 1 340 ? 5.231 5.553 -7.704 1.00 68.12 340 MET A O 1
ATOM 2668 N N . VAL A 1 341 ? 6.497 4.734 -9.383 1.00 73.94 341 VAL A N 1
ATOM 2669 C CA . VAL A 1 341 ? 5.926 5.579 -10.435 1.00 73.94 341 VAL A CA 1
ATOM 2670 C C . VAL A 1 341 ? 4.475 5.192 -10.696 1.00 73.94 341 VAL A C 1
ATOM 2672 O O . VAL A 1 341 ? 3.644 6.090 -10.756 1.00 73.94 341 VAL A O 1
ATOM 2675 N N . GLU A 1 342 ? 4.158 3.895 -10.760 1.00 78.88 342 GLU A N 1
ATOM 2676 C CA . GLU A 1 342 ? 2.776 3.415 -10.877 1.00 78.88 342 GLU A CA 1
ATOM 2677 C C . GLU A 1 342 ? 1.923 3.878 -9.695 1.00 78.88 342 GLU A C 1
ATOM 2679 O O . GLU A 1 342 ? 0.862 4.456 -9.892 1.00 78.88 342 GLU A O 1
ATOM 2684 N N . ARG A 1 343 ? 2.389 3.689 -8.454 1.00 67.62 343 ARG A N 1
ATOM 2685 C CA . ARG A 1 343 ? 1.649 4.110 -7.257 1.00 67.62 343 ARG A CA 1
ATOM 2686 C C . ARG A 1 343 ? 1.369 5.610 -7.294 1.00 67.62 343 ARG A C 1
ATOM 2688 O O . ARG A 1 343 ? 0.236 6.022 -7.072 1.00 67.62 343 ARG A O 1
ATOM 2695 N N . SER A 1 344 ? 2.381 6.417 -7.609 1.00 72.19 344 SER A N 1
ATOM 2696 C CA . SER A 1 344 ? 2.207 7.864 -7.713 1.00 72.19 344 SER A CA 1
ATOM 2697 C C . SER A 1 344 ? 1.325 8.268 -8.901 1.00 72.19 344 SER A C 1
ATOM 2699 O O . SER A 1 344 ? 0.628 9.273 -8.797 1.00 72.19 344 SER A O 1
ATOM 2701 N N . TYR A 1 345 ? 1.302 7.488 -9.987 1.00 73.31 345 TYR A N 1
ATOM 2702 C CA . TYR A 1 345 ? 0.369 7.675 -11.098 1.00 73.31 345 TYR A CA 1
ATOM 2703 C C . TYR A 1 345 ? -1.066 7.302 -10.721 1.00 73.31 345 TYR A C 1
ATOM 2705 O O . TYR A 1 345 ? -1.987 8.004 -11.103 1.00 73.31 345 TYR A O 1
ATOM 2713 N N . CYS A 1 346 ? -1.296 6.235 -9.956 1.00 69.31 346 CYS A N 1
ATOM 2714 C CA . CYS A 1 346 ? -2.642 5.811 -9.561 1.00 69.31 346 CYS A CA 1
ATOM 2715 C C . CYS A 1 346 ? -3.224 6.637 -8.403 1.00 69.31 346 CYS A C 1
ATOM 2717 O O . CYS A 1 346 ? -4.441 6.688 -8.238 1.00 69.31 346 CYS A O 1
ATOM 2719 N N . GLN A 1 347 ? -2.379 7.283 -7.596 1.00 63.75 347 GLN A N 1
ATOM 2720 C CA . GLN A 1 347 ? -2.787 8.073 -6.429 1.00 63.75 347 GLN A CA 1
ATOM 2721 C C . GLN A 1 347 ? -3.080 9.553 -6.743 1.00 63.75 347 GLN A C 1
ATOM 2723 O O . GLN A 1 347 ? -3.185 10.330 -5.800 1.00 63.75 347 GLN A O 1
ATOM 2728 N N . LEU A 1 348 ? -3.239 9.934 -8.025 1.00 54.00 348 LEU A N 1
ATOM 2729 C CA . LEU A 1 348 ? -3.374 11.312 -8.545 1.00 54.00 348 LEU A CA 1
ATOM 2730 C C . LEU A 1 348 ? -3.967 12.327 -7.547 1.00 54.00 348 LEU A C 1
ATOM 2732 O O . LEU A 1 348 ? -5.172 12.600 -7.530 1.00 54.00 348 LEU A O 1
ATOM 2736 N N . SER A 1 349 ? -3.100 12.960 -6.764 1.00 52.31 349 SER A N 1
ATOM 2737 C CA . SER A 1 349 ? -3.339 14.289 -6.223 1.00 52.31 349 SER A CA 1
ATOM 2738 C C . SER A 1 349 ? -2.904 15.277 -7.311 1.00 52.31 349 SER A C 1
ATOM 2740 O O . SER A 1 349 ? -1.793 15.202 -7.838 1.00 52.31 349 SER A O 1
ATOM 2742 N N . GLU A 1 350 ? -3.813 16.158 -7.741 1.00 46.22 350 GLU A N 1
ATOM 2743 C CA . GLU A 1 350 ? -3.521 17.165 -8.771 1.00 46.22 350 GLU A CA 1
ATOM 2744 C C . GLU A 1 350 ? -2.252 17.954 -8.377 1.00 46.22 350 GLU A C 1
ATOM 2746 O O . GLU A 1 350 ? -2.219 18.602 -7.334 1.00 46.22 350 GLU A O 1
ATOM 2751 N N . GLY A 1 351 ? -1.195 17.867 -9.196 1.00 51.88 351 GLY A N 1
ATOM 2752 C CA . GLY A 1 351 ? 0.063 18.600 -9.000 1.00 51.88 351 GLY A CA 1
ATOM 2753 C C . GLY A 1 351 ? 1.218 17.832 -8.341 1.00 51.88 351 GLY A C 1
ATOM 2754 O O . GLY A 1 351 ? 2.319 18.381 -8.279 1.00 51.88 351 GLY A O 1
ATOM 2755 N N . GLU A 1 352 ? 1.041 16.581 -7.891 1.00 54.59 352 GLU A N 1
ATOM 2756 C CA . GLU A 1 352 ? 2.176 15.790 -7.395 1.00 54.59 352 GLU A CA 1
ATOM 2757 C C . GLU A 1 352 ? 3.111 15.363 -8.535 1.00 54.59 352 GLU A C 1
ATOM 2759 O O . GLU A 1 352 ? 2.731 14.655 -9.466 1.00 54.59 352 GLU A O 1
ATOM 2764 N N . GLN A 1 353 ? 4.369 15.795 -8.436 1.00 66.50 353 GLN A N 1
ATOM 2765 C CA . GLN A 1 353 ? 5.449 15.386 -9.326 1.00 66.50 353 GLN A CA 1
ATOM 2766 C C . GLN A 1 353 ? 6.276 14.292 -8.651 1.00 66.50 353 GLN A C 1
ATOM 2768 O O . GLN A 1 353 ? 6.844 14.521 -7.575 1.00 66.50 353 GLN A O 1
ATOM 2773 N N . TYR A 1 354 ? 6.391 13.123 -9.284 1.00 70.62 354 TYR A N 1
ATOM 2774 C CA . TYR A 1 354 ? 7.240 12.050 -8.770 1.00 70.62 354 TYR A CA 1
ATOM 2775 C C . TYR A 1 354 ? 8.675 12.199 -9.295 1.00 70.62 354 TYR A C 1
ATOM 2777 O O . TYR A 1 354 ? 8.872 12.209 -10.514 1.00 70.62 354 TYR A O 1
ATOM 2785 N N . PRO A 1 355 ? 9.687 12.335 -8.419 1.00 76.38 355 PRO A N 1
ATOM 2786 C CA . PRO A 1 355 ? 11.071 12.417 -8.853 1.00 76.38 355 PRO A CA 1
ATOM 2787 C C . PRO A 1 355 ? 11.615 11.060 -9.307 1.00 76.38 355 PRO A C 1
ATOM 2789 O O . PRO A 1 355 ? 11.535 10.069 -8.581 1.00 76.38 355 PRO A O 1
ATOM 2792 N N . ILE A 1 356 ? 12.267 11.041 -10.463 1.00 77.12 356 ILE A N 1
ATOM 2793 C CA . ILE A 1 356 ? 13.025 9.898 -10.978 1.00 77.12 356 ILE A CA 1
ATOM 2794 C C . ILE A 1 356 ? 14.470 10.307 -11.278 1.00 77.12 356 ILE A C 1
ATOM 2796 O O . ILE A 1 356 ? 14.739 11.467 -11.581 1.00 77.12 356 ILE A O 1
ATOM 2800 N N . SER A 1 357 ? 15.400 9.354 -11.166 1.00 76.50 357 SER A N 1
ATOM 2801 C CA . SER A 1 357 ? 16.790 9.510 -11.624 1.00 76.50 357 SER A CA 1
ATOM 2802 C C . SER A 1 357 ? 16.922 8.793 -12.963 1.00 76.50 357 SER A C 1
ATOM 2804 O O . SER A 1 357 ? 16.655 7.590 -13.029 1.00 76.50 357 SER A O 1
ATOM 2806 N N . ILE A 1 358 ? 17.299 9.525 -14.006 1.00 77.75 358 ILE A N 1
ATOM 2807 C CA . ILE A 1 358 ? 17.608 8.999 -15.337 1.00 77.75 358 ILE A CA 1
ATOM 2808 C C . ILE A 1 358 ? 19.057 9.381 -15.629 1.00 77.75 358 ILE A C 1
ATOM 2810 O O . ILE A 1 358 ? 19.391 10.560 -15.585 1.00 77.75 358 ILE A O 1
ATOM 2814 N N . ASP A 1 359 ? 19.921 8.390 -15.858 1.00 75.06 359 ASP A N 1
ATOM 2815 C CA . ASP A 1 359 ? 21.358 8.578 -16.123 1.00 75.06 359 ASP A CA 1
ATOM 2816 C C . ASP A 1 359 ? 22.094 9.480 -15.117 1.00 75.06 359 ASP A C 1
ATOM 2818 O O . ASP A 1 359 ? 23.067 10.156 -15.439 1.00 75.06 359 ASP A O 1
ATOM 2822 N N . GLY A 1 360 ? 21.646 9.471 -13.857 1.00 70.25 360 GLY A N 1
ATOM 2823 C CA . GLY A 1 360 ? 22.222 10.288 -12.789 1.00 70.25 360 GLY A CA 1
ATOM 2824 C C . GLY A 1 360 ? 21.686 11.721 -12.727 1.00 70.25 360 GLY A C 1
ATOM 2825 O O . GLY A 1 360 ? 22.052 12.456 -11.811 1.00 70.25 360 GLY A O 1
ATOM 2826 N N . GLU A 1 361 ? 20.766 12.111 -13.607 1.00 79.62 361 GLU A N 1
ATOM 2827 C CA . GLU A 1 361 ? 20.068 13.399 -13.597 1.00 79.62 361 GLU A CA 1
ATOM 2828 C C . GLU A 1 361 ? 18.657 13.260 -13.004 1.00 79.62 361 GLU A C 1
ATOM 2830 O O . GLU A 1 361 ? 17.994 12.233 -13.161 1.00 79.62 361 GLU A O 1
ATOM 2835 N N . MET A 1 362 ? 18.201 14.274 -12.257 1.00 81.44 362 MET A N 1
ATOM 2836 C CA . MET A 1 362 ? 16.872 14.245 -11.629 1.00 81.44 362 MET A CA 1
ATOM 2837 C C . MET A 1 362 ? 15.817 14.831 -12.555 1.00 81.44 362 MET A C 1
ATOM 2839 O O . MET A 1 362 ? 15.962 15.948 -13.046 1.00 81.44 362 MET A O 1
ATOM 2843 N N . TYR A 1 363 ? 14.697 14.129 -12.672 1.00 85.38 363 TYR A N 1
ATOM 2844 C CA . TYR A 1 363 ? 13.523 14.597 -13.394 1.00 85.38 363 TYR A CA 1
ATOM 2845 C C . TYR A 1 363 ? 12.281 14.506 -12.513 1.00 85.38 363 TYR A C 1
ATOM 2847 O O . TYR A 1 363 ? 12.160 13.608 -11.684 1.00 85.38 363 TYR A O 1
ATOM 2855 N N . SER A 1 364 ? 11.349 15.429 -12.706 1.00 85.50 364 SER A N 1
ATOM 2856 C CA . SER A 1 364 ? 9.978 15.355 -12.207 1.00 85.50 364 SER A CA 1
ATOM 2857 C C . SER A 1 364 ? 9.087 14.764 -13.292 1.00 85.50 364 SER A C 1
ATOM 2859 O O . SER A 1 364 ? 9.029 15.314 -14.392 1.00 85.50 364 SER A O 1
ATOM 2861 N N . ILE A 1 365 ? 8.348 13.698 -12.986 1.00 85.50 365 ILE A N 1
ATOM 2862 C CA . ILE A 1 365 ? 7.295 13.215 -13.884 1.00 85.50 365 ILE A CA 1
ATOM 2863 C C . ILE A 1 365 ? 6.085 14.146 -13.783 1.00 85.50 365 ILE A C 1
ATOM 2865 O O . ILE A 1 365 ? 5.546 14.369 -12.697 1.00 85.50 365 ILE A O 1
ATOM 2869 N N . VAL A 1 366 ? 5.640 14.650 -14.930 1.00 85.00 366 VAL A N 1
ATOM 2870 C CA . VAL A 1 366 ? 4.379 15.367 -15.108 1.00 85.00 366 VAL A CA 1
ATOM 2871 C C . VAL A 1 366 ? 3.381 14.394 -15.730 1.00 85.00 366 VAL A C 1
ATOM 2873 O O . VAL A 1 366 ? 3.300 14.251 -16.948 1.00 85.00 366 VAL A O 1
ATOM 2876 N N . TYR A 1 367 ? 2.616 13.704 -14.881 1.00 83.50 367 TYR A N 1
ATOM 2877 C CA . TYR A 1 367 ? 1.716 12.621 -15.304 1.00 83.50 367 TYR A CA 1
ATOM 2878 C C . TYR A 1 367 ? 0.632 13.048 -16.293 1.00 83.50 367 TYR A C 1
ATOM 2880 O O . TYR A 1 367 ? 0.213 12.246 -17.119 1.00 83.50 367 TYR A O 1
ATOM 2888 N N . LYS A 1 368 ? 0.192 14.310 -16.230 1.00 80.56 368 LYS A N 1
ATOM 2889 C CA . LYS A 1 368 ? -0.815 14.851 -17.150 1.00 80.56 368 LYS A CA 1
ATOM 2890 C C . LYS A 1 368 ? -0.353 14.785 -18.607 1.00 80.56 368 LYS A C 1
ATOM 2892 O O . LYS A 1 368 ? -1.140 14.432 -19.477 1.00 80.56 368 LYS A O 1
ATOM 2897 N N . ASP A 1 369 ? 0.913 15.109 -18.835 1.00 83.00 369 ASP A N 1
ATOM 2898 C CA . ASP A 1 369 ? 1.484 15.242 -20.174 1.00 83.00 369 ASP A CA 1
ATOM 2899 C C . ASP A 1 369 ? 2.405 14.061 -20.516 1.00 83.00 369 ASP A C 1
ATOM 2901 O O . ASP A 1 369 ? 2.960 14.005 -21.608 1.00 83.00 369 ASP A O 1
ATOM 2905 N N . MET A 1 370 ? 2.583 13.122 -19.577 1.00 86.81 370 MET A N 1
ATOM 2906 C CA . MET A 1 370 ? 3.516 11.993 -19.665 1.00 86.81 370 MET A CA 1
ATOM 2907 C C . MET A 1 370 ? 4.938 12.434 -20.047 1.00 86.81 370 MET A C 1
ATOM 2909 O O . MET A 1 370 ? 5.640 11.763 -20.801 1.00 86.81 370 MET A O 1
ATOM 2913 N N . THR A 1 371 ? 5.370 13.573 -19.497 1.00 87.88 371 THR A N 1
ATOM 2914 C CA . THR A 1 371 ? 6.713 14.130 -19.699 1.00 87.88 371 THR A CA 1
ATOM 2915 C C . THR A 1 371 ? 7.542 14.049 -18.423 1.00 87.88 371 THR A C 1
ATOM 2917 O O . THR A 1 371 ? 7.018 14.054 -17.309 1.00 87.88 371 THR A O 1
ATOM 2920 N N . ALA A 1 372 ? 8.861 13.973 -18.584 1.00 86.50 372 ALA A N 1
ATOM 2921 C CA . ALA A 1 372 ? 9.820 14.089 -17.496 1.00 86.50 372 ALA A CA 1
ATOM 2922 C C . ALA A 1 372 ? 10.578 15.409 -17.673 1.00 86.50 372 ALA A C 1
ATOM 2924 O O . ALA A 1 372 ? 11.302 15.580 -18.653 1.00 86.50 372 ALA A O 1
ATOM 2925 N N . VAL A 1 373 ? 10.394 16.352 -16.749 1.00 87.06 373 VAL A N 1
ATOM 2926 C CA . VAL A 1 373 ? 11.060 17.663 -16.799 1.00 87.06 373 VAL A CA 1
ATOM 2927 C C . VAL A 1 373 ? 12.265 17.674 -15.861 1.00 87.06 373 VAL A C 1
ATOM 2929 O O . VAL A 1 373 ? 12.137 17.180 -14.737 1.00 87.06 373 VAL A O 1
ATOM 2932 N N . PRO A 1 374 ? 13.432 18.199 -16.274 1.00 84.31 374 PRO A N 1
ATOM 2933 C CA . PRO A 1 374 ? 14.587 18.305 -15.390 1.00 84.31 374 PRO A CA 1
ATOM 2934 C C . PRO A 1 374 ? 14.227 19.040 -14.096 1.00 84.31 374 PRO A C 1
ATOM 2936 O O . PRO A 1 374 ? 13.616 20.110 -14.127 1.00 84.31 374 PRO A O 1
ATOM 2939 N N . ARG A 1 375 ? 14.616 18.481 -12.946 1.00 75.62 375 ARG A N 1
ATOM 2940 C CA . ARG A 1 375 ? 14.623 19.232 -11.689 1.00 75.62 375 ARG A CA 1
ATOM 2941 C C . ARG A 1 375 ? 15.894 20.063 -11.670 1.00 75.62 375 ARG A C 1
ATOM 2943 O O . ARG A 1 375 ? 16.974 19.521 -11.444 1.00 75.62 375 ARG A O 1
ATOM 2950 N N . HIS A 1 376 ? 15.770 21.358 -11.938 1.00 58.00 376 HIS A N 1
ATOM 2951 C CA . HIS A 1 376 ? 16.875 22.271 -11.679 1.00 58.00 376 HIS A CA 1
ATOM 2952 C C . HIS A 1 376 ? 17.169 22.300 -10.166 1.00 58.00 376 HIS A C 1
ATOM 2954 O O . HIS A 1 376 ? 16.222 22.180 -9.382 1.00 58.00 376 HIS A O 1
ATOM 2960 N N . PRO A 1 377 ? 18.455 22.362 -9.773 1.00 47.31 377 PRO A N 1
ATOM 2961 C CA . PRO A 1 377 ? 18.867 22.402 -8.372 1.00 47.31 377 PRO A CA 1
ATOM 2962 C C . PRO A 1 377 ? 18.324 23.616 -7.616 1.00 47.31 377 PRO A C 1
ATOM 2964 O O . PRO A 1 377 ? 18.086 24.665 -8.262 1.00 47.31 377 PRO A O 1
#

Nearest PDB structures (foldseek):
  6uej-assembly1_A  TM=4.324E-01  e=4.843E-09  Homo sapiens
  6btc-assembly2_B  TM=4.602E-01  e=6.133E-01  Staphylococcus aureus
  7ne9-assembly1_CCC  TM=5.377E-01  e=9.407E-01  Parasynechococcus marenigrum WH 8102
  7ne9-assembly1_DDD  TM=5.018E-01  e=1.229E+00  Parasynechococcus marenigrum WH 8102
  3jbp-assembly1_O  TM=4.717E-01  e=2.097E+00  Plasmodium falciparum 3D7